Protein AF-A0A925KCT2-F1 (afdb_monomer_lite)

Structure (mmCIF, N/CA/C/O backbone):
data_AF-A0A925KCT2-F1
#
_entry.id   AF-A0A925KCT2-F1
#
loop_
_atom_site.group_PDB
_atom_site.id
_atom_site.type_symbol
_atom_site.label_atom_id
_atom_site.label_alt_id
_atom_site.label_comp_id
_atom_site.label_asym_id
_atom_site.label_entity_id
_atom_site.label_seq_id
_atom_site.pdbx_PDB_ins_code
_atom_site.Cartn_x
_atom_site.Cartn_y
_atom_site.Cartn_z
_atom_site.occupancy
_atom_site.B_iso_or_equiv
_atom_site.auth_seq_id
_atom_site.auth_comp_id
_atom_site.auth_asym_id
_atom_site.auth_atom_id
_atom_site.pdbx_PDB_model_num
ATOM 1 N N . GLY A 1 1 ? 27.579 6.244 -16.128 1.00 91.00 1 GLY A N 1
ATOM 2 C CA . GLY A 1 1 ? 28.822 6.213 -15.344 1.00 91.00 1 GLY A CA 1
ATOM 3 C C . GLY A 1 1 ? 29.725 5.040 -15.689 1.00 91.00 1 GLY A C 1
ATOM 4 O O . GLY A 1 1 ? 30.918 5.261 -15.829 1.00 91.00 1 GLY A O 1
ATOM 5 N N . TYR A 1 2 ? 29.208 3.806 -15.794 1.00 97.62 2 TYR A N 1
ATOM 6 C CA . TYR A 1 2 ? 30.030 2.589 -15.949 1.00 97.62 2 TYR A CA 1
ATOM 7 C C . TYR A 1 2 ? 29.796 1.827 -17.268 1.00 97.62 2 TYR A C 1
ATOM 9 O O . TYR A 1 2 ? 29.884 0.602 -17.335 1.00 97.62 2 TYR A O 1
ATOM 17 N N . GLY A 1 3 ? 29.480 2.561 -18.331 1.00 97.88 3 GLY A N 1
ATOM 18 C CA . GLY A 1 3 ? 29.274 2.060 -19.687 1.00 97.88 3 GLY A CA 1
ATOM 19 C C . GLY A 1 3 ? 27.820 1.808 -20.069 1.00 97.88 3 GLY A C 1
ATOM 20 O O . GLY A 1 3 ? 27.569 1.203 -21.110 1.00 97.88 3 GLY A O 1
ATOM 21 N N . GLY A 1 4 ? 26.862 2.252 -19.252 1.00 98.25 4 GLY A N 1
ATOM 22 C CA . GLY A 1 4 ? 25.431 2.086 -19.518 1.00 98.25 4 GLY A CA 1
ATOM 23 C C . GLY A 1 4 ? 24.970 2.838 -20.769 1.00 98.25 4 GLY A C 1
ATOM 24 O O . GLY A 1 4 ? 24.240 2.268 -21.573 1.00 98.25 4 GLY A O 1
ATOM 25 N N . THR A 1 5 ? 25.482 4.056 -21.000 1.00 98.62 5 THR A N 1
ATOM 26 C CA . THR A 1 5 ? 25.128 4.873 -22.181 1.00 98.62 5 THR A CA 1
ATOM 27 C C . THR A 1 5 ? 25.629 4.262 -23.489 1.00 98.62 5 THR A C 1
ATOM 29 O O . THR A 1 5 ? 25.203 4.641 -24.572 1.00 98.62 5 THR A O 1
ATOM 32 N N . GLN A 1 6 ? 26.524 3.283 -23.385 1.00 98.56 6 GLN A N 1
ATOM 33 C CA . GLN A 1 6 ? 27.167 2.645 -24.519 1.00 98.56 6 GLN A CA 1
ATOM 34 C C . GLN A 1 6 ? 26.632 1.232 -24.732 1.00 98.56 6 GLN A C 1
ATOM 36 O O . GLN A 1 6 ? 26.099 0.897 -25.788 1.00 98.56 6 GLN A O 1
ATOM 41 N N . ARG A 1 7 ? 26.743 0.389 -23.703 1.00 98.38 7 ARG A N 1
ATOM 42 C CA . ARG A 1 7 ? 26.458 -1.044 -23.795 1.00 98.38 7 ARG A CA 1
ATOM 43 C C . ARG A 1 7 ? 24.968 -1.323 -23.946 1.00 98.38 7 ARG A C 1
ATOM 45 O O . ARG A 1 7 ? 24.632 -2.222 -24.705 1.00 98.38 7 ARG A O 1
ATOM 52 N N . LEU A 1 8 ? 24.093 -0.582 -23.261 1.00 98.50 8 LEU A N 1
ATOM 53 C CA . LEU A 1 8 ? 22.651 -0.841 -23.301 1.00 98.50 8 LEU A CA 1
ATOM 54 C C . LEU A 1 8 ? 22.031 -0.468 -24.663 1.00 98.50 8 LEU A C 1
ATOM 56 O O . LEU A 1 8 ? 21.447 -1.363 -25.277 1.00 98.50 8 LEU A O 1
ATOM 60 N N . PRO A 1 9 ? 22.225 0.752 -25.218 1.00 98.44 9 PRO A N 1
ATOM 61 C CA . PRO A 1 9 ? 21.700 1.087 -26.544 1.00 98.44 9 PRO A CA 1
ATOM 62 C C . PRO A 1 9 ? 22.236 0.171 -27.636 1.00 98.44 9 PRO A C 1
ATOM 64 O O . PRO A 1 9 ? 21.478 -0.295 -28.480 1.00 98.44 9 PRO A O 1
ATOM 67 N N . ARG A 1 10 ? 23.534 -0.153 -27.600 1.00 98.31 10 ARG A N 1
ATOM 68 C CA . ARG A 1 10 ? 24.146 -1.061 -28.577 1.00 98.31 10 ARG A CA 1
ATOM 69 C C . ARG A 1 10 ? 23.596 -2.482 -28.463 1.00 98.31 10 ARG A C 1
ATOM 71 O O . ARG A 1 10 ? 23.327 -3.098 -29.492 1.00 98.31 10 ARG A O 1
ATOM 78 N N . LEU A 1 11 ? 23.409 -2.994 -27.244 1.00 98.12 11 LEU A N 1
ATOM 79 C CA . LEU A 1 11 ? 22.852 -4.326 -27.007 1.00 98.12 11 LEU A CA 1
ATOM 80 C C . LEU A 1 11 ? 21.442 -4.446 -27.577 1.00 98.12 11 LEU A C 1
ATOM 82 O O . LEU A 1 11 ? 21.196 -5.325 -28.403 1.00 98.12 11 LEU A O 1
ATOM 86 N N . LEU A 1 12 ? 20.543 -3.554 -27.166 1.00 98.19 12 LEU A N 1
ATOM 87 C CA . LEU A 1 12 ? 19.142 -3.635 -27.562 1.00 98.19 12 LEU A CA 1
ATOM 88 C C . LEU A 1 12 ? 18.969 -3.324 -29.049 1.00 98.19 12 LEU A C 1
ATOM 90 O O . LEU A 1 12 ? 18.261 -4.050 -29.741 1.00 98.19 12 LEU A O 1
ATOM 94 N N . ALA A 1 13 ? 19.698 -2.344 -29.588 1.00 97.62 13 ALA A N 1
ATOM 95 C CA . ALA A 1 13 ? 19.666 -2.052 -31.019 1.00 97.62 13 ALA A CA 1
ATOM 96 C C . ALA A 1 13 ? 20.201 -3.201 -31.886 1.00 97.62 13 ALA A C 1
ATOM 98 O O . ALA A 1 13 ? 19.679 -3.448 -32.969 1.00 97.62 13 ALA A O 1
ATOM 99 N N . THR A 1 14 ? 21.208 -3.946 -31.412 1.00 95.62 14 THR A N 1
ATOM 100 C CA . THR A 1 14 ? 21.699 -5.140 -32.128 1.00 95.62 14 THR A CA 1
ATOM 101 C C . THR A 1 14 ? 20.615 -6.219 -32.216 1.00 95.62 14 THR A C 1
ATOM 103 O O . THR A 1 14 ? 20.557 -6.946 -33.204 1.00 95.62 14 THR A O 1
ATOM 106 N N . ARG A 1 15 ? 19.750 -6.327 -31.200 1.00 95.12 15 ARG A N 1
ATOM 107 C CA . ARG A 1 15 ? 18.695 -7.349 -31.131 1.00 95.12 15 ARG A CA 1
ATOM 108 C C . ARG A 1 15 ? 17.399 -6.929 -31.822 1.00 95.12 15 ARG A C 1
ATOM 110 O O . ARG A 1 15 ? 16.741 -7.768 -32.426 1.00 95.12 15 ARG A O 1
ATOM 117 N N . ARG A 1 16 ? 17.021 -5.655 -31.704 1.00 96.88 16 ARG A N 1
ATOM 118 C CA . ARG A 1 16 ? 15.684 -5.147 -32.057 1.00 96.88 16 ARG A CA 1
ATOM 119 C C . ARG A 1 16 ? 15.701 -3.906 -32.956 1.00 96.88 16 ARG A C 1
ATOM 121 O O . ARG A 1 16 ? 14.663 -3.288 -33.161 1.00 96.88 16 ARG A O 1
ATOM 128 N N . GLY A 1 17 ? 16.858 -3.518 -33.492 1.00 96.88 17 GLY A N 1
ATOM 129 C CA . GLY A 1 17 ? 16.970 -2.371 -34.393 1.00 96.88 17 GLY A CA 1
ATOM 130 C C . GLY A 1 17 ? 16.566 -1.052 -33.727 1.00 96.88 17 GLY A C 1
ATOM 131 O O . GLY A 1 17 ? 16.988 -0.752 -32.611 1.00 96.88 17 GLY A O 1
ATOM 132 N N . GLU A 1 18 ? 15.757 -0.253 -34.422 1.00 97.00 18 GLU A N 1
ATOM 133 C CA . GLU A 1 18 ? 15.302 1.060 -33.941 1.00 97.00 18 GLU A CA 1
ATOM 134 C C . GLU A 1 18 ? 14.441 0.966 -32.675 1.00 97.00 18 GLU A C 1
ATOM 136 O O . GLU A 1 18 ? 14.579 1.805 -31.787 1.00 97.00 18 GLU A O 1
ATOM 141 N N . ASP A 1 19 ? 13.619 -0.079 -32.543 1.00 96.62 19 ASP A N 1
ATOM 142 C CA . ASP A 1 19 ? 12.818 -0.314 -31.335 1.00 96.62 19 ASP A CA 1
ATOM 143 C C . ASP A 1 19 ? 13.717 -0.541 -30.123 1.00 96.62 19 ASP A C 1
ATOM 145 O O . ASP A 1 19 ? 13.544 0.105 -29.098 1.00 96.62 19 ASP A O 1
ATOM 149 N N . GLY A 1 20 ? 14.755 -1.368 -30.272 1.00 97.75 20 GLY A N 1
ATOM 150 C CA . GLY A 1 20 ? 15.715 -1.606 -29.196 1.00 97.75 20 GLY A CA 1
ATOM 151 C C . GLY A 1 20 ? 16.498 -0.355 -28.798 1.00 97.75 20 GLY A C 1
ATOM 152 O O . GLY A 1 20 ? 16.802 -0.162 -27.622 1.00 97.75 20 GLY A O 1
ATOM 153 N N . LEU A 1 21 ? 16.810 0.524 -29.757 1.00 98.31 21 LEU A N 1
ATOM 154 C CA . LEU A 1 21 ? 17.398 1.825 -29.440 1.00 98.31 21 LEU A CA 1
ATOM 155 C C . LEU A 1 21 ? 16.427 2.687 -28.622 1.00 98.31 21 LEU A C 1
ATOM 157 O O . LEU A 1 21 ? 16.850 3.280 -27.630 1.00 98.31 21 LEU A O 1
ATOM 161 N N . ARG A 1 22 ? 15.144 2.738 -29.001 1.00 97.88 22 ARG A N 1
ATOM 162 C CA . ARG A 1 22 ? 14.116 3.469 -28.245 1.00 97.88 22 ARG A CA 1
ATOM 163 C C . ARG A 1 22 ? 13.938 2.901 -26.840 1.00 97.88 22 ARG A C 1
ATOM 165 O O . ARG A 1 22 ? 14.011 3.670 -25.891 1.00 97.88 22 ARG A O 1
ATOM 172 N N . ASP A 1 23 ? 13.846 1.582 -26.691 1.00 97.62 23 ASP A N 1
ATOM 173 C CA . ASP A 1 23 ? 13.745 0.923 -25.382 1.00 97.62 23 ASP A CA 1
ATOM 174 C C . ASP A 1 23 ? 14.941 1.268 -24.478 1.00 97.62 23 ASP A C 1
ATOM 176 O O . ASP A 1 23 ? 14.793 1.549 -23.290 1.00 97.62 23 ASP A O 1
ATOM 180 N N . ALA A 1 24 ? 16.157 1.290 -25.035 1.00 98.38 24 ALA A N 1
ATOM 181 C CA . ALA A 1 24 ? 17.344 1.668 -24.274 1.00 98.38 24 ALA A CA 1
ATOM 182 C C . ALA A 1 24 ? 17.306 3.134 -23.818 1.00 98.38 24 ALA A C 1
ATOM 184 O O . ALA A 1 24 ? 17.764 3.443 -22.716 1.00 98.38 24 ALA A O 1
ATOM 185 N N . LEU A 1 25 ? 16.779 4.034 -24.652 1.00 98.50 25 LEU A N 1
ATOM 186 C CA . LEU A 1 25 ? 16.598 5.442 -24.301 1.00 98.50 25 LEU A CA 1
ATOM 187 C C . LEU A 1 25 ? 15.499 5.608 -23.246 1.00 98.50 25 LEU A C 1
ATOM 189 O O . LEU A 1 25 ? 15.719 6.349 -22.291 1.00 98.50 25 LEU A O 1
ATOM 193 N N . ASP A 1 26 ? 14.390 4.871 -23.351 1.00 97.62 26 ASP A N 1
ATOM 194 C CA . ASP A 1 26 ? 13.331 4.829 -22.337 1.00 97.62 26 ASP A CA 1
ATOM 195 C C . ASP A 1 26 ? 13.913 4.422 -20.967 1.00 97.62 26 ASP A C 1
ATOM 197 O O . ASP A 1 26 ? 13.650 5.084 -19.964 1.00 97.62 26 ASP A O 1
ATOM 201 N N . LEU A 1 27 ? 14.777 3.398 -20.918 1.00 97.88 27 LEU A N 1
ATOM 202 C CA . LEU A 1 27 ? 15.429 2.945 -19.680 1.00 97.88 27 LEU A CA 1
ATOM 203 C C . LEU A 1 27 ? 16.426 3.969 -19.112 1.00 97.88 27 LEU A C 1
ATOM 205 O O . LEU A 1 27 ? 16.427 4.230 -17.909 1.00 97.88 27 LEU A O 1
ATOM 209 N N . ILE A 1 28 ? 17.284 4.552 -19.956 1.00 98.31 28 ILE A N 1
ATOM 210 C CA . ILE A 1 28 ? 18.327 5.493 -19.507 1.00 98.31 28 ILE A CA 1
ATOM 211 C C . ILE A 1 28 ? 17.718 6.822 -19.059 1.00 98.31 28 ILE A C 1
ATOM 213 O O . ILE A 1 28 ? 18.128 7.368 -18.036 1.00 98.31 28 ILE A O 1
ATOM 217 N N . LEU A 1 29 ? 16.779 7.360 -19.839 1.00 98.06 29 LEU A N 1
ATOM 218 C CA . LEU A 1 29 ? 16.177 8.667 -19.586 1.00 98.06 29 LEU A CA 1
ATOM 219 C C . LEU A 1 29 ? 15.030 8.572 -18.581 1.00 98.06 29 LEU A C 1
ATOM 221 O O . LEU A 1 29 ? 14.877 9.466 -17.754 1.00 98.06 29 LEU A O 1
ATOM 225 N N . GLY A 1 30 ? 14.245 7.495 -18.625 1.00 96.56 30 GLY A N 1
ATOM 226 C CA . GLY A 1 30 ? 13.146 7.277 -17.692 1.00 96.56 30 GLY A CA 1
ATOM 227 C C . GLY A 1 30 ? 13.613 6.842 -16.305 1.00 96.56 30 GLY A C 1
ATOM 228 O O . GLY A 1 30 ? 12.972 7.174 -15.312 1.00 96.56 30 GLY A O 1
ATOM 229 N N . GLY A 1 31 ? 14.735 6.117 -16.216 1.00 95.88 31 GLY A N 1
ATOM 230 C CA . GLY A 1 31 ? 15.320 5.690 -14.942 1.00 95.88 31 GLY A CA 1
ATOM 231 C C . GLY A 1 31 ? 14.446 4.718 -14.140 1.00 95.88 31 GLY A C 1
ATOM 232 O O . GLY A 1 31 ? 14.659 4.564 -12.939 1.00 95.88 31 GLY A O 1
ATOM 233 N N . ARG A 1 32 ? 13.455 4.083 -14.779 1.00 94.62 32 ARG A N 1
ATOM 234 C CA . ARG A 1 32 ? 12.539 3.113 -14.162 1.00 94.62 32 ARG A CA 1
ATOM 235 C C . ARG A 1 32 ? 13.069 1.689 -14.308 1.00 94.62 32 ARG A C 1
ATOM 237 O O . ARG A 1 32 ? 13.743 1.353 -15.280 1.00 94.62 32 ARG A O 1
ATOM 244 N N . THR A 1 33 ? 12.745 0.848 -13.334 1.00 93.56 33 THR A N 1
ATOM 245 C CA . THR A 1 33 ? 13.082 -0.580 -13.338 1.00 93.56 33 THR A CA 1
ATOM 246 C C . THR A 1 33 ? 12.131 -1.375 -14.235 1.00 93.56 33 THR A C 1
ATOM 248 O O . THR A 1 33 ? 10.998 -0.950 -14.483 1.00 93.56 33 THR A O 1
ATOM 251 N N . VAL A 1 34 ? 12.599 -2.539 -14.691 1.00 93.38 34 VAL A N 1
ATOM 252 C CA . VAL A 1 34 ? 11.834 -3.525 -15.472 1.00 93.38 34 VAL A CA 1
ATOM 253 C C . VAL A 1 34 ? 11.926 -4.900 -14.816 1.00 93.38 34 VAL A C 1
ATOM 255 O O . VAL A 1 34 ? 12.926 -5.211 -14.160 1.00 93.38 34 VAL A O 1
ATOM 258 N N . GLY A 1 35 ? 10.883 -5.715 -14.978 1.00 92.31 35 GLY A N 1
ATOM 259 C CA . GLY A 1 35 ? 10.833 -7.081 -14.446 1.00 92.31 35 GLY A CA 1
ATOM 260 C C . GLY A 1 35 ? 11.719 -8.066 -15.220 1.00 92.31 35 GLY A C 1
ATOM 261 O O . GLY A 1 35 ? 12.236 -7.747 -16.287 1.00 92.31 35 GLY A O 1
ATOM 262 N N . GLY A 1 36 ? 11.878 -9.291 -14.706 1.00 93.94 36 GLY A N 1
ATOM 263 C CA . GLY A 1 36 ? 12.687 -10.332 -15.360 1.00 93.94 36 GLY A CA 1
ATOM 264 C C . GLY A 1 36 ? 12.167 -10.728 -16.747 1.00 93.94 36 GLY A C 1
ATOM 265 O O . GLY A 1 36 ? 12.943 -10.763 -17.702 1.00 93.94 36 GLY A O 1
ATOM 266 N N . ASP A 1 37 ? 10.858 -10.960 -16.874 1.00 93.19 37 ASP A N 1
ATOM 267 C CA . ASP A 1 37 ? 10.220 -11.301 -18.154 1.00 93.19 37 ASP A CA 1
ATOM 268 C C . ASP A 1 37 ? 10.328 -10.160 -19.171 1.00 93.19 37 ASP A C 1
ATOM 270 O O . ASP A 1 37 ? 10.643 -10.385 -20.339 1.00 93.19 37 ASP A O 1
ATOM 274 N N . GLU A 1 38 ? 10.142 -8.919 -18.718 1.00 94.00 38 GLU A N 1
ATOM 275 C CA . GLU A 1 38 ? 10.316 -7.727 -19.548 1.00 94.00 38 GLU A CA 1
ATOM 276 C C . GLU A 1 38 ? 11.778 -7.572 -19.989 1.00 94.00 38 GLU A C 1
ATOM 278 O O . GLU A 1 38 ? 12.053 -7.394 -21.172 1.00 94.00 38 GLU A O 1
ATOM 283 N N . ALA A 1 39 ? 12.739 -7.734 -19.076 1.00 96.69 39 ALA A N 1
ATOM 284 C CA . ALA A 1 39 ? 14.164 -7.702 -19.394 1.00 96.69 39 ALA A CA 1
ATOM 285 C C . ALA A 1 39 ? 14.556 -8.781 -20.420 1.00 96.69 39 ALA A C 1
ATOM 287 O O . ALA A 1 39 ? 15.394 -8.521 -21.289 1.00 96.69 39 ALA A O 1
ATOM 288 N N . LEU A 1 40 ? 13.956 -9.974 -20.348 1.00 96.50 40 LEU A N 1
ATOM 289 C CA . LEU A 1 40 ? 14.151 -11.032 -21.340 1.00 96.50 40 LEU A CA 1
ATOM 290 C C . LEU A 1 40 ? 13.546 -10.638 -22.694 1.00 96.50 40 LEU A C 1
ATOM 292 O O . LEU A 1 40 ? 14.228 -10.739 -23.713 1.00 96.50 40 LEU A O 1
ATOM 296 N N . ALA A 1 41 ? 12.306 -10.140 -22.708 1.00 95.62 41 ALA A N 1
ATOM 297 C CA . ALA A 1 41 ? 11.608 -9.722 -23.925 1.00 95.62 41 ALA A CA 1
ATOM 298 C C . ALA A 1 41 ? 12.315 -8.560 -24.646 1.00 95.62 41 ALA A C 1
ATOM 300 O O . ALA A 1 41 ? 12.416 -8.558 -25.874 1.00 95.62 41 ALA A O 1
ATOM 301 N N . LEU A 1 42 ? 12.856 -7.601 -23.890 1.00 95.69 42 LEU A N 1
ATOM 302 C CA . LEU A 1 42 ? 13.676 -6.508 -24.417 1.00 95.69 42 LEU A CA 1
ATOM 303 C C . LEU A 1 42 ? 15.021 -7.015 -24.964 1.00 95.69 42 LEU A C 1
ATOM 305 O O . LEU A 1 42 ? 15.577 -6.428 -25.892 1.00 95.69 42 LEU A O 1
ATOM 309 N N . GLY A 1 43 ? 15.552 -8.106 -24.406 1.00 96.06 43 GLY A N 1
ATOM 310 C CA . GLY A 1 43 ? 16.885 -8.625 -24.709 1.00 96.06 43 GLY A CA 1
ATOM 311 C C . GLY A 1 43 ? 17.997 -8.017 -23.846 1.00 96.06 43 GLY A C 1
ATOM 312 O O . GLY A 1 43 ? 19.157 -7.966 -24.261 1.00 96.06 43 GLY A O 1
ATOM 313 N N . VAL A 1 44 ? 17.660 -7.547 -22.644 1.00 97.12 44 VAL A N 1
ATOM 314 C CA . VAL A 1 44 ? 18.634 -7.153 -21.614 1.00 97.12 44 VAL A CA 1
ATOM 315 C C . VAL A 1 44 ? 19.323 -8.394 -21.038 1.00 97.12 44 VAL A C 1
ATOM 317 O O . VAL A 1 44 ? 20.538 -8.384 -20.833 1.00 97.12 44 VAL A O 1
ATOM 320 N N . VAL A 1 45 ? 18.559 -9.470 -20.831 1.00 96.88 45 VAL A N 1
ATOM 321 C CA . VAL A 1 45 ? 19.045 -10.793 -20.407 1.00 96.88 45 VAL A CA 1
ATOM 322 C C . VAL A 1 45 ? 18.750 -11.848 -21.476 1.00 96.88 45 VAL A C 1
ATOM 324 O O . VAL A 1 45 ? 17.974 -11.607 -22.398 1.00 96.88 45 VAL A O 1
ATOM 327 N N . ASP A 1 46 ? 19.405 -13.005 -21.376 1.00 94.88 46 ASP A N 1
ATOM 328 C CA . ASP A 1 46 ? 19.312 -14.085 -22.373 1.00 94.88 46 ASP A CA 1
ATOM 329 C C . ASP A 1 46 ? 18.471 -15.279 -21.906 1.00 94.88 46 ASP A C 1
ATOM 331 O O . ASP A 1 46 ? 17.935 -16.022 -22.724 1.00 94.88 46 ASP A O 1
ATOM 335 N N . GLU A 1 47 ? 18.371 -15.482 -20.593 1.00 93.75 47 GLU A N 1
ATOM 336 C CA . GLU A 1 47 ? 17.721 -16.640 -19.985 1.00 93.75 47 GLU A CA 1
ATOM 337 C C . GLU A 1 47 ? 17.227 -16.269 -18.580 1.00 93.75 47 GLU A C 1
ATOM 339 O O . GLU A 1 47 ? 17.890 -15.518 -17.859 1.00 93.75 47 GLU A O 1
ATOM 344 N N . LEU A 1 48 ? 16.077 -16.820 -18.185 1.00 94.69 48 LEU A N 1
ATOM 345 C CA . LEU A 1 48 ? 15.568 -16.775 -16.815 1.00 94.69 48 LEU A CA 1
ATOM 346 C C . LEU A 1 48 ? 15.684 -18.169 -16.195 1.00 94.69 48 LEU A C 1
ATOM 348 O O . LEU A 1 48 ? 15.413 -19.174 -16.853 1.00 94.69 48 LEU A O 1
ATOM 352 N N . ALA A 1 49 ? 16.073 -18.240 -14.922 1.00 92.88 49 ALA A N 1
ATOM 353 C CA . ALA A 1 49 ? 16.061 -19.505 -14.197 1.00 92.88 49 ALA A CA 1
ATOM 354 C C . ALA A 1 49 ? 14.606 -19.944 -13.958 1.00 92.88 49 ALA A C 1
ATOM 356 O O . ALA A 1 49 ? 13.794 -19.172 -13.453 1.00 92.88 49 ALA A O 1
ATOM 357 N N . GLY A 1 50 ? 14.275 -21.180 -14.341 1.00 84.25 50 GLY A N 1
ATOM 358 C CA . GLY A 1 50 ? 12.939 -21.739 -14.125 1.00 84.25 50 GLY A CA 1
ATOM 359 C C . GLY A 1 50 ? 12.633 -22.000 -12.645 1.00 84.25 50 GLY A C 1
ATOM 360 O O . GLY A 1 50 ? 13.533 -22.030 -11.812 1.00 84.25 50 GLY A O 1
ATOM 361 N N . ALA A 1 51 ? 11.365 -22.282 -12.331 1.00 79.69 51 ALA A N 1
ATOM 362 C CA . ALA A 1 51 ? 10.848 -22.385 -10.958 1.00 79.69 51 ALA A CA 1
ATOM 363 C C . ALA A 1 51 ? 11.579 -23.378 -10.025 1.00 79.69 51 ALA A C 1
ATOM 365 O O . ALA A 1 51 ? 11.488 -23.255 -8.807 1.00 79.69 51 ALA A O 1
ATOM 366 N N . SER A 1 52 ? 12.289 -24.369 -10.572 1.00 84.62 52 SER A N 1
ATOM 367 C CA . SER A 1 52 ? 13.024 -25.391 -9.811 1.00 84.62 52 SER A CA 1
ATOM 368 C C . SER A 1 52 ? 14.549 -25.263 -9.910 1.00 84.62 52 SER A C 1
ATOM 370 O O . SER A 1 52 ? 15.258 -26.219 -9.600 1.00 84.62 52 SER A O 1
ATOM 372 N N . SER A 1 53 ? 15.065 -24.139 -10.409 1.00 90.19 53 SER A N 1
ATOM 373 C CA . SER A 1 53 ? 16.500 -23.888 -10.569 1.00 90.19 53 SER A CA 1
ATOM 374 C C . SER A 1 53 ? 16.850 -22.487 -10.089 1.00 90.19 53 SER A C 1
ATOM 376 O O . SER A 1 53 ? 16.018 -21.588 -10.080 1.00 90.19 53 SER A O 1
ATOM 378 N N . ASP A 1 54 ? 18.115 -22.280 -9.747 1.00 93.81 54 ASP A N 1
ATOM 379 C CA . ASP A 1 54 ? 18.676 -20.957 -9.502 1.00 93.81 54 ASP A CA 1
ATOM 380 C C . ASP A 1 54 ? 19.624 -20.535 -10.638 1.00 93.81 54 ASP A C 1
ATOM 382 O O . ASP A 1 54 ? 20.053 -21.350 -11.467 1.00 93.81 54 ASP A O 1
ATOM 386 N N . VAL A 1 55 ? 19.949 -19.242 -10.669 1.00 95.56 55 VAL A N 1
ATOM 387 C CA . VAL A 1 55 ? 20.798 -18.631 -11.702 1.00 95.56 55 VAL A CA 1
ATOM 388 C C . VAL A 1 55 ? 22.237 -19.158 -11.687 1.00 95.56 55 VAL A C 1
ATOM 390 O O . VAL A 1 55 ? 22.850 -19.276 -12.747 1.00 95.56 55 VAL A O 1
ATOM 393 N N . VAL A 1 56 ? 22.779 -19.526 -10.520 1.00 95.81 56 VAL A N 1
ATOM 394 C CA . VAL A 1 56 ? 24.148 -20.051 -10.394 1.00 95.81 56 VAL A CA 1
ATOM 395 C C . VAL A 1 56 ? 24.202 -21.478 -10.926 1.00 95.81 56 VAL A C 1
ATOM 397 O O . VAL A 1 56 ? 25.088 -21.808 -11.716 1.00 95.81 56 VAL A O 1
ATOM 400 N N . SER A 1 57 ? 23.225 -22.310 -10.568 1.00 94.94 57 SER A N 1
ATOM 401 C CA . SER A 1 57 ? 23.097 -23.672 -11.087 1.00 94.94 57 SER A CA 1
ATOM 402 C C . SER A 1 57 ? 22.903 -23.693 -12.602 1.00 94.94 57 SER A C 1
ATOM 404 O O . SER A 1 57 ? 23.568 -24.482 -13.282 1.00 94.94 57 SER A O 1
ATOM 406 N N . ALA A 1 58 ? 22.058 -22.805 -13.140 1.00 93.62 58 ALA A N 1
ATOM 407 C CA . ALA A 1 58 ? 21.861 -22.654 -14.580 1.00 93.62 58 ALA A CA 1
ATOM 408 C C . ALA A 1 58 ? 23.166 -22.233 -15.280 1.00 93.62 58 ALA A C 1
ATOM 410 O O . ALA A 1 58 ? 23.602 -22.892 -16.227 1.00 93.62 58 ALA A O 1
ATOM 411 N N . ALA A 1 59 ? 23.866 -21.219 -14.760 1.00 94.88 59 ALA A N 1
ATOM 412 C CA . ALA A 1 59 ? 25.156 -20.786 -15.297 1.00 94.88 59 ALA A CA 1
ATOM 413 C C . ALA A 1 59 ? 26.213 -21.906 -15.257 1.00 94.88 59 ALA A C 1
ATOM 415 O O . ALA A 1 59 ? 26.900 -22.165 -16.247 1.00 94.88 59 ALA A O 1
ATOM 416 N N . HIS A 1 60 ? 26.313 -22.638 -14.144 1.00 95.12 60 HIS A N 1
ATOM 417 C CA . HIS A 1 60 ? 27.229 -23.772 -14.014 1.00 95.12 60 HIS A CA 1
ATOM 418 C C . HIS A 1 60 ? 26.874 -24.920 -14.967 1.00 95.12 60 HIS A C 1
ATOM 420 O O . HIS A 1 60 ? 27.773 -25.612 -15.445 1.00 95.12 60 HIS A O 1
ATOM 426 N N . ALA A 1 61 ? 25.592 -25.130 -15.279 1.00 92.81 61 ALA A N 1
ATOM 427 C CA . ALA A 1 61 ? 25.186 -26.099 -16.291 1.00 92.81 61 ALA A CA 1
ATOM 428 C C . ALA A 1 61 ? 25.708 -25.710 -17.684 1.00 92.81 61 ALA A C 1
ATOM 430 O O . ALA A 1 61 ? 26.281 -26.563 -18.363 1.00 92.81 61 ALA A O 1
ATOM 431 N N . ARG A 1 62 ? 25.620 -24.426 -18.061 1.00 93.00 62 ARG A N 1
ATOM 432 C CA . ARG A 1 62 ? 26.184 -23.904 -19.322 1.00 93.00 62 ARG A CA 1
ATOM 433 C C . ARG A 1 62 ? 27.706 -24.047 -19.386 1.00 93.00 62 ARG A C 1
ATOM 435 O O . ARG A 1 62 ? 28.243 -24.418 -20.426 1.00 93.00 62 ARG A O 1
ATOM 442 N N . ILE A 1 63 ? 28.408 -23.824 -18.272 1.00 93.81 63 ILE A N 1
ATOM 443 C CA . ILE A 1 63 ? 29.864 -24.034 -18.188 1.00 93.81 63 ILE A CA 1
ATOM 444 C C . ILE A 1 63 ? 30.213 -25.519 -18.346 1.00 93.81 63 ILE A C 1
ATOM 446 O O . ILE A 1 63 ? 31.129 -25.856 -19.091 1.00 93.81 63 ILE A O 1
ATOM 450 N N . ARG A 1 64 ? 29.484 -26.426 -17.681 1.00 93.31 64 ARG A N 1
ATOM 451 C CA . ARG A 1 64 ? 29.701 -27.875 -17.839 1.00 93.31 64 ARG A CA 1
ATOM 452 C C . ARG A 1 64 ? 29.470 -28.332 -19.280 1.00 93.31 64 ARG A C 1
ATOM 454 O O . ARG A 1 64 ? 30.258 -29.125 -19.782 1.00 93.31 64 ARG A O 1
ATOM 461 N N . GLU A 1 65 ? 28.436 -27.817 -19.944 1.00 92.56 65 GLU A N 1
ATOM 462 C CA . GLU A 1 65 ? 28.161 -28.073 -21.367 1.00 92.56 65 GLU A CA 1
ATOM 463 C C . GLU A 1 65 ? 29.323 -27.598 -22.258 1.00 92.56 65 GLU A C 1
ATOM 465 O O . GLU A 1 65 ? 29.807 -28.341 -23.117 1.00 92.56 65 GLU A O 1
ATOM 470 N N . PHE A 1 66 ? 29.817 -26.383 -22.006 1.00 91.75 66 PHE A N 1
ATOM 471 C CA . PHE A 1 66 ? 30.955 -25.800 -22.715 1.00 91.75 66 PHE A CA 1
ATOM 472 C C . PHE A 1 66 ? 32.244 -26.614 -22.536 1.00 91.75 66 PHE A C 1
ATOM 474 O O . PHE A 1 66 ? 32.947 -26.872 -23.507 1.00 91.75 66 PHE A O 1
ATOM 481 N N . LEU A 1 67 ? 32.547 -27.066 -21.316 1.00 90.19 67 LEU A N 1
ATOM 482 C CA . LEU A 1 67 ? 33.756 -27.849 -21.034 1.00 90.19 67 LEU A CA 1
ATOM 483 C C . LEU A 1 67 ? 33.649 -29.315 -21.489 1.00 90.19 67 LEU A C 1
ATOM 485 O O . LEU A 1 67 ? 34.663 -29.938 -21.793 1.00 90.19 67 LEU A O 1
ATOM 489 N N . GLY A 1 68 ? 32.438 -29.881 -21.511 1.00 84.75 68 GLY A N 1
ATOM 490 C CA . GLY A 1 68 ? 32.196 -31.294 -21.821 1.00 84.75 68 GLY A CA 1
ATOM 491 C C . GLY A 1 68 ? 32.127 -31.632 -23.314 1.00 84.75 68 GLY A C 1
ATOM 492 O O . GLY A 1 68 ? 32.178 -32.807 -23.675 1.00 84.75 68 GLY A O 1
ATOM 493 N N . THR A 1 69 ? 32.017 -30.637 -24.196 1.00 73.75 69 THR A N 1
ATOM 494 C CA . THR A 1 69 ? 31.933 -30.834 -25.653 1.00 73.75 69 THR A CA 1
ATOM 495 C C . THR A 1 69 ? 33.335 -31.006 -26.254 1.00 73.75 69 THR A C 1
ATOM 497 O O . THR A 1 69 ? 34.033 -30.057 -26.612 1.00 73.75 69 THR A O 1
ATOM 500 N N . SER A 1 70 ? 33.761 -32.269 -26.341 1.00 59.38 70 SER A N 1
ATOM 501 C CA . SER A 1 70 ? 35.136 -32.705 -26.625 1.00 59.38 70 SER A CA 1
ATOM 502 C C . SER A 1 70 ? 35.611 -32.557 -28.077 1.00 59.38 70 SER A C 1
ATOM 504 O O . SER A 1 70 ? 36.804 -32.714 -28.329 1.00 59.38 70 SER A O 1
ATOM 506 N N . SER A 1 71 ? 34.740 -32.235 -29.037 1.00 59.19 71 SER A N 1
ATOM 507 C CA . SER A 1 71 ? 35.104 -32.217 -30.462 1.00 59.19 71 SER A CA 1
ATOM 508 C C . SER A 1 71 ? 35.620 -30.872 -30.998 1.00 59.19 71 SER A C 1
ATOM 510 O O . SER A 1 71 ? 36.361 -30.897 -31.972 1.00 59.19 71 SER A O 1
ATOM 512 N N . HIS A 1 72 ? 35.319 -29.723 -30.371 1.00 61.25 72 HIS A N 1
ATOM 513 C CA . HIS A 1 72 ? 35.775 -28.394 -30.844 1.00 61.25 72 HIS A CA 1
ATOM 514 C C . HIS A 1 72 ? 35.970 -27.356 -29.717 1.00 61.25 72 HIS A C 1
ATOM 516 O O . HIS A 1 72 ? 35.755 -26.164 -29.920 1.00 61.25 72 HIS A O 1
ATOM 522 N N . GLY A 1 73 ? 36.345 -27.783 -28.504 1.00 65.38 73 GLY A N 1
ATOM 523 C CA . GLY A 1 73 ? 36.647 -26.860 -27.398 1.00 65.38 73 GLY A CA 1
ATOM 524 C C . GLY A 1 73 ? 35.457 -26.008 -26.940 1.00 65.38 73 GLY A C 1
ATOM 525 O O . GLY A 1 73 ? 35.632 -24.836 -26.618 1.00 65.38 73 GLY A O 1
ATOM 526 N N . GLY A 1 74 ? 34.243 -26.564 -26.958 1.00 72.38 74 GLY A N 1
ATOM 527 C CA . GLY A 1 74 ? 33.059 -25.861 -26.460 1.00 72.38 74 GLY A CA 1
ATOM 528 C C . GLY A 1 74 ? 32.381 -24.889 -27.416 1.00 72.38 74 GLY A C 1
ATOM 529 O O . GLY A 1 74 ? 31.300 -24.404 -27.083 1.00 72.38 74 GLY A O 1
ATOM 530 N N . VAL A 1 75 ? 32.956 -24.606 -28.591 1.00 79.94 75 VAL A N 1
ATOM 531 C CA . VAL A 1 75 ? 32.468 -23.561 -29.516 1.00 79.94 75 VAL A CA 1
ATOM 532 C C . VAL A 1 75 ? 31.008 -23.781 -29.943 1.00 79.94 75 VAL A C 1
ATOM 534 O O . VAL A 1 75 ? 30.250 -22.819 -30.037 1.00 79.94 75 VAL A O 1
ATOM 537 N N . ASP A 1 76 ? 30.589 -25.040 -30.098 1.00 85.50 76 ASP A N 1
ATOM 538 C CA . ASP A 1 76 ? 29.223 -25.422 -30.485 1.00 85.50 76 ASP A CA 1
ATOM 539 C C . ASP A 1 76 ? 28.245 -25.556 -29.299 1.00 85.50 76 ASP A C 1
ATOM 541 O O . ASP A 1 76 ? 27.076 -25.895 -29.493 1.00 85.50 76 ASP A O 1
ATOM 545 N N . SER A 1 77 ? 28.678 -25.316 -28.060 1.00 91.62 77 SER A N 1
ATOM 546 C CA . SER A 1 77 ? 27.753 -25.219 -26.921 1.00 91.62 77 SER A CA 1
ATOM 547 C C . SER A 1 77 ? 26.956 -23.911 -26.972 1.00 91.62 77 SER A C 1
ATOM 549 O O . SER A 1 77 ? 27.324 -22.962 -27.675 1.00 91.62 77 SER A O 1
ATOM 551 N N . VAL A 1 78 ? 25.871 -23.823 -26.197 1.00 92.56 78 VAL A N 1
ATOM 552 C CA . VAL A 1 78 ? 25.117 -22.564 -26.046 1.00 92.56 78 VAL A CA 1
ATOM 553 C C . VAL A 1 78 ? 26.032 -21.420 -25.590 1.00 92.56 78 VAL A C 1
ATOM 555 O O . VAL A 1 78 ? 26.035 -20.353 -26.205 1.00 92.56 78 VAL A O 1
ATOM 558 N N . LEU A 1 79 ? 26.862 -21.658 -24.568 1.00 94.19 79 LEU A N 1
ATOM 559 C CA . LEU A 1 79 ? 27.794 -20.657 -24.043 1.00 94.19 79 LEU A CA 1
ATOM 560 C C . LEU A 1 79 ? 28.908 -20.311 -25.042 1.00 94.19 79 LEU A C 1
ATOM 562 O O . LEU A 1 79 ? 29.281 -19.146 -25.154 1.00 94.19 79 LEU A O 1
ATOM 566 N N . GLY A 1 80 ? 29.422 -21.296 -25.785 1.00 94.06 80 GLY A N 1
ATOM 567 C CA . GLY A 1 80 ? 30.464 -21.088 -26.793 1.00 94.06 80 GLY A CA 1
ATOM 568 C C . GLY A 1 80 ? 30.011 -20.167 -27.924 1.00 94.06 80 GLY A C 1
ATOM 569 O O . GLY A 1 80 ? 30.695 -19.186 -28.229 1.00 94.06 80 GLY A O 1
ATOM 570 N N . ARG A 1 81 ? 28.817 -20.418 -28.480 1.00 93.12 81 ARG A N 1
ATOM 571 C CA . ARG A 1 81 ? 28.199 -19.536 -29.484 1.00 93.12 81 ARG A CA 1
ATOM 572 C C . ARG A 1 81 ? 27.941 -18.141 -28.925 1.00 93.12 81 ARG A C 1
ATOM 574 O O . ARG A 1 81 ? 28.340 -17.161 -29.548 1.00 93.12 81 ARG A O 1
ATOM 581 N N . ALA A 1 82 ? 27.355 -18.051 -27.729 1.00 94.56 82 ALA A N 1
ATOM 582 C CA . ALA A 1 82 ? 27.077 -16.771 -27.081 1.00 94.56 82 ALA A CA 1
ATOM 583 C C . ALA A 1 82 ? 28.357 -15.948 -26.843 1.00 94.56 82 ALA A C 1
ATOM 585 O O . ALA A 1 82 ? 28.373 -14.744 -27.096 1.00 94.56 82 ALA A O 1
ATOM 586 N N . LEU A 1 83 ? 29.455 -16.588 -26.421 1.00 94.38 83 LEU A N 1
ATOM 587 C CA . LEU A 1 83 ? 30.755 -15.938 -26.240 1.00 94.38 83 LEU A CA 1
ATOM 588 C C . LEU A 1 83 ? 31.312 -15.412 -27.570 1.00 94.38 83 LEU A C 1
ATOM 590 O O . LEU A 1 83 ? 31.765 -14.268 -27.640 1.00 94.38 83 LEU A O 1
ATOM 594 N N . HIS A 1 84 ? 31.257 -16.225 -28.628 1.00 93.81 84 HIS A N 1
ATOM 595 C CA . HIS A 1 84 ? 31.698 -15.820 -29.961 1.00 93.81 84 HIS A CA 1
ATOM 596 C C . HIS A 1 84 ? 30.889 -14.624 -30.489 1.00 93.81 84 HIS A C 1
ATOM 598 O O . HIS A 1 84 ? 31.465 -13.612 -30.899 1.00 93.81 84 HIS A O 1
ATOM 604 N N . ASP A 1 85 ? 29.560 -14.706 -30.423 1.00 93.50 85 ASP A N 1
ATOM 605 C CA . ASP A 1 85 ? 28.662 -13.639 -30.863 1.00 93.50 85 ASP A CA 1
ATOM 606 C C . ASP A 1 85 ? 28.852 -12.362 -30.035 1.00 93.50 85 ASP A C 1
ATOM 608 O O . ASP A 1 85 ? 28.837 -11.252 -30.583 1.00 93.50 85 ASP A O 1
ATOM 612 N N . ARG A 1 86 ? 29.117 -12.493 -28.728 1.00 95.12 86 ARG A N 1
ATOM 613 C CA . ARG A 1 86 ? 29.411 -11.353 -27.857 1.00 95.12 86 ARG A CA 1
ATOM 614 C C . ARG A 1 86 ? 30.726 -10.673 -28.220 1.00 95.12 86 ARG A C 1
ATOM 616 O O . ARG A 1 86 ? 30.752 -9.446 -28.291 1.00 95.12 86 ARG A O 1
ATOM 623 N N . HIS A 1 87 ? 31.796 -11.425 -28.481 1.00 95.31 87 HIS A N 1
ATOM 624 C CA . HIS A 1 87 ? 33.067 -10.849 -28.934 1.00 95.31 87 HIS A CA 1
ATOM 625 C C . HIS A 1 87 ? 32.914 -10.125 -30.275 1.00 95.31 87 HIS A C 1
ATOM 627 O O . HIS A 1 87 ? 33.358 -8.984 -30.401 1.00 95.31 87 HIS A O 1
ATOM 633 N N . ARG A 1 88 ? 32.208 -10.732 -31.240 1.00 95.25 88 ARG A N 1
ATOM 634 C CA . ARG A 1 88 ? 31.907 -10.091 -32.530 1.00 95.25 88 ARG A CA 1
ATOM 635 C C . ARG A 1 88 ? 31.116 -8.793 -32.346 1.00 95.25 88 ARG A C 1
ATOM 637 O O . ARG A 1 88 ? 31.435 -7.790 -32.980 1.00 95.25 88 ARG A O 1
ATOM 644 N N . SER A 1 89 ? 30.128 -8.798 -31.450 1.00 94.75 89 SER A N 1
ATOM 645 C CA . SER A 1 89 ? 29.330 -7.610 -31.126 1.00 94.75 89 SER A CA 1
ATOM 646 C C . SER A 1 89 ? 30.189 -6.494 -30.530 1.00 94.75 89 SER A C 1
ATOM 648 O O . SER A 1 89 ? 30.098 -5.361 -30.984 1.00 94.75 89 SER A O 1
ATOM 650 N N . LEU A 1 90 ? 31.077 -6.802 -29.576 1.00 93.62 90 LEU A N 1
ATOM 651 C CA . LEU A 1 90 ? 31.980 -5.808 -28.980 1.00 93.62 90 LEU A CA 1
ATOM 652 C C . LEU A 1 90 ? 32.897 -5.160 -30.024 1.00 93.62 90 LEU A C 1
ATOM 654 O O . LEU A 1 90 ? 33.065 -3.943 -30.010 1.00 93.62 90 LEU A O 1
ATOM 658 N N . THR A 1 91 ? 33.439 -5.945 -30.960 1.00 94.69 91 THR A N 1
ATOM 659 C CA . THR A 1 91 ? 34.219 -5.399 -32.079 1.00 94.69 91 THR A CA 1
ATOM 660 C C . THR A 1 91 ? 33.363 -4.492 -32.965 1.00 94.69 91 THR A C 1
ATOM 662 O O . THR A 1 91 ? 33.790 -3.391 -33.305 1.00 94.69 91 THR A O 1
ATOM 665 N N . ALA A 1 92 ? 32.140 -4.911 -33.304 1.00 95.06 92 ALA A N 1
ATOM 666 C CA . ALA A 1 92 ? 31.227 -4.123 -34.132 1.00 95.06 92 ALA A CA 1
ATOM 667 C C . ALA A 1 92 ? 30.768 -2.820 -33.452 1.00 95.06 92 ALA A C 1
ATOM 669 O O . ALA A 1 92 ? 30.572 -1.810 -34.123 1.00 95.06 92 ALA A O 1
ATOM 670 N N . TRP A 1 93 ? 30.625 -2.806 -32.125 1.00 96.62 93 TRP A N 1
ATOM 671 C CA . TRP A 1 93 ? 30.188 -1.621 -31.377 1.00 96.62 93 TRP A CA 1
ATOM 672 C C . TRP A 1 93 ? 31.218 -0.484 -31.380 1.00 96.62 93 TRP A C 1
ATOM 674 O O . TRP A 1 93 ? 30.853 0.660 -31.108 1.00 96.62 93 TRP A O 1
ATOM 684 N N . ASN A 1 94 ? 32.475 -0.762 -31.736 1.00 95.94 94 ASN A N 1
ATOM 685 C CA . ASN A 1 94 ? 33.497 0.264 -31.952 1.00 95.94 94 ASN A CA 1
ATOM 686 C C . ASN A 1 94 ? 33.379 0.975 -33.311 1.00 95.94 94 ASN A C 1
ATOM 688 O O . ASN A 1 94 ? 34.061 1.972 -33.532 1.00 95.94 94 ASN A O 1
ATOM 692 N N . ALA A 1 95 ? 32.494 0.522 -34.202 1.00 95.62 95 ALA A N 1
ATOM 693 C CA . ALA A 1 95 ? 32.137 1.258 -35.409 1.00 95.62 95 ALA A CA 1
ATOM 694 C C . ALA A 1 95 ? 30.946 2.216 -35.163 1.00 95.62 95 ALA A C 1
ATOM 696 O O . ALA A 1 95 ? 30.097 1.956 -34.294 1.00 95.62 95 ALA A O 1
ATOM 697 N N . PRO A 1 96 ? 30.828 3.308 -35.943 1.00 96.12 96 PRO A N 1
ATOM 698 C CA . PRO A 1 96 ? 29.626 4.139 -35.962 1.00 96.12 96 PRO A CA 1
ATOM 699 C C . PRO A 1 96 ? 28.374 3.294 -36.235 1.00 96.12 96 PRO A C 1
ATOM 701 O O . PRO A 1 96 ? 28.395 2.386 -37.068 1.00 96.12 96 PRO A O 1
ATOM 704 N N . SER A 1 97 ? 27.290 3.557 -35.510 1.00 95.56 97 SER A N 1
ATOM 705 C CA . SER A 1 97 ? 26.023 2.851 -35.708 1.00 95.56 97 SER A CA 1
ATOM 706 C C . SER A 1 97 ? 25.330 3.321 -36.994 1.00 95.56 97 SER A C 1
ATOM 708 O O . SER A 1 97 ? 25.320 4.523 -37.261 1.00 95.56 97 SER A O 1
ATOM 710 N N . PRO A 1 98 ? 24.709 2.418 -37.777 1.00 94.56 98 PRO A N 1
ATOM 711 C CA . PRO A 1 98 ? 23.950 2.799 -38.968 1.00 94.56 98 PRO A CA 1
ATOM 712 C C . PRO A 1 98 ? 22.544 3.337 -38.652 1.00 94.56 98 PRO A C 1
ATOM 714 O O . PRO A 1 98 ? 21.900 3.896 -39.535 1.00 94.56 98 PRO A O 1
ATOM 717 N N . LEU A 1 99 ? 22.044 3.150 -37.425 1.00 97.06 99 LEU A N 1
ATOM 718 C CA . LEU A 1 99 ? 20.706 3.599 -37.030 1.00 97.06 99 LEU A CA 1
ATOM 719 C C . LEU A 1 99 ? 20.714 5.081 -36.649 1.00 97.06 99 LEU A C 1
ATOM 721 O O . LEU A 1 99 ? 21.646 5.560 -35.997 1.00 97.06 99 LEU A O 1
ATOM 725 N N . SER A 1 100 ? 19.642 5.794 -36.986 1.00 97.38 100 SER A N 1
ATOM 726 C CA . SER A 1 100 ? 19.522 7.219 -36.680 1.00 97.38 100 SER A CA 1
ATOM 727 C C . SER A 1 100 ? 19.104 7.451 -35.226 1.00 97.38 100 SER A C 1
ATOM 729 O O . SER A 1 100 ? 17.956 7.220 -34.848 1.00 97.38 100 SER A O 1
ATOM 731 N N . LEU A 1 101 ? 20.032 7.966 -34.411 1.00 97.94 101 LEU A N 1
ATOM 732 C CA . LEU A 1 101 ? 19.726 8.407 -33.046 1.00 97.94 101 LEU A CA 1
ATOM 733 C C . LEU A 1 101 ? 18.726 9.571 -33.040 1.00 97.94 101 LEU A C 1
ATOM 735 O O . LEU A 1 101 ? 17.859 9.621 -32.176 1.00 97.94 101 LEU A O 1
ATOM 739 N N . ASP A 1 102 ? 18.813 10.481 -34.011 1.00 97.62 102 ASP A N 1
ATOM 740 C CA . ASP A 1 102 ? 17.909 11.632 -34.098 1.00 97.62 102 ASP A CA 1
ATOM 741 C C . ASP A 1 102 ? 16.480 11.214 -34.456 1.00 97.62 102 ASP A C 1
ATOM 743 O O . ASP A 1 102 ? 15.530 11.773 -33.915 1.00 97.62 102 ASP A O 1
ATOM 747 N N . ALA A 1 103 ? 16.321 10.192 -35.307 1.00 97.19 103 ALA A N 1
ATOM 748 C CA . ALA A 1 103 ? 15.006 9.626 -35.600 1.00 97.19 103 ALA A CA 1
ATOM 749 C C . ALA A 1 103 ? 14.404 8.946 -34.363 1.00 97.19 103 ALA A C 1
ATOM 751 O O . ALA A 1 103 ? 13.231 9.155 -34.072 1.00 97.19 103 ALA A O 1
ATOM 752 N N . ALA A 1 104 ? 15.210 8.196 -33.600 1.00 97.00 104 ALA A N 1
ATOM 753 C CA . ALA A 1 104 ? 14.754 7.606 -32.345 1.00 97.00 104 ALA A CA 1
ATOM 754 C C . ALA A 1 104 ? 14.338 8.690 -31.341 1.00 97.00 104 ALA A C 1
ATOM 756 O O . ALA A 1 104 ? 13.244 8.620 -30.799 1.00 97.00 104 ALA A O 1
ATOM 757 N N . LEU A 1 105 ? 15.157 9.729 -31.148 1.00 97.56 105 LEU A N 1
ATOM 758 C CA . LEU A 1 105 ? 14.851 10.835 -30.236 1.00 97.56 105 LEU A CA 1
ATOM 759 C C . LEU A 1 105 ? 13.617 11.646 -30.652 1.00 97.56 105 LEU A C 1
ATOM 761 O O . LEU A 1 105 ? 13.039 12.306 -29.797 1.00 97.56 105 LEU A O 1
ATOM 765 N N . ALA A 1 106 ? 13.197 11.609 -31.919 1.00 97.50 106 ALA A N 1
ATOM 766 C CA . ALA A 1 106 ? 11.968 12.256 -32.383 1.00 97.50 106 ALA A CA 1
ATOM 767 C C . ALA A 1 106 ? 10.679 11.522 -31.951 1.00 97.50 106 ALA A C 1
ATOM 769 O O . ALA A 1 106 ? 9.588 12.037 -32.190 1.00 97.50 106 ALA A O 1
ATOM 770 N N . ASP A 1 107 ? 10.791 10.347 -31.320 1.00 97.50 107 ASP A N 1
ATOM 771 C CA . ASP A 1 107 ? 9.665 9.615 -30.739 1.00 97.50 107 ASP A CA 1
ATOM 772 C C . ASP A 1 107 ? 8.898 10.473 -29.719 1.00 97.50 107 ASP A C 1
ATOM 774 O O . ASP A 1 107 ? 9.486 11.122 -28.851 1.00 97.50 107 ASP A O 1
ATOM 778 N N . GLU A 1 108 ? 7.568 10.464 -29.818 1.00 95.69 108 GLU A N 1
ATOM 779 C CA . GLU A 1 108 ? 6.692 11.335 -29.028 1.00 95.69 108 GLU A CA 1
ATOM 780 C C . GLU A 1 108 ? 6.885 11.147 -27.518 1.00 95.69 108 GLU A C 1
ATOM 782 O O . GLU A 1 108 ? 6.970 12.122 -26.770 1.00 95.69 108 GLU A O 1
ATOM 787 N N . TYR A 1 109 ? 7.024 9.903 -27.062 1.00 96.44 109 TYR A N 1
ATOM 788 C CA . TYR A 1 109 ? 7.220 9.618 -25.646 1.00 96.44 109 TYR A CA 1
ATOM 789 C C . TYR A 1 109 ? 8.619 10.030 -25.173 1.00 96.44 109 TYR A C 1
ATOM 791 O O . TYR A 1 109 ? 8.753 10.585 -24.085 1.00 96.44 109 TYR A O 1
ATOM 799 N N . LEU A 1 110 ? 9.666 9.872 -25.991 1.00 97.38 110 LEU A N 1
ATOM 800 C CA . LEU A 1 110 ? 10.997 10.390 -25.641 1.00 97.38 110 LEU A CA 1
ATOM 801 C C . LEU A 1 110 ? 11.011 11.925 -25.540 1.00 97.38 110 LEU A C 1
ATOM 803 O O . LEU A 1 110 ? 11.677 12.479 -24.662 1.00 97.38 110 LEU A O 1
ATOM 807 N N . GLN A 1 111 ? 10.222 12.625 -26.360 1.00 97.31 111 GLN A N 1
ATOM 808 C CA . GLN A 1 111 ? 10.013 14.070 -26.209 1.00 97.31 111 GLN A CA 1
ATOM 809 C C . GLN A 1 111 ? 9.263 14.415 -24.911 1.00 97.31 111 GLN A C 1
ATOM 811 O O . GLN A 1 111 ? 9.614 15.389 -24.240 1.00 97.31 111 GLN A O 1
ATOM 816 N N . GLN A 1 112 ? 8.290 13.597 -24.498 1.00 96.25 112 GLN A N 1
ATOM 817 C CA . GLN A 1 112 ? 7.642 13.740 -23.188 1.00 96.25 112 GLN A CA 1
ATOM 818 C C . GLN A 1 112 ? 8.638 13.525 -22.039 1.00 96.25 112 GLN A C 1
ATOM 820 O O . GLN A 1 112 ? 8.687 14.349 -21.125 1.00 96.25 112 GLN A O 1
ATO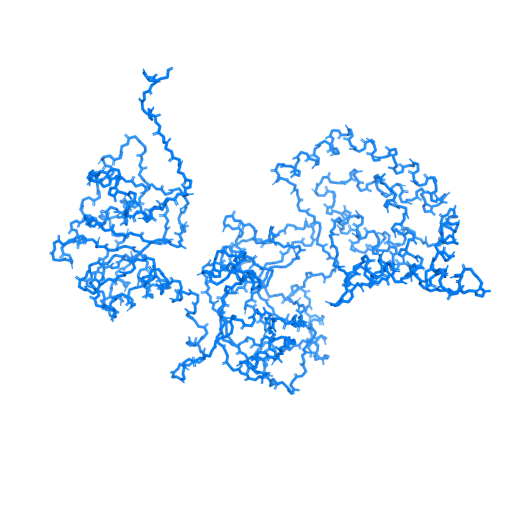M 825 N N . LEU A 1 113 ? 9.503 12.503 -22.111 1.00 97.19 113 LEU A N 1
ATOM 826 C CA . LEU A 1 113 ? 10.581 12.298 -21.135 1.00 97.19 113 LEU A CA 1
ATOM 827 C C . LEU A 1 113 ? 11.511 13.510 -21.069 1.00 97.19 113 LEU A C 1
ATOM 829 O O . LEU A 1 113 ? 11.892 13.946 -19.985 1.00 97.19 113 LEU A O 1
ATOM 833 N N . HIS A 1 114 ? 11.862 14.099 -22.213 1.00 97.12 114 HIS A N 1
ATOM 834 C CA . HIS A 1 114 ? 12.688 15.302 -22.241 1.00 97.12 114 HIS A CA 1
ATOM 835 C C . HIS A 1 114 ? 12.046 16.461 -21.478 1.00 97.12 114 HIS A C 1
ATOM 837 O O . HIS A 1 114 ? 12.757 17.143 -20.736 1.00 97.12 114 HIS A O 1
ATOM 843 N N . ALA A 1 115 ? 10.742 16.681 -21.656 1.00 97.75 115 ALA A N 1
ATOM 844 C CA . ALA A 1 115 ? 9.999 17.710 -20.938 1.00 97.75 115 ALA A CA 1
ATOM 845 C C . ALA A 1 115 ? 9.898 17.396 -19.436 1.00 97.75 115 ALA A C 1
ATOM 847 O O . ALA A 1 115 ? 10.144 18.279 -18.613 1.00 97.75 115 ALA A O 1
ATOM 848 N N . GLN A 1 116 ? 9.628 16.139 -19.074 1.00 98.31 116 GLN A N 1
ATOM 849 C CA . GLN A 1 116 ? 9.539 15.705 -17.678 1.00 98.31 116 GLN A CA 1
ATOM 850 C C . GLN A 1 116 ? 10.873 15.878 -16.945 1.00 98.31 116 GLN A C 1
ATOM 852 O O . GLN A 1 116 ? 10.909 16.422 -15.844 1.00 98.31 116 GLN A O 1
ATOM 857 N N . LEU A 1 117 ? 11.988 15.492 -17.570 1.00 98.31 117 LEU A N 1
ATOM 858 C CA . LEU A 1 117 ? 13.317 15.637 -16.978 1.00 98.31 117 LEU A CA 1
ATOM 859 C C . LEU A 1 117 ? 13.693 17.107 -16.785 1.00 98.31 117 LEU A C 1
ATOM 861 O O . LEU A 1 117 ? 14.378 17.434 -15.821 1.00 98.31 117 LEU A O 1
ATOM 865 N N . GLN A 1 118 ? 13.240 18.004 -17.664 1.00 97.56 118 GLN A N 1
ATOM 866 C CA . GLN A 1 118 ? 13.404 19.446 -17.462 1.00 97.56 118 GLN A CA 1
ATOM 867 C C . GLN A 1 118 ? 12.573 19.939 -16.277 1.00 97.56 118 GLN A C 1
ATOM 869 O O . GLN A 1 118 ? 13.109 20.617 -15.404 1.00 97.56 118 GLN A O 1
ATOM 874 N N . TRP A 1 119 ? 11.302 19.538 -16.201 1.00 98.06 119 TRP A N 1
ATOM 875 C CA . TRP A 1 119 ? 10.426 19.851 -15.070 1.00 98.06 119 TRP A CA 1
ATOM 876 C C . TRP A 1 119 ? 11.009 19.371 -13.730 1.00 98.06 119 TRP A C 1
ATOM 878 O O . TRP A 1 119 ? 11.007 20.118 -12.755 1.00 98.06 119 TRP A O 1
ATOM 888 N N . ALA A 1 120 ? 11.580 18.166 -13.698 1.00 97.75 120 ALA A N 1
ATOM 889 C CA . ALA A 1 120 ? 12.164 17.559 -12.504 1.00 97.75 120 ALA A CA 1
ATOM 890 C C . ALA A 1 120 ? 13.565 18.097 -12.141 1.00 97.75 120 ALA A C 1
ATOM 892 O O . ALA A 1 120 ? 14.200 17.562 -11.233 1.00 97.75 120 ALA A O 1
ATOM 893 N N . GLY A 1 121 ? 14.101 19.084 -12.872 1.00 97.50 121 GLY A N 1
ATOM 894 C CA . GLY A 1 121 ? 15.458 19.604 -12.648 1.00 97.50 121 GLY A CA 1
ATOM 895 C C . GLY A 1 121 ? 16.585 18.647 -13.065 1.00 97.50 121 GLY A C 1
ATOM 896 O O . GLY A 1 121 ? 17.740 18.843 -12.707 1.00 97.50 121 GLY A O 1
ATOM 897 N N . ARG A 1 122 ? 16.282 17.609 -13.853 1.00 98.31 122 ARG A N 1
ATOM 898 C CA . ARG A 1 122 ? 17.233 16.596 -14.355 1.00 98.31 122 ARG A CA 1
ATOM 899 C C . ARG A 1 122 ? 17.722 16.873 -15.781 1.00 98.31 122 ARG A C 1
ATOM 901 O O . ARG A 1 122 ? 18.395 16.035 -16.382 1.00 98.31 122 ARG A O 1
ATOM 908 N N . GLY A 1 123 ? 17.417 18.052 -16.324 1.00 97.69 123 GLY A N 1
ATOM 909 C CA . GLY A 1 123 ? 17.793 18.468 -17.675 1.00 97.69 123 GLY A CA 1
ATOM 910 C C . GLY A 1 123 ? 19.292 18.358 -17.967 1.00 97.69 123 GLY A C 1
ATOM 911 O O . GLY A 1 123 ? 19.684 17.768 -18.970 1.00 97.69 123 GLY A O 1
ATOM 912 N N . GLY A 1 124 ? 20.140 18.830 -17.048 1.00 97.69 124 GLY A N 1
ATOM 913 C CA . GLY A 1 124 ? 21.595 18.735 -17.207 1.00 97.69 124 GLY A CA 1
ATOM 914 C C . GLY A 1 124 ? 22.117 17.292 -17.201 1.00 97.69 124 GLY A C 1
ATOM 915 O O . GLY A 1 124 ? 23.052 16.966 -17.929 1.00 97.69 124 GLY A O 1
ATOM 916 N N . ALA A 1 125 ? 21.505 16.396 -16.419 1.00 98.06 125 ALA A N 1
ATOM 917 C CA . ALA A 1 125 ? 21.863 14.976 -16.415 1.00 98.06 125 ALA A CA 1
ATOM 918 C C . ALA A 1 125 ? 21.463 14.288 -17.732 1.00 98.06 125 ALA A C 1
ATOM 920 O O . ALA A 1 125 ? 22.263 13.541 -18.300 1.00 98.06 125 ALA A O 1
ATOM 921 N N . ARG A 1 126 ? 20.264 14.595 -18.248 1.00 98.00 126 ARG A N 1
ATOM 922 C CA . ARG A 1 126 ? 19.790 14.147 -19.566 1.00 98.00 126 ARG A CA 1
ATOM 923 C C . ARG A 1 126 ? 20.766 14.543 -20.669 1.00 98.00 126 ARG A C 1
ATOM 925 O O . ARG A 1 126 ? 21.169 13.692 -21.456 1.00 98.00 126 ARG A O 1
ATOM 932 N N . ASP A 1 127 ? 21.161 15.813 -20.718 1.00 98.44 127 ASP A N 1
ATOM 933 C CA . ASP A 1 127 ? 22.011 16.335 -21.793 1.00 98.44 127 ASP A CA 1
ATOM 934 C C . ASP A 1 127 ? 23.393 15.675 -21.788 1.00 98.44 127 ASP A C 1
ATOM 936 O O . ASP A 1 127 ? 23.883 15.252 -22.836 1.00 98.44 127 ASP A O 1
ATOM 940 N N . ARG A 1 128 ? 23.973 15.468 -20.599 1.00 98.62 128 ARG A N 1
ATOM 941 C CA . ARG A 1 128 ? 25.221 14.709 -20.427 1.00 98.62 128 ARG A CA 1
ATOM 942 C C . ARG A 1 128 ? 25.080 13.252 -20.875 1.00 98.62 128 ARG A C 1
ATOM 944 O O . ARG A 1 128 ? 25.959 12.734 -21.563 1.00 98.62 128 ARG A O 1
ATOM 951 N N . ALA A 1 129 ? 23.979 12.585 -20.523 1.00 98.62 129 ALA A N 1
ATOM 952 C CA . ALA A 1 129 ? 23.722 11.215 -20.961 1.00 98.62 129 ALA A CA 1
ATOM 953 C C . ALA A 1 129 ? 23.603 11.130 -22.492 1.00 98.62 129 ALA A C 1
ATOM 955 O O . ALA A 1 129 ? 24.289 10.319 -23.111 1.00 98.62 129 ALA A O 1
ATOM 956 N N . LEU A 1 130 ? 22.803 12.002 -23.114 1.00 98.56 130 LEU A N 1
ATOM 957 C CA . LEU A 1 130 ? 22.627 12.045 -24.568 1.00 98.56 130 LEU A CA 1
ATOM 958 C C . LEU A 1 130 ? 23.915 12.408 -25.308 1.00 98.56 130 LEU A C 1
ATOM 960 O O . LEU A 1 130 ? 24.163 11.859 -26.380 1.00 98.56 130 LEU A O 1
ATOM 964 N N . GLN A 1 131 ? 24.750 13.283 -24.744 1.00 98.62 131 GLN A N 1
ATOM 965 C CA . GLN A 1 131 ? 26.070 13.585 -25.292 1.00 98.62 131 GLN A CA 1
ATOM 966 C C . GLN A 1 131 ? 26.953 12.333 -25.312 1.00 98.62 131 GLN A C 1
ATOM 968 O O . GLN A 1 131 ? 27.497 12.000 -26.363 1.00 98.62 131 GLN A O 1
ATOM 973 N N . ALA A 1 132 ? 27.046 11.598 -24.198 1.00 98.75 132 ALA A N 1
ATOM 974 C CA . ALA A 1 132 ? 27.812 10.353 -24.146 1.00 98.75 132 ALA A CA 1
ATOM 975 C C . ALA A 1 132 ? 27.283 9.312 -25.148 1.00 98.75 132 ALA A C 1
ATOM 977 O O . ALA A 1 132 ? 28.071 8.736 -25.907 1.00 98.75 132 ALA A O 1
ATOM 978 N N . ILE A 1 133 ? 25.957 9.106 -25.199 1.00 98.69 133 ILE A N 1
ATOM 979 C CA . ILE A 1 133 ? 25.313 8.207 -26.171 1.00 98.69 133 ILE A CA 1
ATOM 980 C C . ILE A 1 133 ? 25.703 8.626 -27.586 1.00 98.69 133 ILE A C 1
ATOM 982 O O . ILE A 1 133 ? 26.221 7.803 -28.331 1.00 98.69 133 ILE A O 1
ATOM 986 N N . ARG A 1 134 ? 25.508 9.900 -27.950 1.00 98.69 134 ARG A N 1
ATOM 987 C CA . ARG A 1 134 ? 25.769 10.410 -29.301 1.00 98.69 134 ARG A CA 1
ATOM 988 C C . ARG A 1 134 ? 27.223 10.218 -29.711 1.00 98.69 134 ARG A C 1
ATOM 990 O O . ARG A 1 134 ? 27.443 9.643 -30.772 1.00 98.69 134 ARG A O 1
ATOM 997 N N . THR A 1 135 ? 28.186 10.607 -28.871 1.00 98.62 135 THR A N 1
ATOM 998 C CA . THR A 1 135 ? 29.619 10.409 -29.150 1.00 98.62 135 THR A CA 1
ATOM 999 C C . THR A 1 135 ? 29.911 8.945 -29.453 1.00 98.62 135 THR A C 1
ATOM 1001 O O . THR A 1 135 ? 30.515 8.621 -30.474 1.00 98.62 135 THR A O 1
ATOM 1004 N N . GLY A 1 136 ? 29.454 8.031 -28.598 1.00 98.38 136 GLY A N 1
ATOM 1005 C CA . GLY A 1 136 ? 29.694 6.611 -28.815 1.00 98.38 136 GLY A CA 1
ATOM 1006 C C . GLY A 1 136 ? 28.927 6.021 -29.993 1.00 98.38 136 GLY A C 1
ATOM 1007 O O . GLY A 1 136 ? 29.405 5.091 -30.644 1.00 98.38 136 GLY A O 1
ATOM 1008 N N . TRP A 1 137 ? 27.756 6.573 -30.310 1.00 98.31 137 TRP A N 1
ATOM 1009 C CA . TRP A 1 137 ? 26.942 6.181 -31.457 1.00 98.31 137 TRP A CA 1
ATOM 1010 C C . TRP A 1 137 ? 27.615 6.546 -32.781 1.00 98.31 137 TRP A C 1
ATOM 1012 O O . TRP A 1 137 ? 27.589 5.744 -33.713 1.00 98.31 137 TRP A O 1
ATOM 1022 N N . THR A 1 138 ? 28.257 7.716 -32.854 1.00 97.94 138 THR A N 1
ATOM 1023 C CA . THR A 1 138 ? 28.878 8.241 -34.081 1.00 97.94 138 THR A CA 1
ATOM 1024 C C . THR A 1 138 ? 30.363 7.938 -34.210 1.00 97.94 138 THR A C 1
ATOM 1026 O O . THR A 1 138 ? 30.867 7.893 -35.325 1.00 97.94 138 THR A O 1
ATOM 1029 N N . GLU A 1 139 ? 31.078 7.742 -33.103 1.00 98.00 139 GLU A N 1
ATOM 1030 C CA . GLU A 1 139 ? 32.538 7.594 -33.111 1.00 98.00 139 GLU A CA 1
ATOM 1031 C C . GLU A 1 139 ? 33.043 6.264 -32.534 1.00 98.00 139 GLU A C 1
ATOM 1033 O O . GLU A 1 139 ? 34.245 6.005 -32.587 1.00 98.00 139 GLU A O 1
ATOM 1038 N N . GLY A 1 140 ? 32.148 5.415 -32.020 1.00 97.38 140 GLY A N 1
ATOM 1039 C CA . GLY A 1 140 ? 32.470 4.088 -31.492 1.00 97.38 140 GLY A CA 1
ATOM 1040 C C . GLY A 1 140 ? 32.456 3.995 -29.963 1.00 97.38 140 GLY A C 1
ATOM 1041 O O . GLY A 1 140 ? 32.653 4.983 -29.250 1.00 97.38 140 GLY A O 1
ATOM 1042 N N . LEU A 1 141 ? 32.222 2.773 -29.470 1.00 97.12 141 LEU A N 1
ATOM 1043 C CA . LEU A 1 141 ? 32.091 2.418 -28.053 1.00 97.12 141 LEU A CA 1
ATOM 1044 C C . LEU A 1 141 ? 33.185 3.034 -27.165 1.00 97.12 141 LEU A C 1
ATOM 1046 O O . LEU A 1 141 ? 32.853 3.678 -26.174 1.00 97.12 141 LEU A O 1
ATOM 1050 N N . ASP A 1 142 ? 34.464 2.871 -27.508 1.00 97.69 142 ASP A N 1
ATOM 1051 C CA . ASP A 1 142 ? 35.576 3.286 -26.640 1.00 97.69 142 ASP A CA 1
ATOM 1052 C C . ASP A 1 142 ? 35.618 4.805 -26.416 1.00 97.69 142 ASP A C 1
ATOM 1054 O O . ASP A 1 142 ? 35.817 5.272 -25.291 1.00 97.69 142 ASP A O 1
ATOM 1058 N N . LYS A 1 143 ? 35.350 5.593 -27.464 1.00 98.12 143 LYS A N 1
ATOM 1059 C CA . LYS A 1 143 ? 35.237 7.055 -27.351 1.00 98.12 143 LYS A CA 1
ATOM 1060 C C . LYS A 1 143 ? 34.022 7.464 -26.525 1.00 98.12 143 LYS A C 1
ATOM 1062 O O . LYS A 1 143 ? 34.131 8.344 -25.673 1.00 98.12 143 LYS A O 1
ATOM 1067 N N . GLY A 1 144 ? 32.884 6.804 -26.738 1.00 98.50 144 GLY A N 1
ATOM 1068 C CA . GLY A 1 144 ? 31.684 7.019 -25.932 1.00 98.50 144 GLY A CA 1
ATOM 1069 C C . GLY A 1 144 ? 31.907 6.713 -24.450 1.00 98.50 144 GLY A C 1
ATOM 1070 O O . GLY A 1 144 ? 31.470 7.480 -23.600 1.00 98.50 144 GLY A O 1
ATOM 1071 N N . LEU A 1 145 ? 32.638 5.639 -24.125 1.00 98.62 145 LEU A N 1
ATOM 1072 C CA . LEU A 1 145 ? 32.988 5.274 -22.747 1.00 98.62 145 LEU A CA 1
ATOM 1073 C C . LEU A 1 145 ? 33.884 6.322 -22.077 1.00 98.62 145 LEU A C 1
ATOM 1075 O O . LEU A 1 145 ? 33.657 6.649 -20.912 1.00 98.62 145 LEU A O 1
ATOM 1079 N N . ALA A 1 146 ? 34.870 6.862 -22.799 1.00 98.50 146 ALA A N 1
ATOM 1080 C CA . ALA A 1 146 ? 35.734 7.922 -22.283 1.00 98.50 146 ALA A CA 1
ATOM 1081 C C . ALA A 1 146 ? 34.930 9.189 -21.943 1.00 98.50 146 ALA A C 1
ATOM 1083 O O . ALA A 1 146 ? 35.043 9.711 -20.833 1.00 98.50 146 ALA A O 1
ATOM 1084 N N . VAL A 1 147 ? 34.054 9.625 -22.858 1.00 98.69 147 VAL A N 1
ATOM 1085 C CA . VAL A 1 147 ? 33.166 10.778 -22.635 1.00 98.69 147 VAL A CA 1
ATOM 1086 C C . VAL A 1 147 ? 32.152 10.501 -21.521 1.00 98.69 147 VAL A C 1
ATOM 1088 O O . VAL A 1 147 ? 31.912 11.369 -20.687 1.00 98.69 147 VAL A O 1
ATOM 1091 N N . GLU A 1 148 ? 31.585 9.292 -21.445 1.00 98.69 148 GLU A N 1
ATOM 1092 C CA . GLU A 1 148 ? 30.663 8.912 -20.367 1.00 98.69 148 GLU A CA 1
ATOM 1093 C C . GLU A 1 148 ? 31.320 9.054 -18.988 1.00 98.69 148 GLU A C 1
ATOM 1095 O O . GLU A 1 148 ? 30.698 9.584 -18.065 1.00 98.69 148 GLU A O 1
ATOM 1100 N N . ALA A 1 149 ? 32.560 8.581 -18.838 1.00 98.69 149 ALA A N 1
ATOM 1101 C CA . ALA A 1 149 ? 33.285 8.643 -17.573 1.00 98.69 149 ALA A CA 1
ATOM 1102 C C . ALA A 1 149 ? 33.557 10.093 -17.145 1.00 98.69 149 ALA A C 1
ATOM 1104 O O . ALA A 1 149 ? 33.323 10.446 -15.987 1.00 98.69 149 ALA A O 1
ATOM 1105 N N . GLU A 1 150 ? 33.994 10.939 -18.080 1.00 98.56 150 GLU A N 1
ATOM 1106 C CA . GLU A 1 150 ? 34.240 12.359 -17.826 1.00 98.56 150 GLU A CA 1
ATOM 1107 C C . GLU A 1 150 ? 32.952 13.095 -17.434 1.00 98.56 150 GLU A C 1
ATOM 1109 O O . GLU A 1 150 ? 32.896 13.725 -16.375 1.00 98.56 150 GLU A O 1
ATOM 1114 N N . LEU A 1 151 ? 31.890 12.967 -18.235 1.00 98.62 151 LEU A N 1
ATOM 1115 C CA . LEU A 1 151 ? 30.611 13.631 -17.973 1.00 98.62 151 LEU A CA 1
ATOM 1116 C C . LEU A 1 151 ? 29.964 13.147 -16.672 1.00 98.62 151 LEU A C 1
ATOM 1118 O O . LEU A 1 151 ? 29.330 13.934 -15.972 1.00 98.62 151 LEU A O 1
ATOM 1122 N N . PHE A 1 152 ? 30.132 11.870 -16.319 1.00 98.56 152 PHE A N 1
ATOM 1123 C CA . PHE A 1 152 ? 29.653 11.343 -15.045 1.00 98.56 152 PHE A CA 1
ATOM 1124 C C . PHE A 1 152 ? 30.428 11.927 -13.860 1.00 98.56 152 PHE A C 1
ATOM 1126 O O . PHE A 1 152 ? 29.808 12.362 -12.893 1.00 98.56 152 PHE A O 1
ATOM 1133 N N . ALA A 1 153 ? 31.761 11.998 -13.937 1.00 98.31 153 ALA A N 1
ATOM 1134 C CA . ALA A 1 153 ? 32.572 12.621 -12.891 1.00 98.31 153 ALA A CA 1
ATOM 1135 C C . ALA A 1 153 ? 32.209 14.103 -12.701 1.00 98.31 153 ALA A C 1
ATOM 1137 O O . ALA A 1 153 ? 32.040 14.551 -11.567 1.00 98.31 153 ALA A O 1
ATOM 1138 N N . GLN A 1 154 ? 32.011 14.835 -13.804 1.00 98.31 154 GLN A N 1
ATOM 1139 C CA . GLN A 1 154 ? 31.525 16.215 -13.782 1.00 98.31 154 GLN A CA 1
ATOM 1140 C C . GLN A 1 154 ? 30.141 16.314 -13.133 1.00 98.31 154 GLN A C 1
ATOM 1142 O O . GLN A 1 154 ? 29.946 17.140 -12.249 1.00 98.31 154 GLN A O 1
ATOM 1147 N N . ALA A 1 155 ? 29.198 15.445 -13.512 1.00 97.94 155 ALA A N 1
ATOM 1148 C CA . ALA A 1 155 ? 27.858 15.434 -12.932 1.00 97.94 155 ALA A CA 1
ATOM 1149 C C . ALA A 1 155 ? 27.879 15.180 -11.418 1.00 97.94 155 ALA A C 1
ATOM 1151 O O . ALA A 1 155 ? 27.093 15.785 -10.703 1.00 97.94 155 ALA A O 1
ATOM 1152 N N . VAL A 1 156 ? 28.772 14.326 -10.908 1.00 97.62 156 VAL A N 1
ATOM 1153 C CA . VAL A 1 156 ? 28.866 14.016 -9.468 1.00 97.62 156 VAL A CA 1
ATOM 1154 C C . VAL A 1 156 ? 29.316 15.222 -8.634 1.00 97.62 156 VAL A C 1
ATOM 1156 O O . VAL A 1 156 ? 28.848 15.397 -7.507 1.00 97.62 156 VAL A O 1
ATOM 1159 N N . ILE A 1 157 ? 30.234 16.039 -9.156 1.00 97.88 157 ILE A N 1
ATOM 1160 C CA . ILE A 1 157 ? 30.749 17.223 -8.447 1.00 97.88 157 ILE A CA 1
ATOM 1161 C C . ILE A 1 157 ? 29.938 18.494 -8.719 1.00 97.88 157 ILE A C 1
ATOM 1163 O O . ILE A 1 157 ? 30.094 19.461 -7.978 1.00 97.88 157 ILE A O 1
ATOM 1167 N N . ASP A 1 158 ? 29.093 18.487 -9.751 1.00 98.00 158 ASP A N 1
ATOM 1168 C CA . ASP A 1 158 ? 28.196 19.584 -10.108 1.00 98.00 158 ASP A CA 1
ATOM 1169 C C . ASP A 1 158 ? 27.237 19.900 -8.940 1.00 98.00 158 ASP A C 1
ATOM 1171 O O . ASP A 1 158 ? 26.459 19.018 -8.544 1.00 98.00 158 ASP A O 1
ATOM 1175 N N . PRO A 1 159 ? 27.277 21.128 -8.380 1.00 97.19 159 PRO A N 1
ATOM 1176 C CA . PRO A 1 159 ? 26.345 21.562 -7.343 1.00 97.19 159 PRO A CA 1
ATOM 1177 C C . PRO A 1 159 ? 24.881 21.393 -7.763 1.00 97.19 159 PRO A C 1
ATOM 1179 O O . PRO A 1 159 ? 24.083 20.867 -6.988 1.00 97.19 159 PRO A O 1
ATOM 1182 N N . ASP A 1 160 ? 24.561 21.733 -9.013 1.00 95.19 160 ASP A N 1
ATOM 1183 C CA . ASP A 1 160 ? 23.205 21.669 -9.574 1.00 95.19 160 ASP A CA 1
ATOM 1184 C C . ASP A 1 160 ? 22.881 20.285 -10.170 1.00 95.19 160 ASP A C 1
ATOM 1186 O O . ASP A 1 160 ? 21.782 20.046 -10.670 1.00 95.19 160 ASP A O 1
ATOM 1190 N N . GLY A 1 161 ? 23.840 19.356 -10.128 1.00 96.00 161 GLY A N 1
ATOM 1191 C CA . GLY A 1 161 ? 23.703 17.990 -10.617 1.00 96.00 161 GLY A CA 1
ATOM 1192 C C . GLY A 1 161 ? 23.672 16.978 -9.477 1.00 96.00 161 GLY A C 1
ATOM 1193 O O . GLY A 1 161 ? 22.700 16.860 -8.732 1.00 96.00 161 GLY A O 1
ATOM 1194 N N . GLY A 1 162 ? 24.743 16.196 -9.362 1.00 95.94 162 GLY A N 1
ATOM 1195 C CA . GLY A 1 162 ? 24.840 15.061 -8.453 1.00 95.94 162 GLY A CA 1
ATOM 1196 C C . GLY A 1 162 ? 24.782 15.447 -6.981 1.00 95.94 162 GLY A C 1
ATOM 1197 O O . GLY A 1 162 ? 24.217 14.687 -6.201 1.00 95.94 162 GLY A O 1
ATOM 1198 N N . LYS A 1 163 ? 25.299 16.618 -6.584 1.00 97.81 163 LYS A N 1
ATOM 1199 C CA . LYS A 1 163 ? 25.214 17.067 -5.184 1.00 97.81 163 LYS A CA 1
ATOM 1200 C C . LYS A 1 163 ? 23.767 17.271 -4.751 1.00 97.81 163 LYS A C 1
ATOM 1202 O O . LYS A 1 163 ? 23.333 16.609 -3.812 1.00 97.81 163 LYS A O 1
ATOM 1207 N N . THR A 1 164 ? 23.020 18.081 -5.497 1.00 97.75 164 THR A N 1
ATOM 1208 C CA . THR A 1 164 ? 21.593 18.311 -5.246 1.00 97.75 164 THR A CA 1
ATOM 1209 C C . THR A 1 164 ? 20.774 17.026 -5.395 1.00 97.75 164 THR A C 1
ATOM 1211 O O . THR A 1 164 ? 19.977 16.696 -4.521 1.00 97.75 164 THR A O 1
ATOM 1214 N N . GLY A 1 165 ? 20.979 16.256 -6.470 1.00 97.38 165 GLY A N 1
ATOM 1215 C CA . GLY A 1 165 ? 20.180 15.056 -6.738 1.00 97.38 165 GLY A CA 1
ATOM 1216 C C . GLY A 1 165 ? 20.357 13.943 -5.697 1.00 97.38 165 GLY A C 1
ATOM 1217 O O . GLY A 1 165 ? 19.375 13.322 -5.295 1.00 97.38 165 GLY A O 1
ATOM 1218 N N . ILE A 1 166 ? 21.592 13.700 -5.237 1.00 98.06 166 ILE A N 1
ATOM 1219 C CA . ILE A 1 166 ? 21.871 12.692 -4.201 1.00 98.06 166 ILE A CA 1
ATOM 1220 C C . ILE A 1 166 ? 21.282 13.133 -2.859 1.00 98.06 166 ILE A C 1
ATOM 1222 O O . ILE A 1 166 ? 20.645 12.321 -2.194 1.00 98.06 166 ILE A O 1
ATOM 1226 N N . GLU A 1 167 ? 21.447 14.403 -2.477 1.00 98.06 167 GLU A N 1
ATOM 1227 C CA . GLU A 1 167 ? 20.865 14.942 -1.242 1.00 98.06 167 GLU A CA 1
ATOM 1228 C C . GLU A 1 167 ? 19.337 14.819 -1.253 1.00 98.06 167 GLU A C 1
ATOM 1230 O O . GLU A 1 167 ? 18.770 14.229 -0.338 1.00 98.06 167 GLU A O 1
ATOM 1235 N N . GLN A 1 168 ? 18.671 15.252 -2.330 1.00 97.94 168 GLN A N 1
ATOM 1236 C CA . GLN A 1 168 ? 17.219 15.111 -2.484 1.00 97.94 168 GLN A CA 1
ATOM 1237 C C . GLN A 1 168 ? 16.750 13.658 -2.359 1.00 97.94 168 GLN A C 1
ATOM 1239 O O . GLN A 1 168 ? 15.703 13.405 -1.763 1.00 97.94 168 GLN A O 1
ATOM 1244 N N . PHE A 1 169 ? 17.497 12.706 -2.920 1.00 96.69 169 PHE A N 1
ATOM 1245 C CA . PHE A 1 169 ? 17.166 11.286 -2.815 1.00 96.69 169 PHE A CA 1
ATOM 1246 C C . PHE A 1 169 ? 17.305 10.772 -1.380 1.00 96.69 169 PHE A C 1
ATOM 1248 O O . PHE A 1 169 ? 16.388 10.132 -0.866 1.00 96.69 169 PHE A O 1
ATOM 1255 N N . MET A 1 170 ? 18.415 11.091 -0.709 1.00 97.25 170 MET A N 1
ATOM 1256 C CA . MET A 1 170 ? 18.656 10.680 0.679 1.00 97.25 170 MET A CA 1
ATOM 1257 C C . MET A 1 170 ? 17.640 11.293 1.653 1.00 97.25 170 MET A C 1
ATOM 1259 O O . MET A 1 170 ? 17.209 10.621 2.589 1.00 97.25 170 MET A O 1
ATOM 1263 N N . ASP A 1 171 ? 17.199 12.520 1.380 1.00 97.69 171 ASP A N 1
ATOM 1264 C CA . ASP A 1 171 ? 16.190 13.248 2.154 1.00 97.69 171 ASP A CA 1
ATOM 1265 C C . ASP A 1 171 ? 14.739 12.846 1.841 1.00 97.69 171 ASP A C 1
ATOM 1267 O O . ASP A 1 171 ? 13.817 13.389 2.453 1.00 97.69 171 ASP A O 1
ATOM 1271 N N . LYS A 1 172 ? 14.512 11.927 0.888 1.00 95.69 172 LYS A N 1
ATOM 1272 C CA . LYS A 1 172 ? 13.181 11.556 0.368 1.00 95.69 172 LYS A CA 1
ATOM 1273 C C . LYS A 1 172 ? 12.376 12.750 -0.174 1.00 95.69 172 LYS A C 1
ATOM 1275 O O . LYS A 1 172 ? 11.170 12.852 0.029 1.00 95.69 172 LYS A O 1
ATOM 1280 N N . LYS A 1 173 ? 13.056 13.657 -0.876 1.00 96.56 173 LYS A N 1
ATOM 1281 C CA . LYS A 1 173 ? 12.492 14.860 -1.520 1.00 96.56 173 LYS A CA 1
ATOM 1282 C C . LYS A 1 173 ? 12.730 14.884 -3.033 1.00 96.56 173 LYS A C 1
ATOM 1284 O O . LYS A 1 173 ? 12.642 15.939 -3.657 1.00 96.56 173 LYS A O 1
ATOM 1289 N N . SER A 1 174 ? 13.094 13.749 -3.630 1.00 97.19 174 SER A N 1
ATOM 1290 C CA . SER A 1 174 ? 13.259 13.656 -5.081 1.00 97.19 174 SER A CA 1
ATOM 1291 C C . SER A 1 174 ? 11.923 13.875 -5.798 1.00 97.19 174 SER A C 1
ATOM 1293 O O . SER A 1 174 ? 10.943 13.233 -5.424 1.00 97.19 174 SER A O 1
ATOM 1295 N N . PRO A 1 175 ? 11.883 14.693 -6.867 1.00 97.25 175 PRO A N 1
ATOM 1296 C CA . PRO A 1 175 ? 10.731 14.739 -7.766 1.00 97.25 175 PRO A CA 1
ATOM 1297 C C . PRO A 1 175 ? 10.438 13.355 -8.355 1.00 97.25 175 PRO A C 1
ATOM 1299 O O . PRO A 1 175 ? 11.366 12.553 -8.523 1.00 97.25 175 PRO A O 1
ATOM 1302 N N . ALA A 1 176 ? 9.197 13.068 -8.741 1.00 97.12 176 ALA A N 1
ATOM 1303 C CA . ALA A 1 176 ? 8.874 11.787 -9.362 1.00 97.12 176 ALA A CA 1
ATOM 1304 C C . ALA A 1 176 ? 9.710 11.505 -10.628 1.00 97.12 176 ALA A C 1
ATOM 1306 O O . ALA A 1 176 ? 10.182 12.401 -11.343 1.00 97.12 176 ALA A O 1
ATOM 1307 N N . LEU A 1 177 ? 9.927 10.220 -10.900 1.00 97.88 177 LEU A N 1
ATOM 1308 C CA . LEU A 1 177 ? 10.381 9.746 -12.206 1.00 97.88 177 LEU A CA 1
ATOM 1309 C C . LEU A 1 177 ? 9.194 9.728 -13.182 1.00 97.88 177 LEU A C 1
ATOM 1311 O O . LEU A 1 177 ? 8.052 9.599 -12.737 1.00 97.88 177 LEU A O 1
ATOM 1315 N N . PRO A 1 178 ? 9.436 9.834 -14.497 1.00 97.62 178 PRO A N 1
ATOM 1316 C CA . PRO A 1 178 ? 8.374 9.735 -15.493 1.00 97.62 178 PRO A CA 1
ATOM 1317 C C . PRO A 1 178 ? 7.672 8.365 -15.436 1.00 97.62 178 PRO A C 1
ATOM 1319 O O . PRO A 1 178 ? 8.227 7.375 -14.939 1.00 97.62 178 PRO A O 1
ATOM 1322 N N . ILE A 1 179 ? 6.437 8.315 -15.944 1.00 96.94 179 ILE A N 1
ATOM 1323 C CA . ILE A 1 179 ? 5.710 7.050 -16.142 1.00 96.94 179 ILE A CA 1
ATOM 1324 C C . ILE A 1 179 ? 6.397 6.213 -17.214 1.00 96.94 179 ILE A C 1
ATOM 1326 O O . ILE A 1 179 ? 7.099 6.781 -18.042 1.00 96.94 179 ILE A O 1
ATOM 1330 N N . ARG A 1 180 ? 6.177 4.896 -17.230 1.00 95.62 180 ARG A N 1
ATOM 1331 C CA . ARG A 1 180 ? 6.595 4.036 -18.344 1.00 95.62 180 ARG A CA 1
ATOM 1332 C C . ARG A 1 180 ? 5.688 4.236 -19.565 1.00 95.62 180 ARG A C 1
ATOM 1334 O O . ARG A 1 180 ? 4.552 4.707 -19.477 1.00 95.62 180 ARG A O 1
ATOM 1341 N N . ARG A 1 181 ? 6.189 3.841 -20.736 1.00 92.88 181 ARG A N 1
ATOM 1342 C CA . ARG A 1 181 ? 5.472 3.959 -22.008 1.00 92.88 181 ARG A CA 1
ATOM 1343 C C . ARG A 1 181 ? 4.173 3.152 -21.973 1.00 92.88 181 ARG A C 1
ATOM 1345 O O . ARG A 1 181 ? 4.190 1.935 -21.818 1.00 92.88 181 ARG A O 1
ATOM 1352 N N . GLY A 1 182 ? 3.044 3.829 -22.173 1.00 88.69 182 GLY A N 1
ATOM 1353 C CA . GLY A 1 182 ? 1.740 3.185 -22.357 1.00 88.69 182 GLY A CA 1
ATOM 1354 C C . GLY A 1 182 ? 1.208 2.415 -21.143 1.00 88.69 182 GLY A C 1
ATOM 1355 O O . GLY A 1 182 ? 0.356 1.546 -21.318 1.00 88.69 182 GLY A O 1
ATOM 1356 N N . THR A 1 183 ? 1.692 2.687 -19.929 1.00 90.31 183 THR A N 1
ATOM 1357 C CA . THR A 1 183 ? 1.212 2.026 -18.700 1.00 90.31 183 THR A CA 1
ATOM 1358 C C . THR A 1 183 ? -0.016 2.699 -18.095 1.00 90.31 183 THR A C 1
ATOM 1360 O O . THR A 1 183 ? -0.817 2.036 -17.443 1.00 90.31 183 THR A O 1
ATOM 1363 N N . VAL A 1 184 ? -0.218 3.992 -18.356 1.00 93.56 184 VAL A N 1
ATOM 1364 C CA . VAL A 1 184 ? -1.395 4.744 -17.905 1.00 93.56 184 VAL A CA 1
ATOM 1365 C C . VAL A 1 184 ? -2.408 4.851 -19.042 1.00 93.56 184 VAL A C 1
ATOM 1367 O O . VAL A 1 184 ? -2.147 5.504 -20.049 1.00 93.56 184 VAL A O 1
ATOM 1370 N N . ARG A 1 185 ? -3.586 4.243 -18.868 1.00 96.00 185 ARG A N 1
ATOM 1371 C CA . ARG A 1 185 ? -4.726 4.374 -19.788 1.00 96.00 185 ARG A CA 1
ATOM 1372 C C . ARG A 1 185 ? -5.976 4.767 -19.015 1.00 96.00 185 ARG A C 1
ATOM 1374 O O . ARG A 1 185 ? -6.629 3.915 -18.422 1.00 96.00 185 ARG A O 1
ATOM 1381 N N . VAL A 1 186 ? -6.317 6.052 -19.031 1.00 96.94 186 VAL A N 1
ATOM 1382 C CA . VAL A 1 186 ? -7.609 6.533 -18.520 1.00 96.94 186 VAL A CA 1
ATOM 1383 C C . VAL A 1 186 ? -8.669 6.273 -19.588 1.00 96.94 186 VAL A C 1
ATOM 1385 O O . VAL A 1 186 ? -8.515 6.730 -20.724 1.00 96.94 186 VAL A O 1
ATOM 1388 N N . ALA A 1 187 ? -9.734 5.546 -19.245 1.00 95.56 187 ALA A N 1
ATOM 1389 C CA . ALA A 1 187 ? -10.730 5.067 -20.207 1.00 95.56 187 ALA A CA 1
ATOM 1390 C C . ALA A 1 187 ? -11.383 6.214 -20.999 1.00 95.56 187 ALA A C 1
ATOM 1392 O O . ALA A 1 187 ? -11.517 6.134 -22.223 1.00 95.56 187 ALA A O 1
ATOM 1393 N N . ALA A 1 188 ? -11.697 7.320 -20.316 1.00 95.50 188 ALA A N 1
ATOM 1394 C CA . ALA A 1 188 ? -12.271 8.524 -20.916 1.00 95.50 188 ALA A CA 1
ATOM 1395 C C . ALA A 1 188 ? -11.325 9.239 -21.903 1.00 95.50 188 ALA A C 1
ATOM 1397 O O . ALA A 1 188 ? -11.788 9.934 -22.804 1.00 95.50 188 ALA A O 1
ATOM 1398 N N . GLU A 1 189 ? -10.011 9.057 -21.756 1.00 95.50 189 GLU A N 1
ATOM 1399 C CA . GLU A 1 189 ? -8.986 9.660 -22.619 1.00 95.50 189 GLU A CA 1
ATOM 1400 C C . GLU A 1 189 ? -8.631 8.744 -23.812 1.00 95.50 189 GLU A C 1
ATOM 1402 O O . GLU A 1 189 ? -8.087 9.210 -24.809 1.00 95.50 189 GLU A O 1
ATOM 1407 N N . HIS A 1 190 ? -8.985 7.451 -23.749 1.00 94.62 190 HIS A N 1
ATOM 1408 C CA . HIS A 1 190 ? -8.587 6.416 -24.717 1.00 94.62 190 HIS A CA 1
ATOM 1409 C C . HIS A 1 190 ? -9.775 5.760 -25.446 1.00 94.62 190 HIS A C 1
ATOM 1411 O O . HIS A 1 190 ? -9.689 4.612 -25.875 1.00 94.62 190 HIS A O 1
ATOM 1417 N N . THR A 1 191 ? -10.885 6.478 -25.628 1.00 96.19 191 THR A N 1
ATOM 1418 C CA . THR A 1 191 ? -12.176 5.926 -26.098 1.00 96.19 191 THR A CA 1
ATOM 1419 C C . THR A 1 191 ? -12.108 5.087 -27.380 1.00 96.19 191 THR A C 1
ATOM 1421 O O . THR A 1 191 ? -12.711 4.017 -27.431 1.00 96.19 191 THR A O 1
ATOM 1424 N N . ALA A 1 192 ? -11.367 5.525 -28.404 1.00 96.50 192 ALA A N 1
ATOM 1425 C CA . ALA A 1 192 ? -11.229 4.781 -29.659 1.00 96.50 192 ALA A CA 1
ATOM 1426 C C . ALA A 1 192 ? -10.489 3.447 -29.466 1.00 96.50 192 ALA A C 1
ATOM 1428 O O . ALA A 1 192 ? -10.911 2.420 -29.996 1.00 96.50 192 ALA A O 1
ATOM 1429 N N . TRP A 1 193 ? -9.419 3.453 -28.667 1.00 95.69 193 TRP A N 1
ATOM 1430 C CA . TRP A 1 193 ? -8.681 2.241 -28.321 1.00 95.69 193 TRP A CA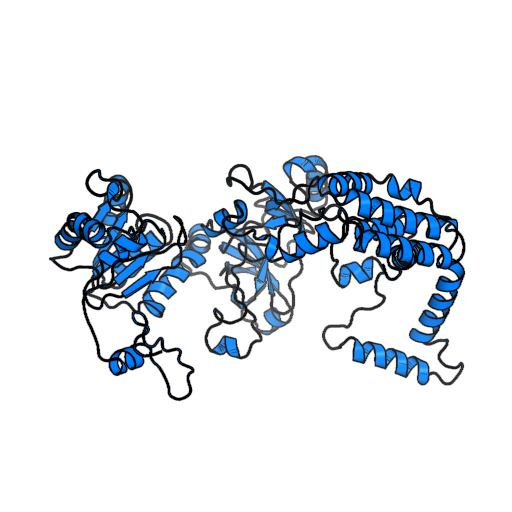 1
ATOM 1431 C C . TRP A 1 193 ? -9.544 1.308 -27.464 1.00 95.69 193 TRP A C 1
ATOM 1433 O O . TRP A 1 193 ? -9.655 0.126 -27.769 1.00 95.69 193 TRP A O 1
ATOM 1443 N N . THR A 1 194 ? -10.248 1.846 -26.463 1.00 96.75 194 THR A N 1
ATOM 1444 C CA . THR A 1 194 ? -11.194 1.090 -25.628 1.00 96.75 194 THR A CA 1
ATOM 1445 C C . THR A 1 194 ? -12.264 0.399 -26.474 1.00 96.75 194 THR A C 1
ATOM 1447 O O . THR A 1 194 ? -12.518 -0.790 -26.294 1.00 96.75 194 THR A O 1
ATO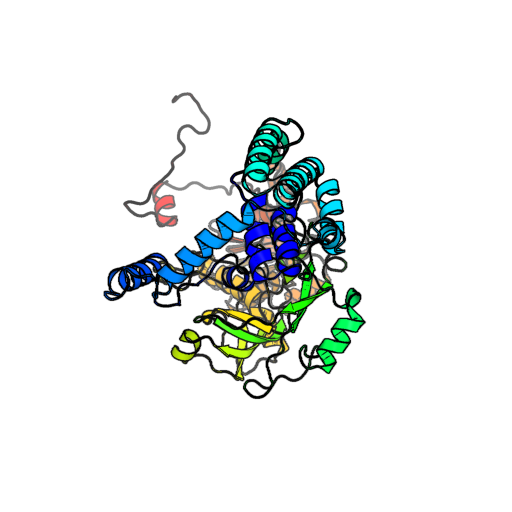M 1450 N N . ALA A 1 195 ? -12.867 1.116 -27.429 1.00 97.19 195 ALA A N 1
ATOM 1451 C CA . ALA A 1 195 ? -13.873 0.561 -28.332 1.00 97.19 195 ALA A CA 1
ATOM 1452 C C . ALA A 1 195 ? -13.314 -0.584 -29.190 1.00 97.19 195 ALA A C 1
ATOM 1454 O O . ALA A 1 195 ? -13.993 -1.595 -29.371 1.00 97.19 195 ALA A O 1
ATOM 1455 N N . GLN A 1 196 ? -12.071 -0.455 -29.663 1.00 97.62 196 GLN A N 1
ATOM 1456 C CA . GLN A 1 196 ? -11.388 -1.512 -30.406 1.00 97.62 196 GLN A CA 1
ATOM 1457 C C . GLN A 1 196 ? -11.142 -2.750 -29.529 1.00 97.62 196 GLN A C 1
ATOM 1459 O O . GLN A 1 196 ? -11.513 -3.853 -29.921 1.00 97.62 196 GLN A O 1
ATOM 1464 N N . GLN A 1 197 ? -10.616 -2.585 -28.308 1.00 97.88 197 GLN A N 1
ATOM 1465 C CA . GLN A 1 197 ? -10.371 -3.720 -27.408 1.00 97.88 197 GLN A CA 1
ATOM 1466 C C . GLN A 1 197 ? -11.657 -4.457 -27.011 1.00 97.88 197 GLN A C 1
ATOM 1468 O O . GLN A 1 197 ? -11.639 -5.681 -26.870 1.00 97.88 197 GLN A O 1
ATOM 1473 N N . LEU A 1 198 ? -12.769 -3.730 -26.847 1.00 97.75 198 LEU A N 1
ATOM 1474 C CA . LEU A 1 198 ? -14.093 -4.317 -26.621 1.00 97.75 198 LEU A CA 1
ATOM 1475 C C . LEU A 1 198 ? -14.566 -5.123 -27.840 1.00 97.75 198 LEU A C 1
ATOM 1477 O O . LEU A 1 198 ? -15.065 -6.235 -27.681 1.00 97.75 198 LEU A O 1
ATOM 1481 N N . ALA A 1 199 ? -14.395 -4.584 -29.052 1.00 97.50 199 ALA A N 1
ATOM 1482 C CA . ALA A 1 199 ? -14.771 -5.265 -30.292 1.00 97.50 199 ALA A CA 1
ATOM 1483 C C . ALA A 1 199 ? -13.949 -6.545 -30.531 1.00 97.50 199 ALA A C 1
ATOM 1485 O O . ALA A 1 199 ? -14.497 -7.552 -30.977 1.00 97.50 199 ALA A O 1
ATOM 1486 N N . ASP A 1 200 ? -12.666 -6.526 -30.166 1.00 97.38 200 ASP A N 1
ATOM 1487 C CA . ASP A 1 200 ? -11.742 -7.656 -30.319 1.00 97.38 200 ASP A CA 1
ATOM 1488 C C . ASP A 1 200 ? -11.867 -8.710 -29.200 1.00 97.38 200 ASP A C 1
ATOM 1490 O O . ASP A 1 200 ? -11.121 -9.694 -29.178 1.00 97.38 200 ASP A O 1
ATOM 1494 N N . GLY A 1 201 ? -12.769 -8.501 -28.232 1.00 96.44 201 GLY A N 1
ATOM 1495 C CA . GLY A 1 201 ? -12.935 -9.375 -27.065 1.00 96.44 201 GLY A CA 1
ATOM 1496 C C . GLY A 1 201 ? -11.728 -9.385 -26.120 1.00 96.44 201 GLY A C 1
ATOM 1497 O O . GLY A 1 201 ? -11.612 -10.270 -25.275 1.00 96.44 201 GLY A O 1
ATOM 1498 N N . GLN A 1 202 ? -10.822 -8.412 -26.257 1.00 97.69 202 GLN A N 1
ATOM 1499 C CA . GLN A 1 202 ? -9.640 -8.247 -25.406 1.00 97.69 202 GLN A CA 1
ATOM 1500 C C . GLN A 1 202 ? -9.942 -7.466 -24.123 1.00 97.69 202 GLN A C 1
ATOM 1502 O O . GLN A 1 202 ? -9.087 -7.393 -23.247 1.00 97.69 202 GLN A O 1
ATOM 1507 N N . LEU A 1 203 ? -11.134 -6.882 -24.024 1.00 98.31 203 LEU A N 1
ATOM 1508 C CA . LEU A 1 203 ? -11.692 -6.198 -22.864 1.00 98.31 203 LEU A CA 1
ATOM 1509 C C . LEU A 1 203 ? -13.170 -6.588 -22.771 1.00 98.31 203 LEU A C 1
ATOM 1511 O O . LEU A 1 203 ? -13.860 -6.631 -23.790 1.00 98.31 203 LEU A O 1
ATOM 1515 N N . LEU A 1 204 ? -13.668 -6.880 -21.571 1.00 98.44 204 LEU A N 1
ATOM 1516 C CA . LEU A 1 204 ? -15.091 -7.162 -21.362 1.00 98.44 204 LEU A CA 1
ATOM 1517 C C . LEU A 1 204 ? -15.824 -5.885 -20.930 1.00 98.44 204 LEU A C 1
ATOM 1519 O O . LEU A 1 204 ? -15.295 -5.153 -20.091 1.00 98.44 204 LEU A O 1
ATOM 1523 N N . PRO A 1 205 ? -17.054 -5.626 -21.416 1.00 97.81 205 PRO A N 1
ATOM 1524 C CA . PRO A 1 205 ? -17.883 -4.553 -20.874 1.00 97.81 205 PRO A CA 1
ATOM 1525 C C . PRO A 1 205 ? -18.063 -4.691 -19.356 1.00 97.81 205 PRO A C 1
ATOM 1527 O O . PRO A 1 205 ? -18.168 -5.804 -18.830 1.00 97.81 205 PRO A O 1
ATOM 1530 N N . LEU A 1 206 ? -18.136 -3.567 -18.640 1.00 96.12 206 LEU A N 1
ATOM 1531 C CA . LEU A 1 206 ? -18.447 -3.585 -17.212 1.00 96.12 206 LEU A CA 1
ATOM 1532 C C . LEU A 1 206 ? -19.830 -4.226 -16.987 1.00 96.12 206 LEU A C 1
ATOM 1534 O O . LEU A 1 206 ? -20.796 -3.893 -17.674 1.00 96.12 206 LEU A O 1
ATOM 1538 N N . GLY A 1 207 ? -19.912 -5.178 -16.055 1.00 96.31 207 GLY A N 1
ATOM 1539 C CA . GLY A 1 207 ? -21.129 -5.957 -15.797 1.00 96.31 207 GLY A CA 1
ATOM 1540 C C . GLY A 1 207 ? -21.421 -7.082 -16.802 1.00 96.31 207 GLY A C 1
ATOM 1541 O O . GLY A 1 207 ? -22.492 -7.684 -16.732 1.00 96.31 207 GLY A O 1
ATOM 1542 N N . ALA A 1 208 ? -20.510 -7.385 -17.735 1.00 97.94 208 ALA A N 1
ATOM 1543 C CA . ALA A 1 208 ? -20.671 -8.527 -18.633 1.00 97.94 208 ALA A CA 1
ATOM 1544 C C . ALA A 1 208 ? -20.755 -9.855 -17.850 1.00 97.94 208 ALA A C 1
ATOM 1546 O O . ALA A 1 208 ? -19.964 -10.074 -16.936 1.00 97.94 208 ALA A O 1
ATOM 1547 N N . PRO A 1 209 ? -21.654 -10.787 -18.215 1.00 98.19 209 PRO A N 1
ATOM 1548 C CA . PRO A 1 209 ? -21.640 -12.123 -17.634 1.00 98.19 209 PRO A CA 1
ATOM 1549 C C . PRO A 1 209 ? -20.292 -12.810 -17.873 1.00 98.19 209 PRO A C 1
ATOM 1551 O O . PRO A 1 209 ? -19.811 -12.870 -19.004 1.00 98.19 209 PRO A O 1
ATOM 1554 N N . PHE A 1 210 ? -19.714 -13.374 -16.816 1.00 98.50 210 PHE A N 1
ATOM 1555 C CA . PHE A 1 210 ? -18.512 -14.195 -16.892 1.00 98.50 210 PHE A CA 1
ATOM 1556 C C . PHE A 1 210 ? -18.841 -15.599 -16.388 1.00 98.50 210 PHE A C 1
ATOM 1558 O O . PHE A 1 210 ? -19.269 -15.773 -15.249 1.00 98.50 210 PHE A O 1
ATOM 1565 N N . TYR A 1 211 ? -18.652 -16.602 -17.242 1.00 98.50 211 TYR A N 1
ATOM 1566 C CA . TYR A 1 211 ? -18.865 -18.014 -16.923 1.00 98.50 211 TYR A CA 1
ATOM 1567 C C . TYR A 1 211 ? -17.499 -18.694 -16.744 1.00 98.50 211 TYR A C 1
ATOM 1569 O O . TYR A 1 211 ? -16.855 -19.006 -17.756 1.00 98.50 211 TYR A O 1
ATOM 1577 N N . PRO A 1 212 ? -17.023 -18.914 -15.501 1.00 98.44 212 PRO A N 1
ATOM 1578 C CA . PRO A 1 212 ? -15.703 -19.487 -15.255 1.00 98.44 212 PRO A CA 1
ATOM 1579 C C . PRO A 1 212 ? -15.515 -20.842 -15.946 1.00 98.44 212 PRO A C 1
ATOM 1581 O O . PRO A 1 212 ? -16.396 -21.699 -15.916 1.00 98.44 212 PRO A O 1
ATOM 1584 N N . GLY A 1 213 ? -14.366 -21.024 -16.599 1.00 96.88 213 GLY A N 1
ATOM 1585 C CA . GLY A 1 213 ? -14.059 -22.221 -17.392 1.00 96.88 213 GLY A CA 1
ATOM 1586 C C . GLY A 1 213 ? -14.662 -22.249 -18.804 1.00 96.88 213 GLY A C 1
ATOM 1587 O O . GLY A 1 213 ? -14.331 -23.149 -19.571 1.00 96.88 213 GLY A O 1
ATOM 1588 N N . VAL A 1 214 ? -15.504 -21.274 -19.167 1.00 98.06 214 VAL A N 1
ATOM 1589 C CA . VAL A 1 214 ? -16.105 -21.153 -20.509 1.00 98.06 214 VAL A CA 1
ATOM 1590 C C . VAL A 1 214 ? -15.729 -19.832 -21.173 1.00 98.06 214 VAL A C 1
ATOM 1592 O O . VAL A 1 214 ? -15.320 -19.818 -22.330 1.00 98.06 214 VAL A O 1
ATOM 1595 N N . THR A 1 215 ? -15.874 -18.716 -20.454 1.00 98.25 215 THR A N 1
ATOM 1596 C CA . THR A 1 215 ? -15.585 -17.380 -20.994 1.00 98.25 215 THR A CA 1
ATOM 1597 C C . THR A 1 215 ? -14.069 -17.187 -21.099 1.00 98.25 215 THR A C 1
ATOM 1599 O O . THR A 1 215 ? -13.381 -17.396 -20.096 1.00 98.25 215 THR A O 1
ATOM 1602 N N . PRO A 1 216 ? -13.525 -16.806 -22.271 1.00 97.31 216 PRO A N 1
ATOM 1603 C CA . PRO A 1 216 ? -12.107 -16.490 -22.402 1.00 97.31 216 PRO A CA 1
ATOM 1604 C C . PRO A 1 216 ? -11.701 -15.353 -21.459 1.00 97.31 216 PRO A C 1
ATOM 1606 O O . PRO A 1 216 ? -12.447 -14.387 -21.294 1.00 97.31 216 PRO A O 1
ATOM 1609 N N . LEU A 1 217 ? -10.519 -15.460 -20.848 1.00 97.94 217 LEU A N 1
ATOM 1610 C CA . LEU A 1 217 ? -9.955 -14.358 -20.069 1.00 97.94 217 LEU A CA 1
ATOM 1611 C C . LEU A 1 217 ? -9.551 -13.224 -21.026 1.00 97.94 217 LEU A C 1
ATOM 1613 O O . LEU A 1 217 ? -8.809 -13.497 -21.975 1.00 97.94 217 LEU A O 1
ATOM 1617 N N . PRO A 1 218 ? -10.022 -11.983 -20.808 1.00 98.12 218 PRO A N 1
ATOM 1618 C CA . PRO A 1 218 ? -9.591 -10.848 -21.611 1.00 98.12 218 PRO A CA 1
ATOM 1619 C C . PRO A 1 218 ? -8.144 -10.474 -21.265 1.00 98.12 218 PRO A C 1
ATOM 1621 O O . PRO A 1 218 ? -7.655 -10.783 -20.181 1.00 98.12 218 PRO A O 1
ATOM 1624 N N . GLN A 1 219 ? -7.460 -9.784 -22.177 1.00 97.94 219 GLN A N 1
ATOM 1625 C CA . GLN A 1 219 ? -6.123 -9.243 -21.914 1.00 97.94 219 GLN A CA 1
ATOM 1626 C C . GLN A 1 219 ? -6.174 -8.020 -20.984 1.00 97.94 219 GLN A C 1
ATOM 1628 O O . GLN A 1 219 ? -5.243 -7.780 -20.215 1.00 97.94 219 GLN A O 1
ATOM 1633 N N . TRP A 1 220 ? -7.255 -7.245 -21.061 1.00 98.44 220 TRP A N 1
ATOM 1634 C CA . TRP A 1 220 ? -7.441 -5.978 -20.367 1.00 98.44 220 TRP A CA 1
ATOM 1635 C C . TRP A 1 220 ? -8.717 -5.986 -19.533 1.00 98.44 220 TRP A C 1
ATOM 1637 O O . TRP A 1 220 ? -9.667 -6.721 -19.810 1.00 98.44 220 TRP A O 1
ATOM 1647 N N . GLN A 1 221 ? -8.747 -5.112 -18.537 1.00 98.62 221 GLN A N 1
ATOM 1648 C CA . GLN A 1 221 ? -9.888 -4.900 -17.662 1.00 98.62 221 GLN A CA 1
ATOM 1649 C C . GLN A 1 221 ? -10.027 -3.433 -17.267 1.00 98.62 221 GLN A C 1
ATOM 1651 O O . GLN A 1 221 ? -9.044 -2.691 -17.235 1.00 98.62 221 GLN A O 1
ATOM 1656 N N . PHE A 1 222 ? -11.247 -3.045 -16.916 1.00 98.69 222 PHE A N 1
ATOM 1657 C CA . PHE A 1 222 ? -11.528 -1.806 -16.207 1.00 98.69 222 PHE A CA 1
ATOM 1658 C C . PHE A 1 222 ? -11.221 -1.947 -14.711 1.00 98.69 222 PHE A C 1
ATOM 1660 O O . PHE A 1 222 ? -11.495 -2.987 -14.104 1.00 98.69 222 PHE A O 1
ATOM 1667 N N . GLY A 1 223 ? -10.714 -0.870 -14.117 1.00 98.25 223 GLY A N 1
ATOM 1668 C CA . GLY A 1 223 ? -10.615 -0.686 -12.672 1.00 98.25 223 GLY A CA 1
ATOM 1669 C C . GLY A 1 223 ? -10.642 0.788 -12.283 1.00 98.25 223 GLY A C 1
ATOM 1670 O O . GLY A 1 223 ? -10.506 1.655 -13.140 1.00 98.25 223 GLY A O 1
ATOM 1671 N N . PHE A 1 224 ? -10.826 1.079 -11.001 1.00 98.56 224 PHE A N 1
ATOM 1672 C CA . PHE A 1 224 ? -10.871 2.433 -10.457 1.00 98.56 224 PHE A CA 1
ATOM 1673 C C . PHE A 1 224 ? -9.685 2.697 -9.540 1.00 98.56 224 PHE A C 1
ATOM 1675 O O . PHE A 1 224 ? -9.282 1.852 -8.739 1.00 98.56 224 PHE A O 1
ATOM 1682 N N . GLY A 1 225 ? -9.119 3.892 -9.671 1.00 98.25 225 GLY A N 1
ATOM 1683 C CA . GLY A 1 225 ? -8.056 4.340 -8.790 1.00 98.25 225 GLY A CA 1
ATOM 1684 C C . GLY A 1 225 ? -7.346 5.582 -9.306 1.00 98.25 225 GLY A C 1
ATOM 1685 O O . GLY A 1 225 ? -7.944 6.402 -10.003 1.00 98.25 225 GLY A O 1
ATOM 1686 N N . VAL A 1 226 ? -6.069 5.726 -8.953 1.00 98.25 226 VAL A N 1
ATOM 1687 C CA . VAL A 1 226 ? -5.267 6.921 -9.253 1.00 98.25 226 VAL A CA 1
ATOM 1688 C C . VAL A 1 226 ? -4.135 6.563 -10.213 1.00 98.25 226 VAL A C 1
ATOM 1690 O O . VAL A 1 226 ? -3.373 5.640 -9.932 1.00 98.25 226 VAL A O 1
ATOM 1693 N N . PRO A 1 227 ? -3.964 7.293 -11.327 1.00 97.94 227 PRO A N 1
ATOM 1694 C CA . PRO A 1 227 ? -2.782 7.187 -12.168 1.00 97.94 227 PRO A CA 1
ATOM 1695 C C . PRO A 1 227 ? -1.708 8.212 -11.783 1.00 97.94 227 PRO A C 1
ATOM 1697 O O . PRO A 1 227 ? -1.994 9.290 -11.251 1.00 97.94 227 PRO A O 1
ATOM 1700 N N . ARG A 1 228 ? -0.458 7.932 -12.150 1.00 98.25 228 ARG A N 1
ATOM 1701 C CA . ARG A 1 228 ? 0.577 8.965 -12.268 1.00 98.25 228 ARG A CA 1
ATOM 1702 C C . ARG A 1 228 ? 0.276 9.897 -13.444 1.00 98.25 228 ARG A C 1
ATOM 1704 O O . ARG A 1 228 ? -0.288 9.496 -14.460 1.00 98.25 228 ARG A O 1
ATOM 1711 N N . ASN A 1 229 ? 0.650 11.162 -13.309 1.00 96.50 229 ASN A N 1
ATOM 1712 C CA . ASN A 1 229 ? 0.516 12.168 -14.352 1.00 96.50 229 ASN A CA 1
ATOM 1713 C C . ASN A 1 229 ? 1.529 11.888 -15.481 1.00 96.50 229 ASN A C 1
ATOM 1715 O O . ASN A 1 229 ? 2.726 11.864 -15.199 1.00 96.50 229 ASN A O 1
ATOM 1719 N N . PRO A 1 230 ? 1.108 11.740 -16.749 1.00 93.56 230 PRO A N 1
ATOM 1720 C CA . PRO A 1 230 ? 2.037 11.465 -17.849 1.00 93.56 230 PRO A CA 1
ATOM 1721 C C . PRO A 1 230 ? 3.126 12.524 -18.069 1.00 93.56 230 PRO A C 1
ATOM 1723 O O . PRO A 1 230 ? 4.221 12.192 -18.510 1.00 93.56 230 PRO A O 1
ATOM 1726 N N . ALA A 1 231 ? 2.856 13.793 -17.749 1.00 95.31 231 ALA A N 1
ATOM 1727 C CA . ALA A 1 231 ? 3.797 14.890 -17.964 1.00 95.31 231 ALA A CA 1
ATOM 1728 C C . ALA A 1 231 ? 4.837 15.033 -16.841 1.00 95.31 231 ALA A C 1
ATOM 1730 O O . ALA A 1 231 ? 5.955 15.470 -17.103 1.00 95.31 231 ALA A O 1
ATOM 1731 N N . THR A 1 232 ? 4.479 14.702 -15.595 1.00 97.50 232 THR A N 1
ATOM 1732 C CA . THR A 1 232 ? 5.351 14.922 -14.422 1.00 97.50 232 THR A CA 1
ATOM 1733 C C . THR A 1 232 ? 5.783 13.637 -13.720 1.00 97.50 232 THR A C 1
ATOM 1735 O O . THR A 1 232 ? 6.805 13.639 -13.042 1.00 97.50 232 THR A O 1
ATOM 1738 N N . GLY A 1 233 ? 5.042 12.539 -13.872 1.00 97.44 233 GLY A N 1
ATOM 1739 C CA . GLY A 1 233 ? 5.221 11.295 -13.116 1.00 97.44 233 GLY A CA 1
ATOM 1740 C C . GLY A 1 233 ? 4.618 11.313 -11.705 1.00 97.44 233 GLY A C 1
ATOM 1741 O O . GLY A 1 233 ? 4.554 10.273 -11.044 1.00 97.44 233 GLY A O 1
ATOM 1742 N N . GLU A 1 234 ? 4.145 12.470 -11.240 1.00 97.88 234 GLU A N 1
ATOM 1743 C CA . GLU A 1 234 ? 3.539 12.615 -9.914 1.00 97.88 234 GLU A CA 1
ATOM 1744 C C . GLU A 1 234 ? 2.170 11.921 -9.854 1.00 97.88 234 GLU A C 1
ATOM 1746 O O . GLU A 1 234 ? 1.386 12.053 -10.801 1.00 97.88 234 GLU A O 1
ATOM 1751 N N . PRO A 1 235 ? 1.833 11.204 -8.770 1.00 97.75 235 PRO A N 1
ATOM 1752 C CA . PRO A 1 235 ? 0.492 10.657 -8.578 1.00 97.75 235 PRO A CA 1
ATOM 1753 C C . PRO A 1 235 ? -0.592 11.744 -8.629 1.00 97.75 235 PRO A C 1
ATOM 1755 O O . PRO A 1 235 ? -0.460 12.805 -8.017 1.00 97.75 235 PRO A O 1
ATOM 1758 N N . ARG A 1 236 ? -1.706 11.483 -9.324 1.00 97.12 236 ARG A N 1
ATOM 1759 C CA . ARG A 1 236 ? -2.854 12.408 -9.410 1.00 97.12 236 ARG A CA 1
ATOM 1760 C C . ARG A 1 236 ? -3.776 12.300 -8.188 1.00 97.12 236 ARG A C 1
ATOM 1762 O O . ARG A 1 236 ? -4.983 12.118 -8.333 1.00 97.12 236 ARG A O 1
ATOM 1769 N N . PHE A 1 237 ? -3.207 12.407 -6.989 1.00 98.12 237 PHE A N 1
ATOM 1770 C CA . PHE A 1 237 ? -3.968 12.380 -5.740 1.00 98.12 237 PHE A CA 1
ATOM 1771 C C . PHE A 1 237 ? -4.953 13.548 -5.624 1.00 98.12 237 PHE A C 1
ATOM 1773 O O . PHE A 1 237 ? -4.783 14.609 -6.230 1.00 98.12 237 PHE A O 1
ATOM 1780 N N . GLY A 1 238 ? -5.981 13.366 -4.797 1.00 96.31 238 GLY A N 1
ATOM 1781 C CA . GLY A 1 238 ? -6.957 14.409 -4.501 1.00 96.31 238 GLY A CA 1
ATOM 1782 C C . GLY A 1 238 ? -8.232 13.868 -3.869 1.00 96.31 238 GLY A C 1
ATOM 1783 O O . GLY A 1 238 ? -8.295 12.713 -3.456 1.00 96.31 238 GLY A O 1
ATOM 1784 N N . GLU A 1 239 ? -9.260 14.715 -3.802 1.00 95.94 239 GLU A N 1
ATOM 1785 C CA . GLU A 1 239 ? -10.608 14.297 -3.401 1.00 95.94 239 GLU A CA 1
ATOM 1786 C C . GLU A 1 239 ? -11.106 13.170 -4.324 1.00 95.94 239 GLU A C 1
ATOM 1788 O O . GLU A 1 239 ? -11.024 13.351 -5.543 1.00 95.94 239 GLU A O 1
ATOM 1793 N N . PRO A 1 240 ? -11.687 12.072 -3.794 1.00 96.69 240 PRO A N 1
ATOM 1794 C CA . PRO A 1 240 ? -12.083 10.911 -4.598 1.00 96.69 240 PRO A CA 1
ATOM 1795 C C . PRO A 1 240 ? -12.899 11.251 -5.852 1.00 96.69 240 PRO A C 1
ATOM 1797 O O . PRO A 1 240 ? -12.589 10.765 -6.928 1.00 96.69 240 PRO A O 1
ATOM 1800 N N . LEU A 1 241 ? -13.847 12.196 -5.763 1.00 95.56 241 LEU A N 1
ATOM 1801 C CA . LEU A 1 241 ? -14.659 12.657 -6.907 1.00 95.56 241 LEU A CA 1
ATOM 1802 C C . LEU A 1 241 ? -13.852 13.215 -8.097 1.00 95.56 241 LEU A C 1
ATOM 1804 O O . LEU A 1 241 ? -14.419 13.421 -9.168 1.00 95.56 241 LEU A O 1
ATOM 1808 N N . LYS A 1 242 ? -12.573 13.543 -7.898 1.00 92.62 242 LYS A N 1
ATOM 1809 C CA . LYS A 1 242 ? -11.674 14.104 -8.915 1.00 92.62 242 LYS A CA 1
ATOM 1810 C C . LYS A 1 242 ? -10.484 13.194 -9.215 1.00 92.62 242 LYS A C 1
ATOM 1812 O O . LYS A 1 242 ? -10.021 13.194 -10.353 1.00 92.62 242 LYS A O 1
ATOM 1817 N N . SER A 1 243 ? -9.938 12.521 -8.202 1.00 94.62 243 SER A N 1
ATOM 1818 C CA . SER A 1 243 ? -8.722 11.709 -8.328 1.00 94.62 243 SER A CA 1
ATOM 1819 C C . SER A 1 243 ? -9.002 10.275 -8.761 1.00 94.62 243 SER A C 1
ATOM 1821 O O . SER A 1 243 ? -8.188 9.702 -9.481 1.00 94.62 243 SER A O 1
ATOM 1823 N N . GLU A 1 244 ? -10.144 9.714 -8.360 1.00 98.31 244 GLU A N 1
ATOM 1824 C CA . GLU A 1 244 ? -10.551 8.372 -8.754 1.00 98.31 244 GLU A CA 1
ATOM 1825 C C . GLU A 1 244 ? -11.091 8.395 -10.182 1.00 98.31 244 GLU A C 1
ATOM 1827 O O . GLU A 1 244 ? -12.084 9.057 -10.493 1.00 98.31 244 GLU A O 1
ATOM 1832 N N . VAL A 1 245 ? -10.409 7.679 -11.071 1.00 98.12 245 VAL A N 1
ATOM 1833 C CA . VAL A 1 245 ? -10.769 7.591 -12.485 1.00 98.12 245 VAL A CA 1
ATOM 1834 C C . VAL A 1 245 ? -10.858 6.137 -12.922 1.00 98.12 245 VAL A C 1
ATOM 1836 O O . VAL A 1 245 ? -10.208 5.260 -12.355 1.00 98.12 245 VAL A O 1
ATOM 1839 N N . GLU A 1 246 ? -11.654 5.891 -13.961 1.00 98.31 246 GLU A N 1
ATOM 1840 C CA . GLU A 1 246 ? -11.707 4.589 -14.619 1.00 98.31 246 GLU A CA 1
ATOM 1841 C C . GLU A 1 246 ? -10.446 4.392 -15.477 1.00 98.31 246 GLU A C 1
ATOM 1843 O O . GLU A 1 246 ? -10.156 5.155 -16.408 1.00 98.31 246 GLU A O 1
ATOM 1848 N N . LEU A 1 247 ? -9.685 3.362 -15.136 1.00 98.38 247 LEU A N 1
ATOM 1849 C CA . LEU A 1 247 ? -8.426 2.962 -15.741 1.00 98.38 247 LEU A CA 1
ATOM 1850 C C . LEU A 1 247 ? -8.604 1.650 -16.502 1.00 98.38 247 LEU A C 1
ATOM 1852 O O . LEU A 1 247 ? -9.431 0.815 -16.138 1.00 98.38 247 LEU A O 1
ATOM 1856 N N . ILE A 1 248 ? -7.786 1.451 -17.535 1.00 98.31 248 ILE A N 1
ATOM 1857 C CA . ILE A 1 248 ? -7.680 0.174 -18.242 1.00 98.31 248 ILE A CA 1
ATOM 1858 C C . ILE A 1 248 ? -6.311 -0.439 -17.965 1.00 98.31 248 ILE A C 1
ATOM 1860 O O . ILE A 1 248 ? -5.279 0.094 -18.381 1.00 98.31 248 ILE A O 1
ATOM 1864 N N . VAL A 1 249 ? -6.315 -1.572 -17.269 1.00 97.69 249 VAL A N 1
ATOM 1865 C CA . VAL A 1 249 ? -5.122 -2.273 -16.770 1.00 97.69 249 VAL A CA 1
ATOM 1866 C C . VAL A 1 249 ? -5.113 -3.724 -17.266 1.00 97.69 249 VAL A C 1
ATOM 1868 O O . VAL A 1 249 ? -6.165 -4.234 -17.662 1.00 97.69 249 VAL A O 1
ATOM 1871 N N . PRO A 1 250 ? -3.954 -4.402 -17.329 1.00 97.12 250 PRO A N 1
ATOM 1872 C CA . PRO A 1 250 ? -3.912 -5.790 -17.778 1.00 97.12 250 PRO A CA 1
ATOM 1873 C C . PRO A 1 250 ? -4.618 -6.738 -16.794 1.00 97.12 250 PRO A C 1
ATOM 1875 O O . PRO A 1 250 ? -4.680 -6.491 -15.586 1.00 97.12 250 PRO A O 1
ATOM 1878 N N . VAL A 1 251 ? -5.139 -7.849 -17.316 1.00 98.25 251 VAL A N 1
ATOM 1879 C CA . VAL A 1 251 ? -5.519 -9.014 -16.505 1.00 98.25 251 VAL A CA 1
ATOM 1880 C C . VAL A 1 251 ? -4.309 -9.925 -16.401 1.00 98.25 251 VAL A C 1
ATOM 1882 O O . VAL A 1 251 ? -3.815 -10.449 -17.400 1.00 98.25 251 VAL A O 1
ATOM 1885 N N . GLU A 1 252 ? -3.825 -10.118 -15.183 1.00 95.25 252 GLU A N 1
ATOM 1886 C CA . GLU A 1 252 ? -2.648 -10.939 -14.935 1.00 95.25 252 GLU A CA 1
ATOM 1887 C C . GLU A 1 252 ? -3.015 -12.395 -14.624 1.00 95.25 252 GLU A C 1
ATOM 1889 O O . GLU A 1 252 ? -4.064 -12.662 -14.031 1.00 95.25 252 GLU A O 1
ATOM 1894 N N . PRO A 1 253 ? -2.168 -13.362 -15.010 1.00 95.75 253 PRO A N 1
ATOM 1895 C CA . PRO A 1 253 ? -2.340 -14.751 -14.613 1.00 95.75 253 PRO A CA 1
ATOM 1896 C C . PRO A 1 253 ? -1.908 -14.967 -13.148 1.00 95.75 253 PRO A C 1
ATOM 1898 O O . PRO A 1 253 ? -0.922 -14.372 -12.710 1.00 95.75 253 PRO A O 1
ATOM 1901 N N . PRO A 1 254 ? -2.581 -15.856 -12.391 1.00 97.88 254 PRO A N 1
ATOM 1902 C CA . PRO A 1 254 ? -2.215 -16.126 -11.003 1.00 97.88 254 PRO A CA 1
ATOM 1903 C C . PRO A 1 254 ? -0.919 -16.934 -10.887 1.00 97.88 254 PRO A C 1
ATOM 1905 O O . PRO A 1 254 ? -0.719 -17.918 -11.608 1.00 97.88 254 PRO A O 1
ATOM 1908 N N . GLN A 1 255 ? -0.079 -16.564 -9.920 1.00 96.56 255 GLN A N 1
ATOM 1909 C CA . GLN A 1 255 ? 1.093 -17.331 -9.491 1.00 96.56 255 GLN A CA 1
ATOM 1910 C C . GLN A 1 255 ? 0.684 -18.604 -8.721 1.00 96.56 255 GLN A C 1
ATOM 1912 O O . GLN A 1 255 ? -0.494 -18.788 -8.404 1.00 96.56 255 GLN A O 1
ATOM 1917 N N . PRO A 1 256 ? 1.617 -19.527 -8.393 1.00 97.56 256 PRO A N 1
ATOM 1918 C CA . PRO A 1 256 ? 1.275 -20.848 -7.855 1.00 97.56 256 PRO A CA 1
ATOM 1919 C C . PRO A 1 256 ? 0.319 -20.867 -6.650 1.00 97.56 256 PRO A C 1
ATOM 1921 O O . PRO A 1 256 ? -0.576 -21.712 -6.613 1.00 97.56 256 PRO A O 1
ATOM 1924 N N . ASN A 1 257 ? 0.472 -19.936 -5.702 1.00 98.25 257 ASN A N 1
ATOM 1925 C CA . ASN A 1 257 ? -0.345 -19.836 -4.482 1.00 98.25 257 ASN A CA 1
ATOM 1926 C C . ASN A 1 257 ? -1.515 -18.841 -4.600 1.00 98.25 257 ASN A C 1
ATOM 1928 O O . ASN A 1 257 ? -2.136 -18.490 -3.595 1.00 98.25 257 ASN A O 1
ATOM 1932 N N . GLU A 1 258 ? -1.804 -18.366 -5.808 1.00 98.69 258 GLU A N 1
ATOM 1933 C CA . GLU A 1 258 ? -2.795 -17.327 -6.065 1.00 98.69 258 GLU A CA 1
ATOM 1934 C C . GLU A 1 258 ? -4.010 -17.863 -6.831 1.00 98.69 258 GLU A C 1
ATOM 1936 O O . GLU A 1 258 ? -4.015 -18.955 -7.407 1.00 98.69 258 GLU A O 1
ATOM 1941 N N . ALA A 1 259 ? -5.053 -17.048 -6.849 1.00 98.81 259 ALA A N 1
ATOM 1942 C CA . ALA A 1 259 ? -6.252 -17.202 -7.644 1.00 98.81 259 ALA A CA 1
ATOM 1943 C C . ALA A 1 259 ? -6.512 -15.900 -8.405 1.00 98.81 259 ALA A C 1
ATOM 1945 O O . ALA A 1 259 ? -6.290 -14.817 -7.872 1.00 98.81 259 ALA A O 1
ATOM 1946 N N . LEU A 1 260 ? -7.011 -16.013 -9.632 1.00 98.88 260 LEU A N 1
ATOM 1947 C CA . LEU A 1 260 ? -7.626 -14.902 -10.349 1.00 98.88 260 LEU A CA 1
ATOM 1948 C C . LEU A 1 260 ? -9.129 -15.000 -10.126 1.00 98.88 260 LEU A C 1
ATOM 1950 O O . LEU A 1 260 ? -9.719 -16.049 -10.404 1.00 98.88 260 LEU A O 1
ATOM 1954 N N . VAL A 1 261 ? -9.748 -13.927 -9.655 1.00 98.88 261 VAL A N 1
ATOM 1955 C CA . VAL A 1 261 ? -11.192 -13.867 -9.419 1.00 98.88 261 VAL A CA 1
ATOM 1956 C C . VAL A 1 261 ? -11.840 -12.799 -10.291 1.00 98.88 261 VAL A C 1
ATOM 1958 O O . VAL A 1 261 ? -11.228 -11.769 -10.547 1.00 98.88 261 VAL A O 1
ATOM 1961 N N . TYR A 1 262 ? -13.065 -13.048 -10.750 1.00 98.81 262 TYR A N 1
ATOM 1962 C CA . TYR A 1 262 ? -13.925 -12.071 -11.416 1.00 98.81 262 TYR A CA 1
ATOM 1963 C C . TYR A 1 262 ? -14.828 -11.412 -10.372 1.00 98.81 262 TYR A C 1
ATOM 1965 O O . TYR A 1 262 ? -15.674 -12.084 -9.773 1.00 98.81 262 TYR A O 1
ATOM 1973 N N . VAL A 1 263 ? -14.613 -10.126 -10.108 1.00 98.44 263 VAL A N 1
ATOM 1974 C CA . VAL A 1 263 ? -15.270 -9.393 -9.021 1.00 98.44 263 VAL A CA 1
ATOM 1975 C C . VAL A 1 263 ? -16.701 -9.044 -9.422 1.00 98.44 263 VAL A C 1
ATOM 1977 O O . VAL A 1 263 ? -16.938 -8.421 -10.453 1.00 98.44 263 VAL A O 1
ATOM 1980 N N . LEU A 1 264 ? -17.664 -9.439 -8.588 1.00 97.56 264 LEU A N 1
ATOM 1981 C CA . LEU A 1 264 ? -19.082 -9.125 -8.780 1.00 97.56 264 LEU A CA 1
ATOM 1982 C C . LEU A 1 264 ? -19.473 -7.842 -8.039 1.00 97.56 264 LEU A C 1
ATOM 1984 O O . LEU A 1 264 ? -20.253 -7.043 -8.550 1.00 97.56 264 LEU A O 1
ATOM 1988 N N . ALA A 1 265 ? -18.927 -7.655 -6.837 1.00 95.69 265 ALA A N 1
ATOM 1989 C CA . ALA A 1 265 ? -19.022 -6.422 -6.069 1.00 95.69 265 ALA A CA 1
ATOM 1990 C C . ALA A 1 265 ? -17.799 -6.283 -5.157 1.00 95.69 265 ALA A C 1
ATOM 1992 O O . ALA A 1 265 ? -17.276 -7.280 -4.661 1.00 95.69 265 ALA A O 1
ATOM 1993 N N . SER A 1 266 ? -17.368 -5.049 -4.921 1.00 97.38 266 SER A N 1
ATOM 1994 C CA . SER A 1 266 ? -16.227 -4.708 -4.068 1.00 97.38 266 SER A CA 1
ATOM 1995 C C . SER A 1 266 ? -16.662 -3.858 -2.880 1.00 97.38 266 SER A C 1
ATOM 1997 O O . SER A 1 266 ? -17.520 -2.986 -3.029 1.00 97.38 266 SER A O 1
ATOM 1999 N N . GLU A 1 267 ? -16.038 -4.070 -1.725 1.00 98.19 267 GLU A N 1
ATOM 2000 C CA . GLU A 1 267 ? -16.285 -3.256 -0.533 1.00 98.19 267 GLU A CA 1
ATOM 2001 C C . GLU A 1 267 ? -15.784 -1.822 -0.722 1.00 98.19 267 GLU A C 1
ATOM 2003 O O . GLU A 1 267 ? -14.693 -1.628 -1.245 1.00 98.19 267 GLU A O 1
ATOM 2008 N N . VAL A 1 268 ? -16.550 -0.837 -0.242 1.00 97.88 268 VAL A N 1
ATOM 2009 C CA . VAL A 1 268 ? -16.144 0.578 -0.204 1.00 97.88 268 VAL A CA 1
ATOM 2010 C C . VAL A 1 268 ? -15.706 0.921 1.216 1.00 97.88 268 VAL A C 1
ATOM 2012 O O . VAL A 1 268 ? -16.538 1.070 2.119 1.00 97.88 268 VAL A O 1
ATOM 2015 N N . ASN A 1 269 ? -14.397 1.028 1.422 1.00 98.06 269 ASN A N 1
ATOM 2016 C CA . ASN A 1 269 ? -13.769 1.176 2.725 1.00 98.06 269 ASN A CA 1
ATOM 2017 C C . ASN A 1 269 ? -13.007 2.506 2.851 1.00 98.06 269 ASN A C 1
ATOM 2019 O O . ASN A 1 269 ? -12.667 3.184 1.887 1.00 98.06 269 ASN A O 1
ATOM 2023 N N . PHE A 1 270 ? -12.749 2.930 4.092 1.00 96.44 270 PHE A N 1
ATOM 2024 C CA . PHE A 1 270 ? -12.090 4.221 4.345 1.00 96.44 270 PHE A CA 1
ATOM 2025 C C . PHE A 1 270 ? -10.618 4.238 3.911 1.00 96.44 270 PHE A C 1
ATOM 2027 O O . PHE A 1 270 ? -10.078 5.300 3.614 1.00 96.44 270 PHE A O 1
ATOM 2034 N N . ASN A 1 271 ? -9.966 3.075 3.884 1.00 97.31 271 ASN A N 1
ATOM 2035 C CA . ASN A 1 271 ? -8.593 2.942 3.406 1.00 97.31 271 ASN A CA 1
ATOM 2036 C C . ASN A 1 271 ? -8.468 3.238 1.904 1.00 97.31 271 ASN A C 1
ATOM 2038 O O . ASN A 1 271 ? -7.454 3.800 1.499 1.00 97.31 271 ASN A O 1
ATOM 2042 N N . ASP A 1 272 ? -9.515 2.992 1.112 1.00 98.31 272 ASP A N 1
ATOM 2043 C CA . ASP A 1 272 ? -9.560 3.396 -0.294 1.00 98.31 272 ASP A CA 1
ATOM 2044 C C . ASP A 1 272 ? -9.378 4.919 -0.408 1.00 98.31 272 ASP A C 1
ATOM 2046 O O . ASP A 1 272 ? -8.534 5.396 -1.160 1.00 98.31 272 ASP A O 1
ATOM 2050 N N . ILE A 1 273 ? -10.069 5.699 0.433 1.00 97.50 273 ILE A N 1
ATOM 2051 C CA . ILE A 1 273 ? -9.959 7.169 0.458 1.00 97.50 273 ILE A CA 1
ATOM 2052 C C . ILE A 1 273 ? -8.536 7.618 0.821 1.00 97.50 273 ILE A C 1
ATOM 2054 O O . ILE A 1 273 ? -8.016 8.553 0.210 1.00 97.50 273 ILE A O 1
ATOM 2058 N N . TRP A 1 274 ? -7.886 6.967 1.789 1.00 97.38 274 TRP A N 1
ATOM 2059 C CA . TRP A 1 274 ? -6.503 7.290 2.159 1.00 97.38 274 TRP A CA 1
ATOM 2060 C C . TRP A 1 274 ? -5.531 7.047 0.998 1.00 97.38 274 TRP A C 1
ATOM 2062 O O . TRP A 1 274 ? -4.717 7.919 0.701 1.00 97.38 274 TRP A O 1
ATOM 2072 N N . ALA A 1 275 ? -5.684 5.939 0.264 1.00 97.88 275 ALA A N 1
ATOM 2073 C CA . ALA A 1 275 ? -4.894 5.677 -0.941 1.00 97.88 275 ALA A CA 1
ATOM 2074 C C . ALA A 1 275 ? -5.188 6.678 -2.074 1.00 97.88 275 ALA A C 1
ATOM 2076 O O . ALA A 1 275 ? -4.256 7.210 -2.676 1.00 97.88 275 ALA A O 1
ATOM 2077 N N . LEU A 1 276 ? -6.463 6.988 -2.343 1.00 98.38 276 LEU A N 1
ATOM 2078 C CA . LEU A 1 276 ? -6.871 7.939 -3.392 1.00 98.38 276 LEU A CA 1
ATOM 2079 C C . LEU A 1 276 ? -6.394 9.378 -3.112 1.00 98.38 276 LEU A C 1
ATOM 2081 O O . LEU A 1 276 ? -6.123 10.151 -4.036 1.00 98.38 276 LEU A O 1
ATOM 2085 N N . THR A 1 277 ? -6.303 9.751 -1.834 1.00 97.94 277 THR A N 1
ATOM 2086 C CA . THR A 1 277 ? -5.832 11.075 -1.396 1.00 97.94 277 THR A CA 1
ATOM 2087 C C . THR A 1 277 ? -4.319 11.137 -1.194 1.00 97.94 277 THR A C 1
ATOM 2089 O O . THR A 1 277 ? -3.772 12.237 -1.161 1.00 97.94 277 THR A O 1
ATOM 2092 N N . GLY A 1 278 ? -3.643 9.991 -1.055 1.00 97.00 278 GLY A N 1
ATOM 2093 C CA . GLY A 1 278 ? -2.226 9.914 -0.693 1.00 97.00 278 GLY A CA 1
ATOM 2094 C C . GLY A 1 278 ? -1.933 10.406 0.729 1.00 97.00 278 GLY A C 1
ATOM 2095 O O . GLY A 1 278 ? -0.801 10.790 1.021 1.00 97.00 278 GLY A O 1
ATOM 2096 N N . ILE A 1 279 ? -2.946 10.458 1.605 1.00 96.06 279 ILE A N 1
ATOM 2097 C CA . ILE A 1 279 ? -2.823 10.975 2.972 1.00 96.06 279 ILE A CA 1
ATOM 2098 C C . ILE A 1 279 ? -2.907 9.818 3.972 1.00 96.06 279 ILE A C 1
ATOM 2100 O O . ILE A 1 279 ? -3.877 9.063 3.942 1.00 96.06 279 ILE A O 1
ATOM 2104 N N . PRO A 1 280 ? -1.965 9.712 4.926 1.00 95.06 280 PRO A N 1
ATOM 2105 C CA . PRO A 1 280 ? -0.741 10.513 5.068 1.00 95.06 280 PRO A CA 1
ATOM 2106 C C . PRO A 1 280 ? 0.443 9.971 4.254 1.00 95.06 280 PRO A C 1
ATOM 2108 O O . PRO A 1 280 ? 1.517 10.566 4.283 1.00 95.06 280 PRO A O 1
ATOM 2111 N N . VAL A 1 281 ? 0.271 8.827 3.589 1.00 96.06 281 VAL A N 1
ATOM 2112 C CA . VAL A 1 281 ? 1.322 8.126 2.847 1.00 96.06 281 VAL A CA 1
ATOM 2113 C C . VAL A 1 281 ? 0.830 7.842 1.433 1.00 96.06 281 VAL A C 1
ATOM 2115 O O . VAL A 1 281 ? -0.324 7.469 1.225 1.00 96.06 281 VAL A O 1
ATOM 2118 N N . SER A 1 282 ? 1.727 8.001 0.466 1.00 97.69 282 SER A N 1
ATOM 2119 C CA . SER A 1 282 ? 1.492 7.646 -0.929 1.00 97.69 282 SER A CA 1
ATOM 2120 C C . SER A 1 282 ? 1.494 6.114 -1.091 1.00 97.69 282 SER A C 1
ATOM 2122 O O . SER A 1 282 ? 2.504 5.484 -0.771 1.00 97.69 282 SER A O 1
ATOM 2124 N N . PRO A 1 283 ? 0.425 5.478 -1.619 1.00 97.62 283 PRO A N 1
ATOM 2125 C CA . PRO A 1 283 ? 0.431 4.034 -1.896 1.00 97.62 283 PRO A CA 1
ATOM 2126 C C . PRO A 1 283 ? 1.494 3.635 -2.931 1.00 97.62 283 PRO A C 1
ATOM 2128 O O . PRO A 1 283 ? 2.036 2.532 -2.876 1.00 97.62 283 PRO A O 1
ATOM 2131 N N . PHE A 1 284 ? 1.865 4.566 -3.816 1.00 97.69 284 PHE A N 1
ATOM 2132 C CA . PHE A 1 284 ? 2.914 4.372 -4.811 1.00 97.69 284 PHE A CA 1
ATOM 2133 C C . PHE A 1 284 ? 4.315 4.213 -4.210 1.00 97.69 284 PHE A C 1
ATOM 2135 O O . PHE A 1 284 ? 5.232 3.833 -4.928 1.00 97.69 284 PHE A O 1
ATOM 2142 N N . ASP A 1 285 ? 4.507 4.496 -2.922 1.00 96.00 285 ASP A N 1
ATOM 2143 C CA . ASP A 1 285 ? 5.800 4.297 -2.261 1.00 96.00 285 ASP A CA 1
ATOM 2144 C C . ASP A 1 285 ? 6.044 2.807 -1.947 1.00 96.00 285 ASP A C 1
ATOM 2146 O O . ASP A 1 285 ? 7.172 2.407 -1.662 1.00 96.00 285 ASP A O 1
ATOM 2150 N N . ASN A 1 286 ? 4.995 1.977 -2.032 1.00 94.75 286 ASN A N 1
ATOM 2151 C CA . ASN A 1 286 ? 5.049 0.538 -1.770 1.00 94.75 286 ASN A CA 1
ATOM 2152 C C . ASN A 1 286 ? 5.262 -0.306 -3.038 1.00 94.75 286 ASN A C 1
ATOM 2154 O O . ASN A 1 286 ? 5.441 -1.521 -2.938 1.00 94.75 286 ASN A O 1
ATOM 2158 N N . HIS A 1 287 ? 5.217 0.293 -4.234 1.00 95.31 287 HIS A N 1
ATOM 2159 C CA . HIS A 1 287 ? 5.348 -0.440 -5.493 1.00 95.31 287 HIS A CA 1
ATOM 2160 C C . HIS A 1 287 ? 5.825 0.433 -6.657 1.00 95.31 287 HIS A C 1
ATOM 2162 O O . HIS A 1 287 ? 5.666 1.646 -6.686 1.00 95.31 287 HIS A O 1
ATOM 2168 N N . GLU A 1 288 ? 6.314 -0.215 -7.709 1.00 93.75 288 GLU A N 1
ATOM 2169 C CA . GLU A 1 288 ? 6.896 0.460 -8.872 1.00 93.75 288 GLU A CA 1
ATOM 2170 C C . GLU A 1 288 ? 5.905 0.683 -10.028 1.00 93.75 288 GLU A C 1
ATOM 2172 O O . GLU A 1 288 ? 6.341 1.022 -11.124 1.00 93.75 288 GLU A O 1
ATOM 2177 N N . GLU A 1 289 ? 4.598 0.483 -9.846 1.00 95.94 289 GLU A N 1
ATOM 2178 C CA . GLU A 1 289 ? 3.583 0.722 -10.891 1.00 95.94 289 GLU A CA 1
ATOM 2179 C C . GLU A 1 289 ? 3.261 2.209 -11.146 1.00 95.94 289 GLU A C 1
ATOM 2181 O O . GLU A 1 289 ? 3.534 3.095 -10.331 1.00 95.94 289 GLU A O 1
ATOM 2186 N N . ASP A 1 290 ? 2.665 2.484 -12.311 1.00 97.56 290 ASP A N 1
ATOM 2187 C CA . ASP A 1 290 ? 2.214 3.829 -12.713 1.00 97.56 290 ASP A CA 1
ATOM 2188 C C . ASP A 1 290 ? 0.733 4.100 -12.436 1.00 97.56 290 ASP A C 1
ATOM 2190 O O . ASP A 1 290 ? 0.245 5.212 -12.646 1.00 97.56 290 ASP A O 1
ATOM 2194 N N . VAL A 1 291 ? 0.029 3.094 -11.927 1.00 98.12 291 VAL A N 1
ATOM 2195 C CA . VAL A 1 291 ? -1.364 3.169 -11.498 1.00 98.12 291 VAL A CA 1
ATOM 2196 C C . VAL A 1 291 ? -1.523 2.466 -10.153 1.00 98.12 291 VAL A C 1
ATOM 2198 O O . VAL A 1 291 ? -0.864 1.459 -9.903 1.00 98.12 291 VAL A O 1
ATOM 2201 N N . GLN A 1 292 ? -2.404 2.999 -9.312 1.00 98.50 292 GLN A N 1
ATOM 2202 C CA . GLN A 1 292 ? -2.899 2.363 -8.095 1.00 98.50 292 GLN A CA 1
ATOM 2203 C C . GLN A 1 292 ? -4.370 2.029 -8.314 1.00 98.50 292 GLN A C 1
ATOM 2205 O O . GLN A 1 292 ? -5.143 2.938 -8.614 1.00 98.50 292 GLN A O 1
ATOM 2210 N N . ILE A 1 293 ? -4.761 0.769 -8.122 1.00 98.69 293 ILE A N 1
ATOM 2211 C CA . ILE A 1 293 ? -6.172 0.352 -8.082 1.00 98.69 293 ILE A CA 1
ATOM 2212 C C . ILE A 1 293 ? -6.544 0.029 -6.635 1.00 98.69 293 ILE A C 1
ATOM 2214 O O . ILE A 1 293 ? -5.876 -0.787 -5.997 1.00 98.69 293 ILE A O 1
ATOM 2218 N N . THR A 1 294 ? -7.593 0.666 -6.120 1.00 98.81 294 THR A N 1
ATOM 2219 C CA . TH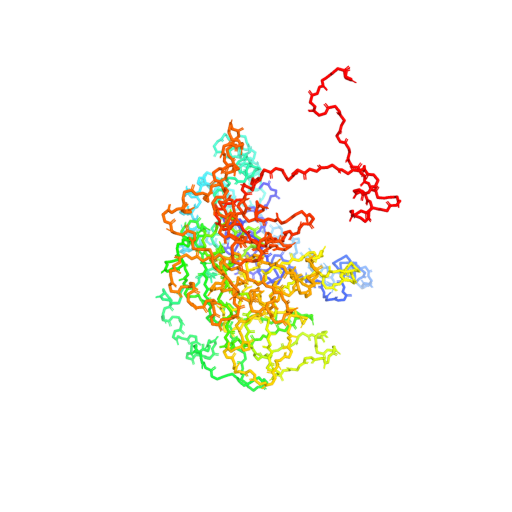R A 1 294 ? -8.060 0.503 -4.733 1.00 98.81 294 THR A CA 1
ATOM 2220 C C . THR A 1 294 ? -9.108 -0.608 -4.605 1.00 98.81 294 THR A C 1
ATOM 2222 O O . THR A 1 294 ? -9.350 -1.367 -5.546 1.00 98.81 294 THR A O 1
ATOM 2225 N N . GLY A 1 295 ? -9.693 -0.768 -3.418 1.00 98.50 295 GLY A N 1
ATOM 2226 C CA . GLY A 1 295 ? -10.703 -1.777 -3.124 1.00 98.50 295 GLY A CA 1
ATOM 2227 C C . GLY A 1 295 ? -10.145 -2.891 -2.250 1.00 98.50 295 GLY A C 1
ATOM 2228 O O . GLY A 1 295 ? -9.247 -3.640 -2.643 1.00 98.50 295 GLY A O 1
ATOM 2229 N N . SER A 1 296 ? -10.712 -3.013 -1.053 1.00 98.69 296 SER A N 1
ATOM 2230 C CA . SER A 1 296 ? -10.265 -3.957 -0.028 1.00 98.69 296 SER A CA 1
ATOM 2231 C C . SER A 1 296 ? -11.389 -4.915 0.366 1.00 98.69 296 SER A C 1
ATOM 2233 O O . SER A 1 296 ? -12.031 -4.734 1.398 1.00 98.69 296 SER A O 1
ATOM 2235 N N . GLY A 1 297 ? -11.613 -5.947 -0.446 1.00 97.81 297 GLY A N 1
ATOM 2236 C CA . GLY A 1 297 ? -12.628 -6.978 -0.203 1.00 97.81 297 GLY A CA 1
ATOM 2237 C C . GLY A 1 297 ? -13.793 -6.928 -1.187 1.00 97.81 297 GLY A C 1
ATOM 2238 O O . GLY A 1 297 ? -13.858 -6.057 -2.058 1.00 97.81 297 GLY A O 1
ATOM 2239 N N . GLY A 1 298 ? -14.696 -7.898 -1.092 1.00 97.56 298 GLY A N 1
ATOM 2240 C CA . GLY A 1 298 ? -15.807 -8.038 -2.031 1.00 97.56 298 GLY A CA 1
ATOM 2241 C C . GLY A 1 298 ? -16.311 -9.467 -2.165 1.00 97.56 298 GLY A C 1
ATOM 2242 O O . GLY A 1 298 ? -15.952 -10.348 -1.385 1.00 97.56 298 GLY A O 1
ATOM 2243 N N . VAL A 1 299 ? -17.129 -9.696 -3.186 1.00 98.19 299 VAL A N 1
ATOM 2244 C CA . VAL A 1 299 ? -17.606 -11.015 -3.608 1.00 98.19 299 VAL A CA 1
ATOM 2245 C C . VAL A 1 299 ? -17.233 -11.247 -5.066 1.00 98.19 299 VAL A C 1
ATOM 2247 O O . VAL A 1 299 ? -17.350 -10.350 -5.905 1.00 98.19 299 VAL A O 1
ATOM 2250 N N . ALA A 1 300 ? -16.758 -12.448 -5.373 1.00 98.44 300 ALA A N 1
ATOM 2251 C CA . ALA A 1 300 ? -16.191 -12.766 -6.673 1.00 98.44 300 ALA A CA 1
ATOM 2252 C C . ALA A 1 300 ? -16.432 -14.228 -7.073 1.00 98.44 300 ALA A C 1
ATOM 2254 O O . ALA A 1 300 ? -16.746 -15.078 -6.240 1.00 98.44 300 ALA A O 1
ATOM 2255 N N . LEU A 1 301 ? -16.255 -14.518 -8.360 1.00 98.75 301 LEU A N 1
ATOM 2256 C CA . LEU A 1 301 ? -16.175 -15.876 -8.897 1.00 98.75 301 LEU A CA 1
ATOM 2257 C C . LEU A 1 301 ? -14.716 -16.252 -9.139 1.00 98.75 301 LEU A C 1
ATOM 2259 O O . LEU A 1 301 ? -13.976 -15.484 -9.748 1.00 98.75 301 LEU A O 1
ATOM 2263 N N . VAL A 1 302 ? -14.295 -17.452 -8.746 1.00 98.88 302 VAL A N 1
ATOM 2264 C CA . VAL A 1 302 ? -12.947 -17.944 -9.068 1.00 98.88 302 VAL A CA 1
ATOM 2265 C C . VAL A 1 302 ? -12.832 -18.191 -10.575 1.00 98.88 302 VAL A C 1
ATOM 2267 O O . VAL A 1 302 ? -13.473 -19.096 -11.111 1.00 98.88 302 VAL A O 1
ATOM 2270 N N . ALA A 1 303 ? -11.998 -17.407 -11.260 1.00 98.81 303 ALA A N 1
ATOM 2271 C CA . ALA A 1 303 ? -11.791 -17.464 -12.707 1.00 98.81 303 ALA A CA 1
ATOM 2272 C C . ALA A 1 303 ? -10.626 -18.390 -13.094 1.00 98.81 303 ALA A C 1
ATOM 2274 O O . ALA A 1 303 ? -10.738 -19.165 -14.044 1.00 98.81 303 ALA A O 1
ATOM 2275 N N . ALA A 1 304 ? -9.524 -18.350 -12.341 1.00 98.81 304 ALA A N 1
ATOM 2276 C CA . ALA A 1 304 ? -8.384 -19.248 -12.510 1.00 98.81 304 ALA A CA 1
ATOM 2277 C C . ALA A 1 304 ? -7.660 -19.489 -11.178 1.00 98.81 304 ALA A C 1
ATOM 2279 O O . ALA A 1 304 ? -7.789 -18.718 -10.232 1.00 98.81 304 ALA A O 1
ATOM 2280 N N . LEU A 1 305 ? -6.876 -20.567 -11.115 1.00 98.81 305 LEU A N 1
ATOM 2281 C CA . LEU A 1 305 ? -6.110 -20.962 -9.931 1.00 98.81 305 LEU A CA 1
ATOM 2282 C C . LEU A 1 305 ? -4.663 -21.296 -10.315 1.00 98.81 305 LEU A C 1
ATOM 2284 O O . LEU A 1 305 ? -4.430 -21.972 -11.329 1.00 98.81 305 LEU A O 1
ATOM 2288 N N . GLY A 1 306 ? -3.717 -20.871 -9.479 1.00 98.44 306 GLY A N 1
ATOM 2289 C CA . GLY A 1 306 ? -2.321 -21.296 -9.512 1.00 98.44 306 GLY A CA 1
ATOM 2290 C C . GLY A 1 306 ? -2.151 -22.792 -9.233 1.00 98.44 306 GLY A C 1
ATOM 2291 O O . GLY A 1 306 ? -3.088 -23.475 -8.811 1.00 98.44 306 GLY A O 1
ATOM 2292 N N . SER A 1 307 ? -0.962 -23.341 -9.504 1.00 97.94 307 SER A N 1
ATOM 2293 C CA . SER A 1 307 ? -0.709 -24.785 -9.372 1.00 97.94 307 SER A CA 1
ATOM 2294 C C . SER A 1 307 ? -0.911 -25.305 -7.948 1.00 97.94 307 SER A C 1
ATOM 2296 O O . SER A 1 307 ? -1.550 -26.342 -7.770 1.00 97.94 307 SER A O 1
ATOM 2298 N N . GLU A 1 308 ? -0.431 -24.579 -6.938 1.00 98.19 308 GLU A N 1
ATOM 2299 C CA . GLU A 1 308 ? -0.541 -24.993 -5.539 1.00 98.19 308 GLU A CA 1
ATOM 2300 C C . GLU A 1 308 ? -1.946 -24.741 -4.990 1.00 98.19 308 GLU A C 1
ATOM 2302 O O . GLU A 1 308 ? -2.475 -25.598 -4.286 1.00 98.19 308 GLU A O 1
ATOM 2307 N N . ALA A 1 309 ? -2.609 -23.653 -5.397 1.00 98.12 309 ALA A N 1
ATOM 2308 C CA . ALA A 1 309 ? -4.018 -23.422 -5.067 1.00 98.12 309 ALA A CA 1
ATOM 2309 C C . ALA A 1 309 ? -4.932 -24.529 -5.639 1.00 98.12 309 ALA A C 1
ATOM 2311 O O . ALA A 1 309 ? -5.834 -25.017 -4.959 1.00 98.12 309 ALA A O 1
ATOM 2312 N N . LYS A 1 310 ? -4.663 -25.000 -6.869 1.00 98.06 310 LYS A N 1
ATOM 2313 C CA . LYS A 1 310 ? -5.336 -26.181 -7.450 1.00 98.06 310 LYS A CA 1
ATOM 2314 C C . LYS A 1 310 ? -5.031 -27.453 -6.663 1.00 98.06 310 LYS A C 1
ATOM 2316 O O . LYS A 1 310 ? -5.931 -28.258 -6.438 1.00 98.06 310 LYS A O 1
ATOM 2321 N N . ARG A 1 311 ? -3.767 -27.651 -6.276 1.00 98.06 311 ARG A N 1
ATOM 2322 C CA . ARG A 1 311 ? -3.305 -28.838 -5.544 1.00 98.06 311 ARG A CA 1
ATOM 2323 C C . ARG A 1 311 ? -3.892 -28.924 -4.135 1.00 98.06 311 ARG A C 1
ATOM 2325 O O . ARG A 1 311 ? -4.184 -30.029 -3.689 1.00 98.06 311 ARG A O 1
ATOM 2332 N N . GLU A 1 312 ? -4.076 -27.789 -3.458 1.00 98.25 312 GLU A N 1
ATOM 2333 C CA . GLU A 1 312 ? -4.753 -27.690 -2.157 1.00 98.25 312 GLU A CA 1
ATOM 2334 C C . GLU A 1 312 ? -6.171 -28.284 -2.224 1.00 98.25 312 GLU A C 1
ATOM 2336 O O . GLU A 1 312 ? -6.612 -28.959 -1.296 1.00 98.25 312 GLU A O 1
ATOM 2341 N N . GLY A 1 313 ? -6.885 -28.063 -3.334 1.00 97.62 313 GLY A N 1
ATOM 2342 C CA . GLY A 1 313 ? -8.193 -28.667 -3.612 1.00 97.62 313 GLY A CA 1
ATOM 2343 C C . GLY A 1 313 ? -9.376 -28.055 -2.850 1.00 97.62 313 GLY A C 1
ATOM 2344 O O . GLY A 1 313 ? -10.511 -28.496 -3.042 1.00 97.62 313 GLY A O 1
ATOM 2345 N N . ARG A 1 314 ? -9.132 -27.039 -2.010 1.00 98.44 314 ARG A N 1
ATOM 2346 C CA . ARG A 1 314 ? -10.167 -26.289 -1.277 1.00 98.44 314 ARG A CA 1
ATOM 2347 C C . ARG A 1 314 ? -10.999 -25.385 -2.191 1.00 98.44 314 ARG A C 1
ATOM 2349 O O . ARG A 1 314 ? -12.201 -25.276 -1.979 1.00 98.44 314 ARG A O 1
ATOM 2356 N N . LEU A 1 315 ? -10.356 -24.751 -3.173 1.00 98.56 315 LEU A N 1
ATOM 2357 C CA . LEU A 1 315 ? -10.972 -23.838 -4.139 1.00 98.56 315 LEU A CA 1
ATOM 2358 C C . LEU A 1 315 ? -11.116 -24.506 -5.508 1.00 98.56 315 LEU A C 1
ATOM 2360 O O . LEU A 1 315 ? -10.277 -25.318 -5.909 1.00 98.56 315 LEU A O 1
ATOM 2364 N N . LYS A 1 316 ? -12.143 -24.113 -6.261 1.00 98.38 316 LYS A N 1
ATOM 2365 C CA . LYS A 1 316 ? -12.390 -24.544 -7.640 1.00 98.38 316 LYS A CA 1
ATOM 2366 C C . LYS A 1 316 ? -12.756 -23.354 -8.516 1.00 98.38 316 LYS A C 1
ATOM 2368 O O . LYS A 1 316 ? -13.393 -22.405 -8.074 1.00 98.38 316 LYS A O 1
ATOM 2373 N N . VAL A 1 317 ? -12.382 -23.433 -9.792 1.00 98.75 317 VAL A N 1
ATOM 2374 C CA . VAL A 1 317 ? -12.883 -22.500 -10.811 1.00 98.75 317 VAL A CA 1
ATOM 2375 C C . VAL A 1 317 ? -14.410 -22.594 -10.844 1.00 98.75 317 VAL A C 1
ATOM 2377 O O . VAL A 1 317 ? -14.947 -23.694 -10.972 1.00 98.75 317 VAL A O 1
ATOM 2380 N N . GLY A 1 318 ? -15.089 -21.454 -10.718 1.00 98.38 318 GLY A N 1
ATOM 2381 C CA . GLY A 1 318 ? -16.547 -21.373 -10.594 1.00 98.38 318 GLY A CA 1
ATOM 2382 C C . GLY A 1 318 ? -17.070 -21.151 -9.175 1.00 98.38 318 GLY A C 1
ATOM 2383 O O . GLY A 1 318 ? -18.239 -20.795 -9.037 1.00 98.38 318 GLY A O 1
ATOM 2384 N N . ASP A 1 319 ? -16.242 -21.311 -8.139 1.00 98.50 319 ASP A N 1
ATOM 2385 C CA . ASP A 1 319 ? -16.678 -21.053 -6.765 1.00 98.50 319 ASP A CA 1
ATOM 2386 C C . ASP A 1 319 ? -17.031 -19.571 -6.573 1.00 98.50 319 ASP A C 1
ATOM 2388 O O . ASP A 1 319 ? -16.297 -18.680 -7.008 1.00 98.50 319 ASP A O 1
ATOM 2392 N N . LEU A 1 320 ? -18.150 -19.324 -5.889 1.00 98.25 320 LEU A N 1
ATOM 2393 C CA . LEU A 1 320 ? -18.566 -18.003 -5.429 1.00 98.25 320 LEU A CA 1
ATOM 2394 C C . LEU A 1 320 ? -17.981 -17.753 -4.034 1.00 98.25 320 LEU A C 1
ATOM 2396 O O . LEU A 1 320 ? -18.266 -18.499 -3.095 1.00 98.25 320 LEU A O 1
ATOM 2400 N N . VAL A 1 321 ? -17.160 -16.713 -3.909 1.00 98.44 321 VAL A N 1
ATOM 2401 C CA . VAL A 1 321 ? -16.301 -16.484 -2.741 1.00 98.44 321 VAL A CA 1
ATOM 2402 C C . VAL A 1 321 ? -16.366 -15.042 -2.249 1.00 98.44 321 VAL A C 1
ATOM 2404 O O . VAL A 1 321 ? -16.484 -14.111 -3.043 1.00 98.44 321 VAL A O 1
ATOM 2407 N N . ALA A 1 322 ? -16.244 -14.858 -0.936 1.00 97.81 322 ALA A N 1
ATOM 2408 C CA . ALA A 1 322 ? -15.899 -13.571 -0.340 1.00 97.81 322 ALA A CA 1
ATOM 2409 C C . ALA A 1 322 ? -14.379 -13.378 -0.365 1.00 97.81 322 ALA A C 1
ATOM 2411 O O . ALA A 1 322 ? -13.623 -14.341 -0.211 1.00 97.81 322 ALA A O 1
ATOM 2412 N N . VAL A 1 323 ? -13.949 -12.128 -0.514 1.00 98.50 323 VAL A N 1
ATOM 2413 C CA . VAL A 1 323 ? -12.542 -11.729 -0.560 1.00 98.50 323 VAL A CA 1
ATOM 2414 C C . VAL A 1 323 ? -12.167 -11.032 0.746 1.00 98.50 323 VAL A C 1
ATOM 2416 O O . VAL A 1 323 ? -12.660 -9.950 1.053 1.00 98.50 323 VAL A O 1
ATOM 2419 N N . TYR A 1 324 ? -11.264 -11.643 1.504 1.00 98.56 324 TYR A N 1
ATOM 2420 C CA . TYR A 1 324 ? -10.523 -11.013 2.591 1.00 98.56 324 TYR A CA 1
ATOM 2421 C C . TYR A 1 324 ? -9.328 -10.242 2.024 1.00 98.56 324 TYR A C 1
ATOM 2423 O O . TYR A 1 324 ? -8.628 -10.742 1.153 1.00 98.56 324 TYR A O 1
ATOM 2431 N N . SER A 1 325 ? -9.075 -9.024 2.500 1.00 98.56 325 SER A N 1
ATOM 2432 C CA . SER A 1 325 ? -8.049 -8.143 1.925 1.00 98.56 325 SER A CA 1
ATOM 2433 C C . SER A 1 325 ? -6.629 -8.381 2.446 1.00 98.56 325 SER A C 1
ATOM 2435 O O . SER A 1 325 ? -5.688 -7.852 1.868 1.00 98.56 325 SER A O 1
ATOM 2437 N N . GLY A 1 326 ? -6.442 -9.138 3.529 1.00 98.50 326 GLY A N 1
ATOM 2438 C CA . GLY A 1 326 ? -5.116 -9.324 4.115 1.00 98.50 326 GLY A CA 1
ATOM 2439 C C . GLY A 1 326 ? -4.241 -10.288 3.320 1.00 98.50 326 GLY A C 1
ATOM 2440 O O . GLY A 1 326 ? -4.649 -11.413 3.028 1.00 98.50 326 GLY A O 1
ATOM 2441 N N . GLN A 1 327 ? -3.018 -9.860 3.034 1.00 98.25 327 GLN A N 1
ATOM 2442 C CA . GLN A 1 327 ? -1.953 -10.658 2.437 1.00 98.25 327 GLN A CA 1
ATOM 2443 C C . GLN A 1 327 ? -0.814 -10.825 3.436 1.00 98.25 327 GLN A C 1
ATOM 2445 O O . GLN A 1 327 ? -0.612 -9.981 4.301 1.00 98.25 327 GLN A O 1
ATOM 2450 N N . THR A 1 328 ? -0.085 -11.932 3.346 1.00 97.94 328 THR A N 1
ATOM 2451 C CA . THR A 1 328 ? 1.043 -12.246 4.239 1.00 97.94 328 THR A CA 1
ATOM 2452 C C . THR A 1 328 ? 2.106 -13.046 3.487 1.00 97.94 328 THR A C 1
ATOM 2454 O O . THR A 1 328 ? 1.834 -13.608 2.421 1.00 97.94 328 THR A O 1
ATOM 2457 N N . ASP A 1 329 ? 3.306 -13.163 4.054 1.00 97.31 329 ASP A N 1
ATOM 2458 C CA . ASP A 1 329 ? 4.256 -14.198 3.644 1.00 97.31 329 ASP A CA 1
ATOM 2459 C C . ASP A 1 329 ? 3.774 -15.583 4.120 1.00 97.31 329 ASP A C 1
ATOM 2461 O O . ASP A 1 329 ? 4.091 -16.047 5.221 1.00 97.31 329 ASP A O 1
ATOM 2465 N N . LEU A 1 330 ? 2.992 -16.244 3.257 1.00 96.31 330 LEU A N 1
ATOM 2466 C CA . LEU A 1 330 ? 2.338 -17.532 3.523 1.00 96.31 330 LEU A CA 1
ATOM 2467 C C . LEU A 1 330 ? 3.315 -18.656 3.895 1.00 96.31 330 LEU A C 1
ATOM 2469 O O . LEU A 1 330 ? 2.911 -19.630 4.530 1.00 96.31 330 LEU A O 1
ATOM 2473 N N . LEU A 1 331 ? 4.571 -18.565 3.451 1.00 96.69 331 LEU A N 1
ATOM 2474 C CA . LEU A 1 331 ? 5.565 -19.629 3.613 1.00 96.69 331 LEU A CA 1
ATOM 2475 C C . LEU A 1 331 ? 6.455 -19.420 4.840 1.00 96.69 331 LEU A C 1
ATOM 2477 O O . LEU A 1 331 ? 7.254 -20.297 5.179 1.00 96.69 331 LEU A O 1
ATOM 2481 N N . SER A 1 332 ? 6.303 -18.295 5.537 1.00 97.62 332 SER A N 1
ATOM 2482 C CA . SER A 1 332 ? 7.024 -18.059 6.775 1.00 97.62 332 SER A CA 1
ATOM 2483 C C . SER A 1 332 ? 6.586 -19.037 7.870 1.00 97.62 332 SER A C 1
ATOM 2485 O O . SER A 1 332 ? 5.393 -19.145 8.170 1.00 97.62 332 SER A O 1
ATOM 2487 N N . PRO A 1 333 ? 7.529 -19.667 8.595 1.00 96.50 333 PRO A N 1
ATOM 2488 C CA . PRO A 1 333 ? 7.201 -20.472 9.771 1.00 96.50 333 PRO A CA 1
ATOM 2489 C C . PRO A 1 333 ? 6.455 -19.687 10.862 1.00 96.50 333 PRO A C 1
ATOM 2491 O O . PRO A 1 333 ? 5.767 -20.276 11.696 1.00 96.50 333 PRO A O 1
ATOM 2494 N N . LEU A 1 334 ? 6.589 -18.354 10.878 1.00 95.94 334 LEU A N 1
ATOM 2495 C CA . LEU A 1 334 ? 5.941 -17.485 11.860 1.00 95.94 334 LEU A CA 1
ATOM 2496 C C . LEU A 1 334 ? 4.439 -17.306 11.606 1.00 95.94 334 LEU A C 1
ATOM 2498 O O . LEU A 1 334 ? 3.726 -16.930 12.539 1.00 95.94 334 LEU A O 1
ATOM 2502 N N . ALA A 1 335 ? 3.941 -17.641 10.409 1.00 93.19 335 ALA A N 1
ATOM 2503 C CA . ALA A 1 335 ? 2.518 -17.564 10.080 1.00 93.19 335 ALA A CA 1
ATOM 2504 C C . ALA A 1 335 ? 1.659 -18.463 10.990 1.00 93.19 335 ALA A C 1
ATOM 2506 O O . ALA A 1 335 ? 0.505 -18.147 11.265 1.00 93.19 335 ALA A O 1
ATOM 2507 N N . GLY A 1 336 ? 2.240 -19.537 11.546 1.00 92.75 336 GLY A N 1
ATOM 2508 C CA . GLY A 1 336 ? 1.576 -20.396 12.532 1.00 92.75 336 GLY A CA 1
ATOM 2509 C C . GLY A 1 336 ? 1.276 -19.720 13.879 1.00 92.75 336 GLY A C 1
ATOM 2510 O O . GLY A 1 336 ? 0.547 -20.292 14.686 1.00 92.75 336 GLY A O 1
ATOM 2511 N N . ARG A 1 337 ? 1.833 -18.528 14.148 1.00 93.12 337 ARG A N 1
ATOM 2512 C CA . ARG A 1 337 ? 1.484 -17.712 15.324 1.00 93.12 337 ARG A CA 1
ATOM 2513 C C . ARG A 1 337 ? 0.320 -16.777 15.021 1.00 93.12 337 ARG A C 1
ATOM 2515 O O . ARG A 1 337 ? -0.719 -16.878 15.661 1.00 93.12 337 ARG A O 1
ATOM 2522 N N . ASP A 1 338 ? 0.529 -15.863 14.082 1.00 96.19 338 ASP A N 1
ATOM 2523 C CA . ASP A 1 338 ? -0.490 -14.959 13.551 1.00 96.19 338 ASP A CA 1
ATOM 2524 C C . ASP A 1 338 ? 0.015 -14.431 12.193 1.00 96.19 338 ASP A C 1
ATOM 2526 O O . ASP A 1 338 ? 1.063 -13.773 12.159 1.00 96.19 338 ASP A O 1
ATOM 2530 N N . PRO A 1 339 ? -0.693 -14.696 11.080 1.00 96.94 339 PRO A N 1
ATOM 2531 C CA . PRO A 1 339 ? -0.368 -14.150 9.761 1.00 96.94 339 PRO A CA 1
ATOM 2532 C C . PRO A 1 339 ? -0.215 -12.623 9.733 1.00 96.94 339 PRO A C 1
ATOM 2534 O O . PRO A 1 339 ? 0.576 -12.090 8.958 1.00 96.94 339 PRO A O 1
ATOM 2537 N N . MET A 1 340 ? -0.908 -11.901 10.621 1.00 97.44 340 MET A N 1
ATOM 2538 C CA . MET A 1 340 ? -0.831 -10.438 10.683 1.00 97.44 340 MET A CA 1
ATOM 2539 C C . MET A 1 340 ? 0.546 -9.907 11.114 1.00 97.44 340 MET A C 1
ATOM 2541 O O . MET A 1 340 ? 0.809 -8.717 10.970 1.00 97.44 340 MET A O 1
ATOM 2545 N N . PHE A 1 341 ? 1.432 -10.756 11.647 1.00 96.25 341 PHE A N 1
ATOM 2546 C CA . PHE A 1 341 ? 2.775 -10.359 12.093 1.00 96.25 341 PHE A CA 1
ATOM 2547 C C . PHE A 1 341 ? 3.887 -10.742 11.115 1.00 96.25 341 PHE A C 1
ATOM 2549 O O . PHE A 1 341 ? 5.066 -10.645 11.459 1.00 96.25 341 PHE A O 1
ATOM 2556 N N . VAL A 1 342 ? 3.537 -11.188 9.907 1.00 96.12 342 VAL A N 1
ATOM 2557 C CA . VAL A 1 342 ? 4.508 -11.700 8.941 1.00 96.12 342 VAL A CA 1
ATOM 2558 C C . VAL A 1 342 ? 4.297 -11.051 7.581 1.00 96.12 342 VAL A C 1
ATOM 2560 O O . VAL A 1 342 ? 3.510 -11.533 6.771 1.00 96.12 342 VAL A O 1
ATOM 2563 N N . GLY A 1 343 ? 5.009 -9.949 7.332 1.00 95.69 343 GLY A N 1
ATOM 2564 C CA . GLY A 1 343 ? 4.940 -9.242 6.047 1.00 95.69 343 GLY A CA 1
ATOM 2565 C C . GLY A 1 343 ? 3.502 -8.933 5.627 1.00 95.69 343 GLY A C 1
ATOM 2566 O O . GLY A 1 343 ? 3.150 -9.149 4.472 1.00 95.69 343 GLY A O 1
ATOM 2567 N N . PHE A 1 344 ? 2.657 -8.551 6.590 1.00 98.19 344 PHE A N 1
ATOM 2568 C CA . PHE A 1 344 ? 1.236 -8.354 6.350 1.00 98.19 344 PHE A CA 1
ATOM 2569 C C . PHE A 1 344 ? 0.984 -7.051 5.591 1.00 98.19 344 PHE A C 1
ATOM 2571 O O . PHE A 1 344 ? 1.580 -6.028 5.927 1.00 98.19 344 PHE A O 1
ATOM 2578 N N . SER A 1 345 ? 0.076 -7.086 4.622 1.00 98.19 345 SER A N 1
ATOM 2579 C CA . SER A 1 345 ? -0.401 -5.908 3.897 1.00 98.19 345 SER A CA 1
ATOM 2580 C C . SER A 1 345 ? -1.888 -6.027 3.573 1.00 98.19 345 SER A C 1
ATOM 2582 O O . SER A 1 345 ? -2.434 -7.123 3.427 1.00 98.19 345 SER A O 1
ATOM 2584 N N . ILE A 1 346 ? -2.567 -4.889 3.471 1.00 98.69 346 ILE A N 1
ATOM 2585 C CA . ILE A 1 346 ? -3.966 -4.793 3.065 1.00 98.69 346 ILE A CA 1
ATOM 2586 C C . ILE A 1 346 ? -4.023 -4.533 1.561 1.00 98.69 346 ILE A C 1
ATOM 2588 O O . ILE A 1 346 ? -3.632 -3.467 1.078 1.00 98.69 346 ILE A O 1
ATOM 2592 N N . GLN A 1 347 ? -4.553 -5.503 0.823 1.00 98.75 347 GLN A N 1
ATOM 2593 C CA . GLN A 1 347 ? -4.695 -5.423 -0.621 1.00 98.75 347 GLN A CA 1
ATOM 2594 C C . GLN A 1 347 ? -5.577 -4.239 -1.044 1.00 98.75 347 GLN A C 1
ATOM 2596 O O . GLN A 1 347 ? -6.626 -4.009 -0.449 1.00 98.75 347 GLN A O 1
ATOM 2601 N N . GLY A 1 348 ? -5.145 -3.500 -2.067 1.00 98.25 348 GLY A N 1
ATOM 2602 C CA . GLY A 1 348 ? -5.802 -2.294 -2.585 1.00 98.25 348 GLY A CA 1
ATOM 2603 C C . GLY A 1 348 ? -5.432 -1.003 -1.847 1.00 98.25 348 GLY A C 1
ATOM 2604 O O . GLY A 1 348 ? -5.604 0.080 -2.401 1.00 98.25 348 GLY A O 1
ATOM 2605 N N . TYR A 1 349 ? -4.877 -1.100 -0.634 1.00 98.56 349 TYR A N 1
ATOM 2606 C CA . TYR A 1 349 ? -4.371 0.049 0.125 1.00 98.56 349 TYR A CA 1
ATOM 2607 C C . TYR A 1 349 ? -2.836 0.083 0.160 1.00 98.56 349 TYR A C 1
ATOM 2609 O O . TYR A 1 349 ? -2.226 1.099 -0.158 1.00 98.56 349 TYR A O 1
ATOM 2617 N N . GLU A 1 350 ? -2.209 -1.044 0.500 1.00 98.50 350 GLU A N 1
ATOM 2618 C CA . GLU A 1 350 ? -0.749 -1.194 0.631 1.00 98.50 350 GLU A CA 1
ATOM 2619 C C . GLU A 1 350 ? -0.131 -1.973 -0.540 1.00 98.50 350 GLU A C 1
ATOM 2621 O O . GLU A 1 350 ? 1.070 -2.234 -0.561 1.00 98.50 350 GLU A O 1
ATOM 2626 N N . THR A 1 351 ? -0.948 -2.352 -1.524 1.00 98.25 351 THR A N 1
ATOM 2627 C CA . THR A 1 351 ? -0.542 -3.116 -2.708 1.00 98.25 351 THR A CA 1
ATOM 2628 C C . THR A 1 351 ? -0.993 -2.410 -3.982 1.00 98.25 351 THR A C 1
ATOM 2630 O O . THR A 1 351 ? -2.000 -1.706 -3.980 1.00 98.25 351 THR A O 1
ATOM 2633 N N . ARG A 1 352 ? -0.307 -2.698 -5.093 1.00 96.88 352 ARG A N 1
ATOM 2634 C CA . ARG A 1 352 ? -0.539 -2.092 -6.419 1.00 96.88 352 ARG A CA 1
ATOM 2635 C C . ARG A 1 352 ? -1.969 -2.205 -6.972 1.00 96.88 352 ARG A C 1
ATOM 2637 O O . ARG A 1 352 ? -2.404 -1.366 -7.756 1.00 96.88 352 ARG A O 1
ATOM 2644 N N . THR A 1 353 ? -2.683 -3.275 -6.626 1.00 98.12 353 THR A N 1
ATOM 2645 C CA . THR A 1 353 ? -4.024 -3.574 -7.146 1.00 98.12 353 THR A CA 1
ATOM 2646 C C . THR A 1 353 ? -4.983 -4.003 -6.042 1.00 98.12 353 THR A C 1
ATOM 2648 O O . THR A 1 353 ? -4.557 -4.564 -5.028 1.00 98.12 353 THR A O 1
ATOM 2651 N N . GLY A 1 354 ? -6.274 -3.744 -6.261 1.00 98.56 354 GLY A N 1
ATOM 2652 C CA . GLY A 1 354 ? -7.373 -3.991 -5.331 1.00 98.56 354 GLY A CA 1
ATOM 2653 C C . GLY A 1 354 ? -8.669 -4.377 -6.048 1.00 98.56 354 GLY A C 1
ATOM 2654 O O . GLY A 1 354 ? -8.708 -4.515 -7.271 1.00 98.56 354 GLY A O 1
ATOM 2655 N N . SER A 1 355 ? -9.728 -4.605 -5.273 1.00 98.56 355 SER A N 1
ATOM 2656 C CA . SER A 1 355 ? -10.995 -5.170 -5.748 1.00 98.56 355 SER A CA 1
ATOM 2657 C C . SER A 1 355 ? -11.882 -4.215 -6.542 1.00 98.56 355 SER A C 1
ATOM 2659 O O . SER A 1 355 ? -12.863 -4.682 -7.115 1.00 98.56 355 SER A O 1
ATOM 2661 N N . HIS A 1 356 ? -11.564 -2.922 -6.652 1.00 98.62 356 HIS A N 1
ATOM 2662 C CA . HIS A 1 356 ? -12.265 -2.002 -7.555 1.00 98.62 356 HIS A CA 1
ATOM 2663 C C . HIS A 1 356 ? -11.837 -2.218 -9.018 1.00 98.62 356 HIS A C 1
ATOM 2665 O O . HIS A 1 356 ? -11.465 -1.284 -9.719 1.00 98.62 356 HIS A O 1
ATOM 2671 N N . ALA A 1 357 ? -11.878 -3.462 -9.489 1.00 98.62 357 ALA A N 1
ATOM 2672 C CA . ALA A 1 357 ? -11.552 -3.883 -10.846 1.00 98.62 357 ALA A CA 1
ATOM 2673 C C . ALA A 1 357 ? -12.390 -5.101 -11.244 1.00 98.62 357 ALA A C 1
ATOM 2675 O O . ALA A 1 357 ? -12.929 -5.793 -10.384 1.00 98.62 357 ALA A O 1
ATOM 2676 N N . GLN A 1 358 ? -12.504 -5.383 -12.544 1.00 98.62 358 GLN A N 1
ATOM 2677 C CA . GLN A 1 358 ? -13.274 -6.543 -13.021 1.00 98.62 358 GLN A CA 1
ATOM 2678 C C . GLN A 1 358 ? -12.645 -7.878 -12.598 1.00 98.62 358 GLN A C 1
ATOM 2680 O O . GLN A 1 358 ? -13.357 -8.845 -12.337 1.00 98.62 358 GLN A O 1
ATOM 2685 N N . PHE A 1 359 ? -11.318 -7.938 -12.530 1.00 98.88 359 PHE A N 1
ATOM 2686 C CA . PHE A 1 359 ? -10.542 -9.100 -12.135 1.00 98.88 359 PHE A CA 1
ATOM 2687 C C . PHE A 1 359 ? -9.480 -8.734 -11.096 1.00 98.88 359 PHE A C 1
ATOM 2689 O O . PHE A 1 359 ? -8.807 -7.708 -11.192 1.00 98.88 359 PHE A O 1
ATOM 2696 N N . LEU A 1 360 ? -9.273 -9.626 -10.131 1.00 98.75 360 LEU A N 1
ATOM 2697 C CA . LEU A 1 360 ? -8.310 -9.440 -9.050 1.00 98.75 360 LEU A CA 1
ATOM 2698 C C . LEU A 1 360 ? -7.476 -10.704 -8.844 1.00 98.75 360 LEU A C 1
ATOM 2700 O O . LEU A 1 360 ? -8.014 -11.810 -8.798 1.00 98.75 360 LEU A O 1
ATOM 2704 N N . ILE A 1 361 ? -6.164 -10.535 -8.683 1.00 98.75 361 ILE A N 1
ATOM 2705 C CA . ILE A 1 361 ? -5.280 -11.583 -8.168 1.00 98.75 361 ILE A CA 1
ATOM 2706 C C . ILE A 1 361 ? -5.346 -11.587 -6.646 1.00 98.75 361 ILE A C 1
ATOM 2708 O O . ILE A 1 361 ? -5.151 -10.552 -6.022 1.00 98.75 361 ILE A O 1
ATOM 2712 N N . THR A 1 362 ? -5.588 -12.744 -6.043 1.00 98.75 362 THR A N 1
ATOM 2713 C CA . THR A 1 362 ? -5.639 -12.925 -4.586 1.00 98.75 362 THR A CA 1
ATOM 2714 C C . THR A 1 362 ? -4.775 -14.108 -4.171 1.00 98.75 362 THR A C 1
ATOM 2716 O O . THR A 1 362 ? -4.748 -15.115 -4.876 1.00 98.75 362 THR A O 1
ATOM 2719 N N . GLN A 1 363 ? -4.155 -14.070 -2.995 1.00 98.69 363 GLN A N 1
ATOM 2720 C CA . GLN A 1 363 ? -3.619 -15.276 -2.360 1.00 98.69 363 GLN A CA 1
ATOM 2721 C C . GLN A 1 363 ? -4.758 -16.274 -2.081 1.00 98.69 363 GLN A C 1
ATOM 2723 O O . GLN A 1 363 ? -5.857 -15.863 -1.712 1.00 98.69 363 GLN A O 1
ATOM 2728 N N . SER A 1 364 ? -4.511 -17.586 -2.199 1.00 98.19 364 SER A N 1
ATOM 2729 C CA . SER A 1 364 ? -5.540 -18.618 -1.943 1.00 98.19 364 SER A CA 1
ATOM 2730 C C . SER A 1 364 ? -6.297 -18.405 -0.610 1.00 98.19 364 SER A C 1
ATOM 2732 O O . SER A 1 364 ? -7.534 -18.464 -0.616 1.00 98.19 364 SER A O 1
ATOM 2734 N N . PRO A 1 365 ? -5.636 -18.087 0.528 1.00 98.12 365 PRO A N 1
ATOM 2735 C CA . PRO A 1 365 ? -6.324 -17.908 1.812 1.00 98.12 365 PRO A CA 1
ATOM 2736 C C . PRO A 1 365 ? -7.188 -16.648 1.933 1.00 98.12 365 PRO A C 1
ATOM 2738 O O . PRO A 1 365 ? -7.923 -16.539 2.907 1.00 98.12 365 PRO A O 1
ATOM 2741 N N . GLN A 1 366 ? -7.139 -15.724 0.968 1.00 98.75 366 GLN A N 1
ATOM 2742 C CA . GLN A 1 366 ? -8.046 -14.573 0.930 1.00 98.75 366 GLN A CA 1
ATOM 2743 C C . GLN A 1 366 ? -9.481 -14.973 0.559 1.00 98.75 366 GLN A C 1
ATOM 2745 O O . GLN A 1 366 ? -10.406 -14.191 0.761 1.00 98.75 366 GLN A O 1
ATOM 2750 N N . LEU A 1 367 ? -9.687 -16.162 -0.014 1.00 98.69 367 LEU A N 1
ATOM 2751 C CA . LEU A 1 367 ? -10.977 -16.567 -0.564 1.00 98.69 367 LEU A CA 1
ATOM 2752 C C . LEU A 1 367 ? -11.745 -17.467 0.403 1.00 98.69 367 LEU A C 1
ATOM 2754 O O . LEU A 1 367 ? -11.286 -18.560 0.757 1.00 98.69 367 LEU A O 1
ATOM 2758 N N . HIS A 1 368 ? -12.941 -17.022 0.786 1.00 98.06 368 HIS A N 1
ATOM 2759 C CA . HIS A 1 368 ? -13.794 -17.677 1.776 1.00 98.06 368 HIS A CA 1
ATOM 2760 C C . HIS A 1 368 ? -15.156 -18.077 1.197 1.00 98.06 368 HIS A C 1
ATOM 2762 O O . HIS A 1 368 ? -15.696 -17.361 0.352 1.00 98.06 368 HIS A O 1
ATOM 2768 N N . PRO A 1 369 ? -15.759 -19.183 1.673 1.00 96.19 369 PRO A N 1
ATOM 2769 C CA . PRO A 1 369 ? -17.136 -19.509 1.328 1.00 96.19 369 PRO A CA 1
ATOM 2770 C C . PRO A 1 369 ? -18.100 -18.458 1.889 1.00 96.19 369 PRO A C 1
ATOM 2772 O O . PRO A 1 369 ? -17.875 -17.891 2.961 1.00 96.19 369 PRO A O 1
ATOM 2775 N N . LEU A 1 370 ? -19.204 -18.243 1.178 1.00 93.75 370 LEU A N 1
ATOM 2776 C CA . LEU A 1 370 ? -20.269 -17.351 1.618 1.00 93.75 370 LEU A CA 1
ATOM 2777 C C . LEU A 1 370 ? -21.256 -18.067 2.553 1.00 93.75 370 LEU A C 1
ATOM 2779 O O . LEU A 1 370 ? -21.612 -19.220 2.294 1.00 93.75 370 LEU A O 1
ATOM 2783 N N . PRO A 1 371 ? -21.770 -17.397 3.598 1.00 91.06 371 PRO A N 1
ATOM 2784 C CA . PRO A 1 371 ? -22.977 -17.847 4.280 1.00 91.06 371 PRO A CA 1
ATOM 2785 C C . PRO A 1 371 ? -24.159 -17.907 3.297 1.00 91.06 371 PRO A C 1
ATOM 2787 O O . PRO A 1 371 ? -24.424 -16.940 2.587 1.00 91.06 371 PRO A O 1
ATOM 2790 N N . ALA A 1 372 ? -24.870 -19.038 3.266 1.00 90.00 372 ALA A N 1
ATOM 2791 C CA . ALA A 1 372 ? -25.839 -19.355 2.208 1.00 90.00 372 ALA A CA 1
ATOM 2792 C C . ALA A 1 372 ? -27.068 -18.426 2.149 1.00 90.00 372 ALA A C 1
ATOM 2794 O O . ALA A 1 372 ? -27.681 -18.303 1.093 1.00 90.00 372 ALA A O 1
ATOM 2795 N N . ASP A 1 373 ? -27.413 -17.775 3.262 1.00 95.25 373 ASP A N 1
ATOM 2796 C CA . ASP A 1 373 ? -28.623 -16.951 3.383 1.00 95.25 373 ASP A CA 1
ATOM 2797 C C . ASP A 1 373 ? -28.381 -15.458 3.083 1.00 95.25 373 ASP A C 1
ATOM 2799 O O . ASP A 1 373 ? -29.288 -14.641 3.250 1.00 95.25 373 ASP A O 1
ATOM 2803 N N . LEU A 1 374 ? -27.163 -15.074 2.673 1.00 95.06 374 LEU A N 1
ATOM 2804 C CA . LEU A 1 374 ? -26.846 -13.695 2.293 1.00 95.06 374 LEU A CA 1
ATOM 2805 C C . LEU A 1 374 ? -27.167 -13.433 0.822 1.00 95.06 374 LEU A C 1
ATOM 2807 O O . LEU A 1 374 ? -26.916 -14.268 -0.048 1.00 95.06 374 LEU A O 1
ATOM 2811 N N . THR A 1 375 ? -27.650 -12.226 0.528 1.00 93.94 375 THR A N 1
ATOM 2812 C CA . THR A 1 375 ? -27.647 -11.731 -0.854 1.00 93.94 375 THR A CA 1
ATOM 2813 C C . THR A 1 375 ? -26.209 -11.472 -1.316 1.00 93.94 375 THR A C 1
ATOM 2815 O O . THR A 1 375 ? -25.295 -11.354 -0.497 1.00 93.94 375 THR A O 1
ATOM 2818 N N . LEU A 1 376 ? -25.982 -11.356 -2.627 1.00 89.12 376 LEU A N 1
ATOM 2819 C CA . LEU A 1 376 ? -24.640 -11.082 -3.160 1.00 89.12 376 LEU A CA 1
ATOM 2820 C C . LEU A 1 376 ? -24.092 -9.739 -2.661 1.00 89.12 376 LEU A C 1
ATOM 2822 O O . LEU A 1 376 ? -22.919 -9.634 -2.314 1.00 89.12 376 LEU A O 1
ATOM 2826 N N . GLU A 1 377 ? -24.952 -8.729 -2.564 1.00 89.19 377 GLU A N 1
ATOM 2827 C CA . GLU A 1 377 ? -24.593 -7.406 -2.060 1.00 89.19 377 GLU A CA 1
ATOM 2828 C C . GLU A 1 377 ? -24.146 -7.485 -0.602 1.00 89.19 377 GLU A C 1
ATOM 2830 O O . GLU A 1 377 ? -23.136 -6.894 -0.240 1.00 89.19 377 GLU A O 1
ATOM 2835 N N . GLN A 1 378 ? -24.859 -8.257 0.224 1.00 93.50 378 GLN A N 1
ATOM 2836 C CA . GLN A 1 378 ? -24.460 -8.488 1.609 1.00 93.50 378 GLN A CA 1
ATOM 2837 C C . GLN A 1 378 ? -23.155 -9.277 1.682 1.00 93.50 378 GLN A C 1
ATOM 2839 O O . GLN A 1 378 ? -22.285 -8.929 2.467 1.00 93.50 378 GLN A O 1
ATOM 2844 N N . ALA A 1 379 ? -22.995 -10.321 0.868 1.00 92.31 379 ALA A N 1
ATOM 2845 C CA . ALA A 1 379 ? -21.802 -11.161 0.849 1.00 92.31 379 ALA A CA 1
ATOM 2846 C C . ALA A 1 379 ? -20.508 -10.378 0.563 1.00 92.31 379 ALA A C 1
ATOM 2848 O O . ALA A 1 379 ? -19.457 -10.721 1.099 1.00 92.31 379 ALA A O 1
ATOM 2849 N N . GLY A 1 380 ? -20.590 -9.327 -0.255 1.00 91.75 380 GLY A N 1
ATOM 2850 C CA . GLY A 1 380 ? -19.452 -8.498 -0.647 1.00 91.75 380 GLY A CA 1
ATOM 2851 C C . GLY A 1 380 ? -19.286 -7.190 0.125 1.00 91.75 380 GLY A C 1
ATOM 2852 O O . GLY A 1 380 ? -18.631 -6.301 -0.408 1.00 91.75 380 GLY A O 1
ATOM 2853 N N . SER A 1 381 ? -19.896 -7.017 1.309 1.00 94.81 381 SER A N 1
ATOM 2854 C CA . SER A 1 381 ? -19.946 -5.704 1.984 1.00 94.81 381 SER A CA 1
ATOM 2855 C C . SER A 1 381 ? -19.386 -5.642 3.410 1.00 94.81 381 SER A C 1
ATOM 2857 O O . SER A 1 381 ? -19.545 -4.604 4.058 1.00 94.81 381 SER A O 1
ATOM 2859 N N . TYR A 1 382 ? -18.840 -6.728 3.971 1.00 95.69 382 TYR A N 1
ATOM 2860 C CA . TYR A 1 382 ? -18.586 -6.783 5.421 1.00 95.69 382 TYR A CA 1
ATOM 2861 C C . TYR A 1 382 ? -17.217 -7.283 5.864 1.00 95.69 382 TYR A C 1
ATOM 2863 O O . TYR A 1 382 ? -16.903 -7.086 7.039 1.00 95.69 382 TYR A O 1
ATOM 2871 N N . ILE A 1 383 ? -16.425 -7.961 5.031 1.00 97.12 383 ILE A N 1
ATOM 2872 C CA . ILE A 1 383 ? -15.285 -8.746 5.523 1.00 97.12 383 ILE A CA 1
ATOM 2873 C C . ILE A 1 383 ? -14.256 -7.843 6.197 1.00 97.12 383 ILE A C 1
ATOM 2875 O O . ILE A 1 383 ? -13.819 -8.168 7.304 1.00 97.12 383 ILE A O 1
ATOM 2879 N N . LEU A 1 384 ? -13.916 -6.693 5.605 1.00 98.31 384 LEU A N 1
ATOM 2880 C CA . LEU A 1 384 ? -12.930 -5.796 6.206 1.00 98.31 384 LEU A CA 1
ATOM 2881 C C . LEU A 1 384 ? -13.454 -5.200 7.513 1.00 98.31 384 LEU A C 1
ATOM 2883 O O . LEU A 1 384 ? -12.825 -5.337 8.569 1.00 98.31 384 LEU A O 1
ATOM 2887 N N . ASN A 1 385 ? -14.623 -4.559 7.458 1.00 98.06 385 ASN A N 1
ATOM 2888 C CA . ASN A 1 385 ? -15.171 -3.839 8.604 1.00 98.06 385 ASN A CA 1
ATOM 2889 C C . ASN A 1 385 ? -15.529 -4.790 9.752 1.00 98.06 385 ASN A C 1
ATOM 2891 O O . ASN A 1 385 ? -15.057 -4.611 10.875 1.00 98.06 385 ASN A O 1
ATOM 2895 N N . LEU A 1 386 ? -16.326 -5.826 9.483 1.00 98.31 386 LEU A N 1
ATOM 2896 C CA . LEU A 1 386 ? -16.739 -6.786 10.503 1.00 98.31 386 LEU A CA 1
ATOM 2897 C C . LEU A 1 386 ? -15.564 -7.655 10.962 1.00 98.31 386 LEU A C 1
ATOM 2899 O O . LEU A 1 386 ? -15.455 -7.905 12.158 1.00 98.31 386 LEU A O 1
ATOM 2903 N N . GLY A 1 387 ? -14.659 -8.068 10.070 1.00 98.25 387 GLY A N 1
ATOM 2904 C CA . GLY A 1 387 ? -13.462 -8.830 10.443 1.00 98.25 387 GLY A CA 1
ATOM 2905 C C . GLY A 1 387 ? -12.560 -8.059 11.411 1.00 98.25 387 GLY A C 1
ATOM 2906 O O . GLY A 1 387 ? -12.149 -8.597 12.443 1.00 98.25 387 GLY A O 1
ATOM 2907 N N . THR A 1 388 ? -12.343 -6.766 11.146 1.00 98.69 388 THR A N 1
ATOM 2908 C CA . THR A 1 388 ? -11.613 -5.866 12.055 1.00 98.69 388 THR A CA 1
ATOM 2909 C C . THR A 1 388 ? -12.295 -5.782 13.419 1.00 98.69 388 THR A C 1
ATOM 2911 O O . THR A 1 388 ? -11.637 -5.906 14.454 1.00 98.69 388 THR A O 1
ATOM 2914 N N . ILE A 1 389 ? -13.623 -5.639 13.442 1.00 98.69 389 ILE A N 1
ATOM 2915 C CA . ILE A 1 389 ? -14.396 -5.589 14.686 1.00 98.69 389 ILE A CA 1
ATOM 2916 C C . ILE A 1 389 ? -14.371 -6.912 15.446 1.00 98.69 389 ILE A C 1
ATOM 2918 O O . ILE A 1 389 ? -14.239 -6.901 16.669 1.00 98.69 389 ILE A O 1
ATOM 2922 N N . VAL A 1 390 ? -14.459 -8.049 14.759 1.00 98.50 390 VAL A N 1
ATOM 2923 C CA . VAL A 1 390 ? -14.377 -9.369 15.391 1.00 98.50 390 VAL A CA 1
ATOM 2924 C C . VAL A 1 390 ? -13.030 -9.525 16.096 1.00 98.50 390 VAL A C 1
ATOM 2926 O O . VAL A 1 390 ? -13.002 -9.893 17.273 1.00 98.50 390 VAL A O 1
ATOM 2929 N N . ARG A 1 391 ? -11.919 -9.155 15.442 1.00 98.62 391 ARG A N 1
ATOM 2930 C CA . ARG A 1 391 ? -10.598 -9.146 16.089 1.00 98.62 391 ARG A CA 1
ATOM 2931 C C . ARG A 1 391 ? -10.557 -8.163 17.263 1.00 98.62 391 ARG A C 1
ATOM 2933 O O . ARG A 1 391 ? -10.135 -8.543 18.354 1.00 98.62 391 ARG A O 1
ATOM 2940 N N . ALA A 1 392 ? -11.032 -6.930 17.083 1.00 98.75 392 ALA A N 1
ATOM 2941 C CA . ALA A 1 392 ? -11.008 -5.905 18.127 1.00 98.75 392 ALA A CA 1
ATOM 2942 C C . ALA A 1 392 ? -11.793 -6.324 19.383 1.00 98.75 392 ALA A C 1
ATOM 2944 O O . ALA A 1 392 ? -11.282 -6.213 20.496 1.00 98.75 392 ALA A O 1
ATOM 2945 N N . LEU A 1 393 ? -13.010 -6.845 19.222 1.00 98.75 393 LEU A N 1
ATOM 2946 C CA . LEU A 1 393 ? -13.880 -7.209 20.339 1.00 98.75 393 LEU A CA 1
ATOM 2947 C C . LEU A 1 393 ? -13.473 -8.532 20.997 1.00 98.75 393 LEU A C 1
ATOM 2949 O O . LEU A 1 393 ? -13.395 -8.609 22.224 1.00 98.75 393 LEU A O 1
ATOM 2953 N N . PHE A 1 394 ? -13.216 -9.576 20.208 1.00 98.69 394 PHE A N 1
ATOM 2954 C CA . PHE A 1 394 ? -13.100 -10.939 20.736 1.00 98.69 394 PHE A CA 1
ATOM 2955 C C . PHE A 1 394 ? -11.655 -11.410 20.910 1.00 98.69 394 PHE A C 1
ATOM 2957 O O . PHE A 1 394 ? -11.394 -12.243 21.778 1.00 98.69 394 PHE A O 1
ATOM 2964 N N . THR A 1 395 ? -10.703 -10.860 20.153 1.00 98.19 395 THR A N 1
ATOM 2965 C CA . THR A 1 395 ? -9.276 -11.201 20.283 1.00 98.19 395 THR A CA 1
ATOM 2966 C C . THR A 1 395 ? -8.536 -10.187 21.151 1.00 98.19 395 THR A C 1
ATOM 2968 O O . THR A 1 395 ? -7.835 -10.586 22.083 1.00 98.19 395 THR A O 1
ATOM 2971 N N . THR A 1 396 ? -8.711 -8.892 20.872 1.00 98.31 396 THR A N 1
ATOM 2972 C CA . THR A 1 396 ? -7.983 -7.808 21.549 1.00 98.31 396 THR A CA 1
ATOM 2973 C C . THR A 1 396 ? -8.618 -7.451 22.890 1.00 98.31 396 THR A C 1
ATOM 2975 O O . THR A 1 396 ? -7.971 -7.585 23.925 1.00 98.31 396 THR A O 1
ATOM 2978 N N . LEU A 1 397 ? -9.887 -7.029 22.894 1.00 98.62 397 LEU A N 1
ATOM 2979 C CA . LEU A 1 397 ? -10.588 -6.614 24.116 1.00 98.62 397 LEU A CA 1
ATOM 2980 C C . LEU A 1 397 ? -11.064 -7.791 24.970 1.00 98.62 397 LEU A C 1
ATOM 2982 O O . LEU A 1 397 ? -11.197 -7.642 26.183 1.00 98.62 397 LEU A O 1
ATOM 2986 N N . LYS A 1 398 ? -11.331 -8.944 24.340 1.00 98.31 398 LYS A N 1
ATOM 2987 C CA . LYS A 1 398 ? -11.893 -10.144 24.982 1.00 98.31 398 LYS A CA 1
ATOM 2988 C C . LYS A 1 398 ? -13.127 -9.794 25.821 1.00 98.31 398 LYS A C 1
ATOM 2990 O O . LYS A 1 398 ? -13.180 -10.053 27.024 1.00 98.31 398 LYS A O 1
ATOM 2995 N N . ILE A 1 399 ? -14.091 -9.139 25.171 1.00 98.50 399 ILE A N 1
ATOM 2996 C CA . ILE A 1 399 ? -15.291 -8.611 25.825 1.00 98.50 399 ILE A CA 1
ATOM 2997 C C . ILE A 1 399 ? -16.081 -9.691 26.575 1.00 98.50 399 ILE A C 1
ATOM 2999 O O . ILE A 1 399 ? -16.170 -10.838 26.136 1.00 98.50 399 ILE A O 1
ATOM 3003 N N . ALA A 1 400 ? -16.700 -9.299 27.689 1.00 98.06 400 ALA A N 1
ATOM 3004 C CA . ALA A 1 400 ? -17.555 -10.163 28.498 1.00 98.06 400 ALA A CA 1
ATOM 3005 C C . ALA A 1 400 ? -19.000 -9.622 28.575 1.00 98.06 400 ALA A C 1
ATOM 3007 O O . ALA A 1 400 ? -19.181 -8.404 28.672 1.00 98.06 400 ALA A O 1
ATOM 3008 N N . PRO A 1 401 ? -20.031 -10.493 28.584 1.00 98.19 401 PRO A N 1
ATOM 3009 C CA . PRO A 1 401 ? -21.425 -10.078 28.765 1.00 98.19 401 PRO A CA 1
ATOM 3010 C C . PRO A 1 401 ? -21.664 -9.304 30.075 1.00 98.19 401 PRO A C 1
ATOM 3012 O O . PRO A 1 401 ? -20.973 -9.510 31.073 1.00 98.19 401 PRO A O 1
ATOM 3015 N N . GLY A 1 402 ? -22.670 -8.422 30.096 1.00 96.62 402 GLY A N 1
ATOM 3016 C CA . GLY A 1 402 ? -23.062 -7.624 31.274 1.00 96.62 402 GLY A CA 1
ATOM 3017 C C . GLY A 1 402 ? -22.202 -6.377 31.543 1.00 96.62 402 GLY A C 1
ATOM 3018 O O . GLY A 1 402 ? -22.490 -5.592 32.459 1.00 96.62 402 GLY A O 1
ATOM 3019 N N . LYS A 1 403 ? -21.161 -6.174 30.734 1.00 98.19 403 LYS A N 1
ATOM 3020 C CA . LYS A 1 403 ? -20.243 -5.032 30.778 1.00 98.19 403 LYS A CA 1
ATOM 3021 C C . LYS A 1 403 ? -20.737 -3.860 29.925 1.00 98.19 403 LYS A C 1
ATOM 3023 O O . LYS A 1 403 ? -21.541 -4.051 29.011 1.00 98.19 403 LYS A O 1
ATOM 3028 N N . ALA A 1 404 ? -20.285 -2.648 30.243 1.00 98.44 404 ALA A N 1
ATOM 3029 C CA . ALA A 1 404 ? -20.594 -1.439 29.480 1.00 98.44 404 ALA A CA 1
ATOM 3030 C C . ALA A 1 404 ? -19.519 -1.173 28.418 1.00 98.44 404 ALA A C 1
ATOM 3032 O O . ALA A 1 404 ? -18.327 -1.332 28.688 1.00 98.44 404 ALA A O 1
ATOM 3033 N N . LEU A 1 405 ? -19.926 -0.751 27.220 1.00 98.81 405 LEU A N 1
ATOM 3034 C CA . LEU A 1 405 ? -19.004 -0.459 26.125 1.00 98.81 405 LEU A CA 1
ATOM 3035 C C . LEU A 1 405 ? -19.354 0.861 25.430 1.00 98.81 405 LEU A C 1
ATOM 3037 O O . LEU A 1 405 ? -20.520 1.150 25.160 1.00 98.81 405 LEU A O 1
ATOM 3041 N N . PHE A 1 406 ? -18.338 1.678 25.157 1.00 98.88 406 PHE A N 1
ATOM 3042 C CA . PHE A 1 406 ? -18.456 2.888 24.341 1.00 98.88 406 PHE A CA 1
ATOM 3043 C C . PHE A 1 406 ? -17.919 2.646 22.923 1.00 98.88 406 PHE A C 1
ATOM 3045 O O . PHE A 1 406 ? -16.838 2.082 22.763 1.00 98.88 406 PHE A O 1
ATOM 3052 N N . VAL A 1 407 ? -18.651 3.090 21.897 1.00 98.75 407 VAL A N 1
ATOM 3053 C CA . VAL A 1 407 ? -18.227 2.986 20.487 1.00 98.75 407 VAL A CA 1
ATOM 3054 C C . VAL A 1 407 ? -18.243 4.346 19.813 1.00 98.75 407 VAL A C 1
ATOM 3056 O O . VAL A 1 407 ? -19.283 4.999 19.772 1.00 98.75 407 VAL A O 1
ATOM 3059 N N . GLU A 1 408 ? -17.138 4.748 19.195 1.00 98.56 408 GLU A N 1
ATOM 3060 C CA . GLU A 1 408 ? -17.116 5.912 18.307 1.00 98.56 408 GLU A CA 1
ATOM 3061 C C . GLU A 1 408 ? -17.800 5.637 16.958 1.00 98.56 408 GLU A C 1
ATOM 3063 O O . GLU A 1 408 ? -17.701 4.548 16.395 1.00 98.56 408 GLU A O 1
ATOM 3068 N N . GLY A 1 409 ? -18.458 6.646 16.377 1.00 97.56 409 GLY A N 1
ATOM 3069 C CA . GLY A 1 409 ? -19.022 6.545 15.025 1.00 97.56 409 GLY A CA 1
ATOM 3070 C C . GLY A 1 409 ? -20.069 5.437 14.879 1.00 97.56 409 GLY A C 1
ATOM 3071 O O . GLY A 1 409 ? -20.190 4.838 13.815 1.00 97.56 409 GLY A O 1
ATOM 3072 N N . ALA A 1 410 ? -20.834 5.172 15.937 1.00 98.31 410 ALA A N 1
ATOM 3073 C CA . ALA A 1 410 ? -21.656 3.970 16.102 1.00 98.31 410 ALA A CA 1
ATOM 3074 C C . ALA A 1 410 ? -22.812 3.803 15.091 1.00 98.31 410 ALA A C 1
ATOM 3076 O O . ALA A 1 410 ? -23.532 2.811 15.124 1.00 98.31 410 ALA A O 1
ATOM 3077 N N . ALA A 1 411 ? -23.019 4.780 14.209 1.00 98.25 411 ALA A N 1
ATOM 3078 C CA . ALA A 1 411 ? -24.084 4.778 13.213 1.00 98.25 411 ALA A CA 1
ATOM 3079 C C . ALA A 1 411 ? -23.634 4.317 11.815 1.00 98.25 411 ALA A C 1
ATOM 3081 O O . ALA A 1 411 ? -24.480 4.177 10.938 1.00 98.25 411 ALA A O 1
ATOM 3082 N N . THR A 1 412 ? -22.333 4.118 11.577 1.00 97.50 412 THR A N 1
ATOM 3083 C CA . THR A 1 412 ? -21.790 3.782 10.248 1.00 97.50 412 THR A CA 1
ATOM 3084 C C . THR A 1 412 ? -20.588 2.843 10.342 1.00 97.50 412 THR A C 1
ATOM 3086 O O . THR A 1 412 ? -19.880 2.862 11.348 1.00 97.50 412 THR A O 1
ATOM 3089 N N . GLY A 1 413 ? -20.319 2.081 9.276 1.00 96.25 413 GLY A N 1
ATOM 3090 C CA . GLY A 1 413 ? -19.082 1.309 9.096 1.00 96.25 413 GLY A CA 1
ATOM 3091 C C . GLY A 1 413 ? -18.702 0.449 10.304 1.00 96.25 413 GLY A C 1
ATOM 3092 O O . GLY A 1 413 ? -19.555 -0.179 10.932 1.00 96.25 413 GLY A O 1
ATOM 3093 N N . THR A 1 414 ? -17.417 0.465 10.662 1.00 98.00 4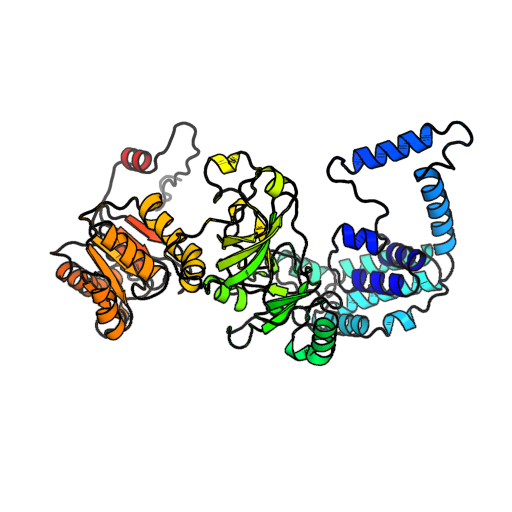14 THR A N 1
ATOM 3094 C CA . THR A 1 414 ? -16.880 -0.303 11.798 1.00 98.00 414 THR A CA 1
ATOM 3095 C C . THR A 1 414 ? -17.547 0.039 13.133 1.00 98.00 414 THR A C 1
ATOM 3097 O O . THR A 1 414 ? -17.803 -0.861 13.925 1.00 98.00 414 THR A O 1
ATOM 3100 N N . GLY A 1 415 ? -17.912 1.302 13.381 1.00 98.38 415 GLY A N 1
ATOM 3101 C CA . GLY A 1 415 ? -18.619 1.690 14.606 1.00 98.38 415 GLY A CA 1
ATOM 3102 C C . GLY A 1 415 ? -20.002 1.038 14.717 1.00 98.38 415 GLY A C 1
ATOM 3103 O O . GLY A 1 415 ? -20.388 0.555 15.782 1.00 98.38 415 GLY A O 1
ATOM 3104 N N . LEU A 1 416 ? -20.746 0.961 13.613 1.00 98.62 416 LEU A N 1
ATOM 3105 C CA . LEU A 1 416 ? -22.029 0.257 13.595 1.00 98.62 416 LEU A CA 1
ATOM 3106 C C . LEU A 1 416 ? -21.852 -1.253 13.785 1.00 98.62 416 LEU A C 1
ATOM 3108 O O . LEU A 1 416 ? -22.604 -1.861 14.549 1.00 98.62 416 LEU A O 1
ATOM 3112 N N . GLU A 1 417 ? -20.852 -1.860 13.143 1.00 98.56 417 GLU A N 1
ATOM 3113 C CA . GLU A 1 417 ? -20.564 -3.286 13.332 1.00 98.56 417 GLU A CA 1
ATOM 3114 C C . GLU A 1 417 ? -20.114 -3.605 14.762 1.00 98.56 417 GLU A C 1
ATOM 3116 O O . GLU A 1 417 ? -20.543 -4.615 15.325 1.00 98.56 417 GLU A O 1
ATOM 3121 N N . ALA A 1 418 ? -19.333 -2.726 15.397 1.00 98.75 418 ALA A N 1
ATOM 3122 C CA . ALA A 1 418 ? -18.949 -2.850 16.801 1.00 98.75 418 ALA A CA 1
ATOM 3123 C C . ALA A 1 418 ? -20.165 -2.784 17.723 1.00 98.75 418 ALA A C 1
ATOM 3125 O O . ALA A 1 418 ? -20.319 -3.648 18.586 1.00 98.75 418 ALA A O 1
ATOM 3126 N N . LEU A 1 419 ? -21.062 -1.817 17.504 1.00 98.81 419 LEU A N 1
ATOM 3127 C CA . LEU A 1 419 ? -22.300 -1.699 18.268 1.00 98.81 419 LEU A CA 1
ATOM 3128 C C . LEU A 1 419 ? -23.161 -2.955 18.126 1.00 98.81 419 LEU A C 1
ATOM 3130 O O . LEU A 1 419 ? -23.519 -3.581 19.121 1.00 98.81 419 LEU A O 1
ATOM 3134 N N . LYS A 1 420 ? -23.440 -3.366 16.885 1.00 98.62 420 LYS A N 1
ATOM 3135 C CA . LYS A 1 420 ? -24.254 -4.547 16.580 1.00 98.62 420 LYS A CA 1
ATOM 3136 C C . LYS A 1 420 ? -23.678 -5.812 17.214 1.00 98.62 420 LYS A C 1
ATOM 3138 O O . LYS A 1 420 ? -24.443 -6.611 17.762 1.00 98.62 420 LYS A O 1
ATOM 3143 N N . SER A 1 421 ? -22.365 -6.002 17.115 1.00 98.69 421 SER A N 1
ATOM 3144 C CA . SER A 1 421 ? -21.672 -7.199 17.599 1.00 98.69 421 SER A CA 1
ATOM 3145 C C . SER A 1 421 ? -21.601 -7.233 19.124 1.00 98.69 421 SER A C 1
ATOM 3147 O O . SER A 1 421 ? -21.931 -8.253 19.726 1.00 98.69 421 SER A O 1
ATOM 3149 N N . ALA A 1 422 ? -21.252 -6.115 19.766 1.00 98.69 422 ALA A N 1
ATOM 3150 C CA . ALA A 1 422 ? -21.174 -6.023 21.222 1.00 98.69 422 ALA A CA 1
ATOM 3151 C C . ALA A 1 422 ? -22.556 -6.150 21.888 1.00 98.69 422 ALA A C 1
ATOM 3153 O O . ALA A 1 422 ? -22.688 -6.873 22.876 1.00 98.69 422 ALA A O 1
ATOM 3154 N N . THR A 1 423 ? -23.605 -5.539 21.321 1.00 98.44 423 THR A N 1
ATOM 3155 C CA . THR A 1 423 ? -24.980 -5.714 21.818 1.00 98.44 423 THR A CA 1
ATOM 3156 C C . THR A 1 423 ? -25.416 -7.179 21.725 1.00 98.44 423 THR A C 1
ATOM 3158 O O . THR A 1 423 ? -25.957 -7.722 22.687 1.00 98.44 423 THR A O 1
ATOM 3161 N N . ARG A 1 424 ? -25.126 -7.867 20.609 1.00 98.38 424 ARG A N 1
ATOM 3162 C CA . ARG A 1 424 ? -25.407 -9.311 20.451 1.00 98.38 424 ARG A CA 1
ATOM 3163 C C . ARG A 1 424 ? -24.610 -10.185 21.424 1.00 98.38 424 ARG A C 1
ATOM 3165 O O . ARG A 1 424 ? -25.102 -11.231 21.829 1.00 98.38 424 ARG A O 1
ATOM 3172 N N . ALA A 1 425 ? -23.422 -9.742 21.832 1.00 98.38 425 ALA A N 1
ATOM 3173 C CA . ALA A 1 425 ? -22.612 -10.386 22.866 1.00 98.38 425 ALA A CA 1
ATOM 3174 C C . ALA A 1 425 ? -23.077 -10.067 24.306 1.00 98.38 425 ALA A C 1
ATOM 3176 O O . ALA A 1 425 ? -22.452 -10.514 25.267 1.00 98.38 425 ALA A O 1
ATOM 3177 N N . GLY A 1 426 ? -24.174 -9.320 24.481 1.00 98.25 426 GLY A N 1
ATOM 3178 C CA . GLY A 1 426 ? -24.785 -9.054 25.784 1.00 98.25 426 GLY A CA 1
ATOM 3179 C C . GLY A 1 426 ? -24.175 -7.881 26.553 1.00 98.25 426 GLY A C 1
ATOM 3180 O O . GLY A 1 426 ? -24.274 -7.849 27.781 1.00 98.25 426 GLY A O 1
ATOM 3181 N N . LEU A 1 427 ? -23.522 -6.936 25.872 1.00 98.62 427 LEU A N 1
ATOM 3182 C CA . LEU A 1 427 ? -23.006 -5.711 26.489 1.00 98.62 427 LEU A CA 1
ATOM 3183 C C . LEU A 1 427 ? -24.039 -4.577 26.444 1.00 98.62 427 LEU A C 1
ATOM 3185 O O . LEU A 1 427 ? -24.875 -4.503 25.545 1.00 98.62 427 LEU A O 1
ATOM 3189 N N . ALA A 1 428 ? -23.936 -3.650 27.396 1.00 98.38 428 ALA A N 1
ATOM 3190 C CA . ALA A 1 428 ? -24.661 -2.383 27.376 1.00 98.38 428 ALA A CA 1
ATOM 3191 C C . ALA A 1 428 ? -23.860 -1.357 26.558 1.00 98.38 428 ALA A C 1
ATOM 3193 O O . ALA A 1 428 ? -22.855 -0.826 27.032 1.00 98.38 428 ALA A O 1
ATOM 3194 N N . VAL A 1 429 ? -24.272 -1.116 25.311 1.00 98.75 429 VAL A N 1
ATOM 3195 C CA . VAL A 1 429 ? -23.503 -0.293 24.365 1.00 98.75 429 VAL A CA 1
ATOM 3196 C C . VAL A 1 429 ? -24.045 1.132 24.277 1.00 98.75 429 VAL A C 1
ATOM 3198 O O . VAL A 1 429 ? -25.214 1.338 23.950 1.00 98.75 429 VAL A O 1
ATOM 3201 N N . THR A 1 430 ? -23.179 2.119 24.504 1.00 98.88 430 THR A N 1
ATOM 3202 C CA . THR A 1 430 ? -23.458 3.545 24.268 1.00 98.88 430 THR A CA 1
ATOM 3203 C C . THR A 1 430 ? -22.648 4.043 23.075 1.00 98.88 430 THR A C 1
ATOM 3205 O O . THR A 1 430 ? -21.429 3.872 23.032 1.00 98.88 430 THR A O 1
ATOM 3208 N N . GLY A 1 431 ? -23.313 4.658 22.096 1.00 98.62 431 GLY A N 1
ATOM 3209 C CA . GLY A 1 431 ? -22.682 5.071 20.840 1.00 98.62 431 GLY A CA 1
ATOM 3210 C C . GLY A 1 431 ? -22.374 6.567 20.754 1.00 98.62 431 GLY A C 1
ATOM 3211 O O . GLY A 1 431 ? -23.235 7.405 21.002 1.00 98.62 431 GLY A O 1
ATOM 3212 N N . GLY A 1 432 ? -21.166 6.922 20.326 1.00 98.38 432 GLY A N 1
ATOM 3213 C CA . GLY A 1 432 ? -20.816 8.265 19.874 1.00 98.38 432 GLY A CA 1
ATOM 3214 C C . GLY A 1 432 ? -21.345 8.523 18.461 1.00 98.38 432 GLY A C 1
ATOM 3215 O O . GLY A 1 432 ? -21.035 7.780 17.526 1.00 98.38 432 GLY A O 1
ATOM 3216 N N . VAL A 1 433 ? -22.130 9.586 18.288 1.00 98.25 433 VAL A N 1
ATOM 3217 C CA . VAL A 1 433 ? -22.754 9.982 17.014 1.00 98.25 433 VAL A CA 1
ATOM 3218 C C . VAL A 1 433 ? -22.605 11.486 16.773 1.00 98.25 433 VAL A C 1
ATOM 3220 O O . VAL A 1 433 ? -21.948 12.181 17.540 1.00 98.25 433 VAL A O 1
ATOM 3223 N N . SER A 1 434 ? -23.159 11.991 15.669 1.00 97.06 434 SER A N 1
ATOM 3224 C CA . SER A 1 434 ? -22.986 13.386 15.232 1.00 97.06 434 SER A CA 1
ATOM 3225 C C . SER A 1 434 ? -24.264 14.024 14.672 1.00 97.06 434 SER A C 1
ATOM 3227 O O . SER A 1 434 ? -24.185 14.861 13.776 1.00 97.06 434 SER A O 1
ATOM 3229 N N . SER A 1 435 ? -25.430 13.509 15.066 1.00 97.25 435 SER A N 1
ATOM 3230 C CA . SER A 1 435 ? -26.742 14.068 14.717 1.00 97.25 435 SER A CA 1
ATOM 3231 C C . SER A 1 435 ? -27.843 13.343 15.493 1.00 97.25 435 SER A C 1
ATOM 3233 O O . SER A 1 435 ? -27.748 12.125 15.689 1.00 97.25 435 SER A O 1
ATOM 3235 N N . ALA A 1 436 ? -28.954 14.029 15.760 1.00 95.81 436 ALA A N 1
ATOM 3236 C CA . ALA A 1 436 ? -30.153 13.432 16.351 1.00 95.81 436 ALA A CA 1
ATOM 3237 C C . ALA A 1 436 ? -30.722 12.249 15.536 1.00 95.81 436 ALA A C 1
ATOM 3239 O O . ALA A 1 436 ? -31.164 11.255 16.108 1.00 95.81 436 ALA A O 1
ATOM 3240 N N . GLY A 1 437 ? -30.659 12.299 14.199 1.00 97.75 437 GLY A N 1
ATOM 3241 C CA . GLY A 1 437 ? -31.088 11.176 13.353 1.00 97.75 437 GLY A CA 1
ATOM 3242 C C . GLY A 1 437 ? -30.257 9.910 13.594 1.00 97.75 437 GLY A C 1
ATOM 3243 O O . GLY A 1 437 ? -30.801 8.812 13.690 1.00 97.75 437 GLY A O 1
ATOM 3244 N N . ARG A 1 438 ? -28.940 10.065 13.782 1.00 98.44 438 ARG A N 1
ATOM 3245 C CA . ARG A 1 438 ? -28.041 8.958 14.142 1.00 98.44 438 ARG A CA 1
ATOM 3246 C C . ARG A 1 438 ? -28.293 8.439 15.557 1.00 98.44 438 ARG A C 1
ATOM 3248 O O . ARG A 1 438 ? -28.190 7.234 15.746 1.00 98.44 438 ARG A O 1
ATOM 3255 N N . VAL A 1 439 ? -28.664 9.301 16.512 1.00 98.25 439 VAL A N 1
ATOM 3256 C CA . VAL A 1 439 ? -29.109 8.876 17.857 1.00 98.25 439 VAL A CA 1
ATOM 3257 C C . VAL A 1 439 ? -30.306 7.930 17.742 1.00 98.25 439 VAL A C 1
ATOM 3259 O O . VAL A 1 439 ? -30.263 6.814 18.255 1.00 98.25 439 VAL A O 1
ATOM 3262 N N . ALA A 1 440 ? -31.350 8.350 17.018 1.00 98.06 440 ALA A N 1
ATOM 3263 C CA . ALA A 1 440 ? -32.541 7.530 16.810 1.00 98.06 440 ALA A CA 1
ATOM 3264 C C . ALA A 1 440 ? -32.207 6.215 16.088 1.00 98.06 440 ALA A C 1
ATOM 3266 O O . ALA A 1 440 ? -32.693 5.155 16.476 1.00 98.06 440 ALA A O 1
ATOM 3267 N N . PHE A 1 441 ? -31.333 6.265 15.080 1.00 98.62 441 PHE A N 1
ATOM 3268 C CA . PHE A 1 441 ? -30.912 5.083 14.335 1.00 98.62 441 PHE A CA 1
ATOM 3269 C C . PHE A 1 441 ? -30.220 4.042 15.223 1.00 98.62 441 PHE A C 1
ATOM 3271 O O . PHE A 1 441 ? -30.645 2.888 15.228 1.00 98.62 441 PHE A O 1
ATOM 3278 N N . ILE A 1 442 ? -29.207 4.414 16.012 1.00 98.62 442 ILE A N 1
ATOM 3279 C CA . ILE A 1 442 ? -28.472 3.431 16.829 1.00 98.62 442 ILE A CA 1
ATOM 3280 C C . ILE A 1 442 ? -29.332 2.825 17.944 1.00 98.62 442 ILE A C 1
ATOM 3282 O O . ILE A 1 442 ? -29.116 1.675 18.324 1.00 98.62 442 ILE A O 1
ATOM 3286 N N . ALA A 1 443 ? -30.362 3.539 18.409 1.00 98.31 443 ALA A N 1
ATOM 3287 C CA . ALA A 1 443 ? -31.348 2.978 19.328 1.00 98.31 443 ALA A CA 1
ATOM 3288 C C . ALA A 1 443 ? -32.090 1.781 18.698 1.00 98.31 443 ALA A C 1
ATOM 3290 O O . ALA A 1 443 ? -32.263 0.756 19.354 1.00 98.31 443 ALA A O 1
ATOM 3291 N N . THR A 1 444 ? -32.429 1.842 17.400 1.00 98.25 444 THR A N 1
ATOM 3292 C CA . THR A 1 444 ? -33.029 0.698 16.671 1.00 98.25 444 THR A CA 1
ATOM 3293 C C . THR A 1 444 ? -32.087 -0.501 16.536 1.00 98.25 444 THR A C 1
ATOM 3295 O O . THR A 1 444 ? -32.539 -1.616 16.297 1.00 98.25 444 THR A O 1
ATOM 3298 N N . GLN A 1 445 ? -30.782 -0.281 16.707 1.00 98.31 445 GLN A N 1
ATOM 3299 C CA . GLN A 1 445 ? -29.744 -1.312 16.644 1.00 98.31 445 GLN A CA 1
ATOM 3300 C C . GLN A 1 445 ? -29.418 -1.908 18.026 1.00 98.31 445 GLN A C 1
ATOM 3302 O O . GLN A 1 445 ? -28.578 -2.804 18.124 1.00 98.31 445 GLN A O 1
ATOM 3307 N N . GLY A 1 446 ? -30.094 -1.439 19.084 1.00 97.62 446 GLY A N 1
ATOM 3308 C CA . GLY A 1 446 ? -29.956 -1.936 20.454 1.00 97.62 446 GLY A CA 1
ATOM 3309 C C . GLY A 1 446 ? -28.932 -1.187 21.311 1.00 97.62 446 GLY A C 1
ATOM 3310 O O . GLY A 1 446 ? -28.427 -1.756 22.278 1.00 97.62 446 GLY A O 1
ATOM 3311 N N . ALA A 1 447 ? -28.607 0.067 20.977 1.00 98.50 447 ALA A N 1
ATOM 3312 C CA . ALA A 1 447 ? -27.862 0.940 21.883 1.00 98.50 447 ALA A CA 1
ATOM 3313 C C . ALA A 1 447 ? -28.682 1.236 23.150 1.00 98.50 447 ALA A C 1
ATOM 3315 O O . ALA A 1 447 ? -29.872 1.540 23.056 1.00 98.50 447 ALA A O 1
ATOM 3316 N N . VAL A 1 448 ? -28.042 1.234 24.321 1.00 98.19 448 VAL A N 1
ATOM 3317 C CA . VAL A 1 448 ? -28.670 1.708 25.572 1.00 98.19 448 VAL A CA 1
ATOM 3318 C C . VAL A 1 448 ? -28.604 3.231 25.708 1.00 98.19 448 VAL A C 1
ATOM 3320 O O . VAL A 1 448 ? -29.326 3.821 26.509 1.00 98.19 448 VAL A O 1
ATOM 3323 N N . GLY A 1 449 ? -27.737 3.868 24.918 1.00 98.06 449 GLY A N 1
ATOM 3324 C CA . GLY A 1 449 ? -27.442 5.286 25.007 1.00 98.06 449 GLY A CA 1
ATOM 3325 C C . GLY A 1 449 ? -26.727 5.832 23.774 1.00 98.06 449 GLY A C 1
ATOM 3326 O O . GLY A 1 449 ? -26.194 5.084 22.948 1.00 98.06 449 GLY A O 1
ATOM 3327 N N . ALA A 1 450 ? -26.694 7.157 23.667 1.00 98.44 450 ALA A N 1
ATOM 3328 C CA . ALA A 1 450 ? -25.972 7.878 22.634 1.00 98.44 450 ALA A CA 1
ATOM 3329 C C . ALA A 1 450 ? -25.360 9.177 23.177 1.00 98.44 450 ALA A C 1
ATOM 3331 O O . ALA A 1 450 ? -25.981 9.884 23.974 1.00 98.44 450 ALA A O 1
ATOM 3332 N N . LEU A 1 451 ? -24.169 9.515 22.686 1.00 98.25 451 LEU A N 1
ATOM 3333 C CA . LEU A 1 451 ? -23.518 10.806 22.894 1.00 98.25 451 LEU A CA 1
ATOM 3334 C C . LEU A 1 451 ? -23.379 11.503 21.538 1.00 98.25 451 LEU A C 1
ATOM 3336 O O . LEU A 1 451 ? -22.583 11.080 20.698 1.00 98.25 451 LEU A O 1
ATOM 3340 N N . ASP A 1 452 ? -24.164 12.555 21.302 1.00 97.44 452 ASP A N 1
ATOM 3341 C CA . ASP A 1 452 ? -24.029 13.374 20.098 1.00 97.44 452 ASP A CA 1
ATOM 3342 C C . ASP A 1 452 ? -22.944 14.435 20.305 1.00 97.44 452 ASP A C 1
ATOM 3344 O O . ASP A 1 452 ? -23.137 15.454 20.971 1.00 97.44 452 ASP A O 1
ATOM 3348 N N . ARG A 1 453 ? -21.785 14.204 19.681 1.00 95.81 453 ARG A N 1
ATOM 3349 C CA . ARG A 1 453 ? -20.618 15.087 19.785 1.00 95.81 453 ARG A CA 1
ATOM 3350 C C . ARG A 1 453 ? -20.838 16.476 19.183 1.00 95.81 453 ARG A C 1
ATOM 3352 O O . ARG A 1 453 ? -19.972 17.329 19.317 1.00 95.81 453 ARG A O 1
ATOM 3359 N N . THR A 1 454 ? -21.935 16.698 18.459 1.00 95.56 454 THR A N 1
ATOM 3360 C CA . THR A 1 454 ? -22.250 17.992 17.835 1.00 95.56 454 THR A CA 1
ATOM 3361 C C . THR A 1 454 ? -23.147 18.870 18.700 1.00 95.56 454 THR A C 1
ATOM 3363 O O . THR A 1 454 ? -23.268 20.063 18.415 1.00 95.56 454 THR A O 1
ATOM 3366 N N . GLU A 1 455 ? -23.725 18.328 19.778 1.00 95.75 455 GLU A N 1
ATOM 3367 C CA . GLU A 1 455 ? -24.494 19.113 20.742 1.00 95.75 455 GLU A CA 1
ATOM 3368 C C . GLU A 1 455 ? -23.645 20.254 21.308 1.00 95.75 455 GLU A C 1
ATOM 3370 O O . GLU A 1 455 ? -22.479 20.067 21.658 1.00 95.75 455 GLU A O 1
ATOM 3375 N N . HIS A 1 456 ? -24.241 21.440 21.460 1.00 94.69 456 HIS A N 1
ATOM 3376 C CA . HIS A 1 456 ? -23.543 22.639 21.941 1.00 94.69 456 HIS A CA 1
ATOM 3377 C C . HIS A 1 456 ? -22.782 22.399 23.260 1.00 94.69 456 HIS A C 1
ATOM 3379 O O . HIS A 1 456 ? -21.657 22.871 23.429 1.00 94.69 456 HIS A O 1
ATOM 3385 N N . ARG A 1 457 ? -23.366 21.601 24.166 1.00 94.56 457 ARG A N 1
ATOM 3386 C CA . ARG A 1 457 ? -22.764 21.238 25.458 1.00 94.56 457 ARG A CA 1
ATOM 3387 C C . ARG A 1 457 ? -21.538 20.319 25.361 1.00 94.56 457 ARG A C 1
ATOM 3389 O O . ARG A 1 457 ? -20.776 20.279 26.316 1.00 94.56 457 ARG A O 1
ATOM 3396 N N . PHE A 1 458 ? -21.330 19.610 24.247 1.00 95.56 458 PHE A N 1
ATOM 3397 C CA . PHE A 1 458 ? -20.232 18.645 24.088 1.00 95.56 458 PHE A CA 1
ATOM 3398 C C . PHE A 1 458 ? -19.251 18.990 22.971 1.00 95.56 458 PHE A C 1
ATOM 3400 O O . PHE A 1 458 ? -18.093 18.593 23.041 1.00 95.56 458 PHE A O 1
ATOM 3407 N N . LYS A 1 459 ? -19.676 19.742 21.950 1.00 94.56 459 LYS A N 1
ATOM 3408 C CA . LYS A 1 459 ? -18.884 20.008 20.740 1.00 94.56 459 LYS A CA 1
ATOM 3409 C C . LYS A 1 459 ? -17.480 20.541 21.023 1.00 94.56 459 LYS A C 1
ATOM 3411 O O . LYS A 1 459 ? -16.536 20.148 20.350 1.00 94.56 459 LYS A O 1
ATOM 3416 N N . HIS A 1 460 ? -17.349 21.418 22.011 1.00 96.25 460 HIS A N 1
ATOM 3417 C CA . HIS A 1 460 ? -16.084 22.045 22.388 1.00 96.25 460 HIS A CA 1
ATOM 3418 C C . HIS A 1 460 ? -15.179 21.144 23.251 1.00 96.25 460 HIS A C 1
ATOM 3420 O O . HIS A 1 460 ? -14.045 21.517 23.519 1.00 96.25 460 HIS A O 1
ATOM 3426 N N . LEU A 1 461 ? -15.656 19.970 23.684 1.00 97.44 461 LEU A N 1
ATOM 3427 C CA . LEU A 1 461 ? -14.903 19.048 24.541 1.00 97.44 461 LEU A CA 1
ATOM 3428 C C . LEU A 1 461 ? -13.980 18.106 23.756 1.00 97.44 461 LEU A C 1
ATOM 3430 O O . LEU A 1 461 ? -13.075 17.522 24.349 1.00 97.44 461 LEU A O 1
ATOM 3434 N N . TYR A 1 462 ? -14.223 17.915 22.458 1.00 97.44 462 TYR A N 1
ATOM 3435 C CA . TYR A 1 462 ? -13.480 16.982 21.604 1.00 97.44 462 TYR A CA 1
ATOM 3436 C C . TYR A 1 462 ? -12.244 17.656 21.004 1.00 97.44 462 TYR A C 1
ATOM 3438 O O . TYR A 1 462 ? -12.249 18.097 19.855 1.00 97.44 462 TYR A O 1
ATOM 3446 N N . THR A 1 463 ? -11.198 17.756 21.816 1.00 97.94 463 THR A N 1
ATOM 3447 C CA . THR A 1 463 ? -9.890 18.315 21.459 1.00 97.94 463 THR A CA 1
ATOM 3448 C C . THR A 1 463 ? -8.781 17.410 21.999 1.00 97.94 463 THR A C 1
ATOM 3450 O O . THR A 1 463 ? -9.042 16.643 22.935 1.00 97.94 463 THR A O 1
ATOM 3453 N N . PRO A 1 464 ? -7.542 17.535 21.492 1.00 98.25 464 PRO A N 1
ATOM 3454 C CA . PRO A 1 464 ? -6.371 17.009 22.186 1.00 98.25 464 PRO A CA 1
ATOM 3455 C C . PRO A 1 464 ? -6.276 17.571 23.611 1.00 98.25 464 PRO A C 1
ATOM 3457 O O . PRO A 1 464 ? -6.846 18.629 23.912 1.00 98.25 464 PRO A O 1
ATOM 3460 N N . VAL A 1 465 ? -5.552 16.864 24.476 1.00 98.50 465 VAL A N 1
ATOM 3461 C CA . VAL A 1 465 ? -5.186 17.357 25.807 1.00 98.50 465 VAL A CA 1
ATOM 3462 C C . VAL A 1 465 ? -4.107 18.434 25.639 1.00 98.50 465 VAL A C 1
ATOM 3464 O O . VAL A 1 465 ? -3.069 18.135 25.048 1.00 98.50 465 VAL A O 1
ATOM 3467 N N . PRO A 1 466 ? -4.326 19.668 26.122 1.00 97.25 466 PRO A N 1
ATOM 3468 C CA . PRO A 1 466 ? -3.313 20.717 26.074 1.00 97.25 466 PRO A CA 1
ATOM 3469 C C . PRO A 1 466 ? -2.170 20.414 27.054 1.00 97.25 466 PRO A C 1
ATOM 3471 O O . PRO A 1 466 ? -2.410 19.880 28.137 1.00 97.25 466 PRO A O 1
ATOM 3474 N N . GLU A 1 467 ? -0.933 20.757 26.687 1.00 95.06 467 GLU A N 1
ATOM 3475 C CA . GLU A 1 467 ? 0.249 20.528 27.535 1.00 95.06 467 GLU A CA 1
ATOM 3476 C C . GLU A 1 467 ? 0.255 21.412 28.793 1.00 95.06 467 GLU A C 1
ATOM 3478 O O . GLU A 1 467 ? 0.741 20.995 29.843 1.00 95.06 467 GLU A O 1
ATOM 3483 N N . ASP A 1 468 ? -0.292 22.625 28.695 1.00 96.56 468 ASP A N 1
ATOM 3484 C CA . ASP A 1 468 ? -0.272 23.655 29.734 1.00 96.56 468 ASP A CA 1
ATOM 3485 C C . ASP A 1 468 ? -1.427 23.548 30.744 1.00 96.56 468 ASP A C 1
ATOM 3487 O O . ASP A 1 468 ? -1.250 23.928 31.902 1.00 96.56 468 ASP A O 1
ATOM 3491 N N . ASP A 1 469 ? -2.579 22.992 30.349 1.00 97.19 469 ASP A N 1
ATOM 3492 C CA . ASP A 1 469 ? -3.724 22.771 31.248 1.00 97.19 469 ASP A CA 1
ATOM 3493 C C . ASP A 1 469 ? -4.428 21.397 31.091 1.00 97.19 469 ASP A C 1
ATOM 3495 O O . ASP A 1 469 ? -5.626 21.321 30.776 1.00 97.19 469 ASP A O 1
ATOM 3499 N N . PRO A 1 470 ? -3.736 20.266 31.346 1.00 97.56 470 PRO A N 1
ATOM 3500 C CA . PRO A 1 470 ? -4.370 18.946 31.305 1.00 97.56 470 PRO A CA 1
ATOM 3501 C C . PRO A 1 470 ? -5.534 18.796 32.301 1.00 97.56 470 PRO A C 1
ATOM 3503 O O . PRO A 1 470 ? -6.528 18.126 32.012 1.00 97.56 470 PRO A O 1
ATOM 3506 N N . ALA A 1 471 ? -5.426 19.421 33.479 1.00 97.56 471 ALA A N 1
ATOM 3507 C CA . ALA A 1 471 ? -6.402 19.295 34.563 1.00 97.56 471 ALA A CA 1
ATOM 3508 C C . ALA A 1 471 ? -7.706 20.058 34.274 1.00 97.56 471 ALA A C 1
ATOM 3510 O O . ALA A 1 471 ? -8.803 19.542 34.528 1.00 97.56 471 ALA A O 1
ATOM 3511 N N . GLY A 1 472 ? -7.615 21.266 33.710 1.00 98.00 472 GLY A N 1
ATOM 3512 C CA . GLY A 1 472 ? -8.776 22.013 33.242 1.00 98.00 472 GLY A CA 1
ATOM 3513 C C . GLY A 1 472 ? -9.470 21.300 32.085 1.00 98.00 472 GLY A C 1
ATOM 3514 O O . GLY A 1 472 ? -10.697 21.163 32.099 1.00 98.00 472 GLY A O 1
ATOM 3515 N N . TRP A 1 473 ? -8.703 20.728 31.148 1.00 98.44 473 TRP A N 1
ATOM 3516 C CA . TRP A 1 473 ? -9.257 19.892 30.080 1.00 98.44 473 TRP A CA 1
ATOM 3517 C C . TRP A 1 473 ? -9.999 18.664 30.623 1.00 98.44 473 TRP A C 1
ATOM 3519 O O . TRP A 1 473 ? -11.090 18.336 30.138 1.00 98.44 473 TRP A O 1
ATOM 3529 N N . GLU A 1 474 ? -9.450 17.984 31.634 1.00 98.38 474 GLU A N 1
ATOM 3530 C CA . GLU A 1 474 ? -10.101 16.834 32.268 1.00 98.38 474 GLU A CA 1
ATOM 3531 C C . GLU A 1 474 ? -11.417 17.251 32.939 1.00 98.38 474 GLU A C 1
ATOM 3533 O O . GLU A 1 474 ? -12.464 16.651 32.673 1.00 98.38 474 GLU A O 1
ATOM 3538 N N . THR A 1 475 ? -11.383 18.332 33.723 1.00 98.25 475 THR A N 1
ATOM 3539 C CA . THR A 1 475 ? -12.545 18.889 34.435 1.00 98.25 475 THR A CA 1
ATOM 3540 C C . THR A 1 475 ? -13.660 19.299 33.473 1.00 98.25 475 THR A C 1
ATOM 3542 O O . THR A 1 475 ? -14.831 18.997 33.712 1.00 98.25 475 THR A O 1
ATOM 3545 N N . ALA A 1 476 ? -13.315 19.915 32.340 1.00 98.06 476 ALA A N 1
ATOM 3546 C CA . ALA A 1 476 ? -14.283 20.285 31.309 1.00 98.06 476 ALA A CA 1
ATOM 3547 C C . ALA A 1 476 ? -15.045 19.072 30.740 1.00 98.06 476 ALA A C 1
ATOM 3549 O O . ALA A 1 476 ? -16.179 19.212 30.291 1.00 98.06 476 ALA A O 1
ATOM 3550 N N . GLY A 1 477 ? -14.459 17.871 30.789 1.00 98.25 477 GLY A N 1
ATOM 3551 C CA . GLY A 1 477 ? -15.083 16.630 30.323 1.00 98.25 477 GLY A CA 1
ATOM 3552 C C . GLY A 1 477 ? -16.140 16.037 31.257 1.00 98.25 477 GLY A C 1
ATOM 3553 O O . GLY A 1 477 ? -16.862 15.128 30.845 1.00 98.25 477 GLY A O 1
ATOM 3554 N N . LEU A 1 478 ? -16.271 16.520 32.498 1.00 98.12 478 LEU A N 1
ATOM 3555 C CA . LEU A 1 478 ? -17.190 15.943 33.490 1.00 98.12 478 LEU A CA 1
ATOM 3556 C C . LEU A 1 478 ? -18.655 15.845 33.018 1.00 98.12 478 LEU A C 1
ATOM 3558 O O . LEU A 1 478 ? -19.234 14.771 33.197 1.00 98.12 478 LEU A O 1
ATOM 3562 N N . PRO A 1 479 ? -19.245 16.851 32.338 1.00 98.06 479 PRO A N 1
ATOM 3563 C CA . PRO A 1 479 ? -20.612 16.745 31.823 1.00 98.06 479 PRO A CA 1
ATOM 3564 C C . PRO A 1 479 ? -20.805 15.588 30.831 1.00 98.06 479 PRO A C 1
ATOM 3566 O O . PRO A 1 479 ? -21.876 14.984 30.781 1.00 98.06 479 PRO A O 1
ATOM 3569 N N . LEU A 1 480 ? -19.773 15.248 30.048 1.00 98.19 480 LEU A N 1
ATOM 3570 C CA . LEU A 1 480 ? -19.809 14.113 29.121 1.00 98.19 480 LEU A CA 1
ATOM 3571 C C . LEU A 1 480 ? -19.835 12.779 29.883 1.00 98.19 480 LEU A C 1
ATOM 3573 O O . LEU A 1 480 ? -20.605 11.880 29.546 1.00 98.19 480 LEU A O 1
ATOM 3577 N N . LEU A 1 481 ? -19.018 12.660 30.934 1.00 98.50 481 LEU A N 1
ATOM 3578 C CA . LEU A 1 481 ? -18.970 11.478 31.799 1.00 98.50 481 LEU A CA 1
ATOM 3579 C C . LEU A 1 481 ? -20.275 11.301 32.585 1.00 98.50 481 LEU A C 1
ATOM 3581 O O . LEU A 1 481 ? -20.755 10.179 32.736 1.00 98.50 481 LEU A O 1
ATOM 3585 N N . GLU A 1 482 ? -20.856 12.388 33.088 1.00 98.38 482 GLU A N 1
ATOM 3586 C CA . GLU A 1 482 ? -22.148 12.375 33.781 1.00 98.38 482 GLU A CA 1
ATOM 3587 C C . GLU A 1 482 ? -23.281 11.928 32.859 1.00 98.38 482 GLU A C 1
ATOM 3589 O O . GLU A 1 482 ? -24.079 11.072 33.244 1.00 98.38 482 GLU A O 1
ATOM 3594 N N . GLU A 1 483 ? -23.313 12.433 31.623 1.00 98.44 483 GLU A N 1
ATOM 3595 C CA . GLU A 1 483 ? -24.283 11.993 30.6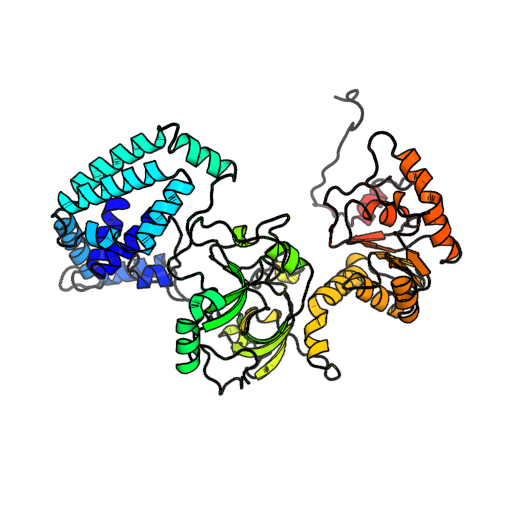22 1.00 98.44 483 GLU A CA 1
ATOM 3596 C C . GLU A 1 483 ? -24.120 10.500 30.306 1.00 98.44 483 GLU A C 1
ATOM 3598 O O . GLU A 1 483 ? -25.111 9.767 30.295 1.00 98.44 483 GLU A O 1
ATOM 3603 N N . TYR A 1 484 ? -22.885 10.014 30.139 1.00 98.69 484 TYR A N 1
ATOM 3604 C CA . TYR A 1 484 ? -22.634 8.584 29.955 1.00 98.69 484 TYR A CA 1
ATOM 3605 C C . TYR A 1 484 ? -23.145 7.766 31.150 1.00 98.69 484 TYR A C 1
ATOM 3607 O O . TYR A 1 484 ? -23.895 6.806 30.970 1.00 98.69 484 TYR A O 1
ATOM 3615 N N . ARG A 1 485 ? -22.808 8.158 32.386 1.00 98.62 485 ARG A N 1
ATOM 3616 C CA . ARG A 1 485 ? -23.262 7.468 33.607 1.00 98.62 485 ARG A CA 1
ATOM 3617 C C . ARG A 1 485 ? -24.782 7.442 33.719 1.00 98.62 485 ARG A C 1
ATOM 3619 O O . ARG A 1 485 ? -25.343 6.404 34.066 1.00 98.62 485 ARG A O 1
ATOM 3626 N N . ARG A 1 486 ? -25.455 8.550 33.397 1.00 98.19 486 ARG A N 1
ATOM 3627 C CA . ARG A 1 486 ? -26.922 8.652 33.399 1.00 98.19 486 ARG A CA 1
ATOM 3628 C C . ARG A 1 486 ? -27.557 7.598 32.488 1.00 98.19 486 ARG A C 1
ATOM 3630 O O . ARG A 1 486 ? -28.581 7.024 32.848 1.00 98.19 486 ARG A O 1
ATOM 3637 N N . GLN A 1 487 ? -26.936 7.326 31.342 1.00 97.75 487 GLN A N 1
ATOM 3638 C CA . GLN A 1 487 ? -27.395 6.329 30.370 1.00 97.75 487 GLN A CA 1
ATOM 3639 C C . GLN A 1 487 ? -26.981 4.886 30.727 1.00 97.75 487 GLN A C 1
ATOM 3641 O O . GLN A 1 487 ? -27.556 3.941 30.199 1.00 97.75 487 GLN A O 1
ATOM 3646 N N . ASN A 1 488 ? -26.027 4.695 31.650 1.00 97.56 488 ASN A N 1
ATOM 3647 C CA . ASN A 1 488 ? -25.410 3.394 31.961 1.00 97.56 488 ASN A CA 1
ATOM 3648 C C . ASN A 1 488 ? -25.515 3.003 33.449 1.00 97.56 488 ASN A C 1
ATOM 3650 O O . ASN A 1 488 ? -24.625 2.352 34.005 1.00 97.56 488 ASN A O 1
ATOM 3654 N N . SER A 1 489 ? -26.605 3.396 34.117 1.00 94.38 489 SER A N 1
ATOM 3655 C CA . SER A 1 489 ? -26.878 3.058 35.527 1.00 94.38 489 SER A CA 1
ATOM 3656 C C . SER A 1 489 ? -25.750 3.470 36.486 1.00 94.38 489 SER A C 1
ATOM 3658 O O . SER A 1 489 ? -25.377 2.724 37.388 1.00 94.38 489 SER A O 1
ATOM 3660 N N . GLY A 1 490 ? -25.169 4.649 36.265 1.00 96.19 490 GLY A N 1
ATOM 3661 C CA . GLY A 1 490 ? -24.090 5.203 37.086 1.00 96.19 490 GLY A CA 1
ATOM 3662 C C . GLY A 1 490 ? -22.683 4.720 36.719 1.00 96.19 490 GLY A C 1
ATOM 3663 O O . GLY A 1 490 ? -21.712 5.238 37.268 1.00 96.19 490 GLY A O 1
ATOM 3664 N N . ARG A 1 491 ? -22.544 3.763 35.792 1.00 96.06 491 ARG A N 1
ATOM 3665 C CA . ARG A 1 491 ? -21.250 3.184 35.400 1.00 96.06 491 ARG A CA 1
ATOM 3666 C C . ARG A 1 491 ? -20.599 3.947 34.246 1.00 96.06 491 ARG A C 1
ATOM 3668 O O . ARG A 1 491 ? -21.278 4.540 33.412 1.00 96.06 491 ARG A O 1
ATOM 3675 N N . LEU A 1 492 ? -19.269 3.912 34.216 1.00 98.50 492 LEU A N 1
ATOM 3676 C CA . LEU A 1 492 ? -18.449 4.285 33.060 1.00 98.50 492 LEU A CA 1
ATOM 3677 C C . LEU A 1 492 ? -18.183 3.052 32.177 1.00 98.50 492 LEU A C 1
ATOM 3679 O O . LEU A 1 492 ? -18.635 1.954 32.501 1.00 98.50 492 LEU A O 1
ATOM 3683 N N . ALA A 1 493 ? -17.485 3.229 31.057 1.00 98.69 493 ALA A N 1
ATOM 3684 C CA . ALA A 1 493 ? -17.274 2.170 30.075 1.00 98.69 493 ALA A CA 1
ATOM 3685 C C . ALA A 1 493 ? -16.227 1.146 30.555 1.00 98.69 493 ALA A C 1
ATOM 3687 O O . ALA A 1 493 ? -15.074 1.504 30.779 1.00 98.69 493 ALA A O 1
ATOM 3688 N N . ASP A 1 494 ? -16.583 -0.134 30.677 1.00 98.81 494 ASP A N 1
ATOM 3689 C CA . ASP A 1 494 ? -15.593 -1.200 30.905 1.00 98.81 494 ASP A CA 1
ATOM 3690 C C . ASP A 1 494 ? -14.709 -1.403 29.660 1.00 98.81 494 ASP A C 1
ATOM 3692 O O . ASP A 1 494 ? -13.534 -1.755 29.765 1.00 98.81 494 ASP A O 1
ATOM 3696 N N . TYR A 1 495 ? -15.275 -1.151 28.477 1.00 98.88 495 TYR A N 1
ATOM 3697 C CA . TYR A 1 495 ? -14.584 -1.245 27.198 1.00 98.88 495 TYR A CA 1
ATOM 3698 C C . TYR A 1 495 ? -14.831 -0.014 26.327 1.00 98.88 495 TYR A C 1
ATOM 3700 O O . TYR A 1 495 ? -15.921 0.556 26.344 1.00 98.88 495 TYR A O 1
ATOM 3708 N N . ALA A 1 496 ? -13.865 0.354 25.491 1.00 98.75 496 ALA A N 1
ATOM 3709 C CA . ALA A 1 496 ? -14.068 1.367 24.459 1.00 98.75 496 ALA A CA 1
ATOM 3710 C C . ALA A 1 496 ? -13.466 0.943 23.115 1.00 98.75 496 ALA A C 1
ATOM 3712 O O . ALA A 1 496 ? -12.411 0.309 23.065 1.00 98.75 496 ALA A O 1
ATOM 3713 N N . VAL A 1 497 ? -14.141 1.318 22.028 1.00 98.69 497 VAL A N 1
ATOM 3714 C CA . VAL A 1 497 ? -13.681 1.130 20.647 1.00 98.69 497 VAL A CA 1
ATOM 3715 C C . VAL A 1 497 ? -13.542 2.495 19.978 1.00 98.69 497 VAL A C 1
ATOM 3717 O O . VAL A 1 497 ? -14.525 3.232 19.863 1.00 98.69 497 VAL A O 1
ATOM 3720 N N . SER A 1 498 ? -12.323 2.820 19.540 1.00 98.56 498 SER A N 1
ATOM 3721 C CA . SER A 1 498 ? -11.958 4.121 18.968 1.00 98.56 498 SER A CA 1
ATOM 3722 C C . SER A 1 498 ? -11.383 3.996 17.551 1.00 98.56 498 SER A C 1
ATOM 3724 O O . SER A 1 498 ? -10.737 3.008 17.203 1.00 98.56 498 SER A O 1
ATOM 3726 N N . HIS A 1 499 ? -11.639 4.990 16.705 1.00 97.88 499 HIS A N 1
ATOM 3727 C CA . HIS A 1 499 ? -11.083 5.086 15.344 1.00 97.88 499 HIS A CA 1
ATOM 3728 C C . HIS A 1 499 ? -11.034 6.520 14.792 1.00 97.88 499 HIS A C 1
ATOM 3730 O O . HIS A 1 499 ? -10.391 6.784 13.769 1.00 97.88 499 HIS A O 1
ATOM 3736 N N . ALA A 1 500 ? -11.696 7.472 15.454 1.00 96.75 500 ALA A N 1
ATOM 3737 C CA . ALA A 1 500 ? -11.762 8.853 15.005 1.00 96.75 500 ALA A CA 1
ATOM 3738 C C . ALA A 1 500 ? -10.451 9.615 15.244 1.00 96.75 500 ALA A C 1
ATOM 3740 O O . ALA A 1 500 ? -10.190 10.545 14.494 1.00 96.75 500 ALA A O 1
ATOM 3741 N N . GLY A 1 501 ? -9.597 9.199 16.186 1.00 97.31 501 GLY A N 1
ATOM 3742 C CA . GLY A 1 501 ? -8.218 9.697 16.327 1.00 97.31 501 GLY A CA 1
ATOM 3743 C C . GLY A 1 501 ? -8.025 10.848 17.310 1.00 97.31 501 GLY A C 1
ATOM 3744 O O . GLY A 1 501 ? -8.781 10.980 18.269 1.00 97.31 501 GLY A O 1
ATOM 3745 N N . GLU A 1 502 ? -6.992 11.656 17.062 1.00 98.06 502 GLU A N 1
ATOM 3746 C CA . GLU A 1 502 ? -6.451 12.739 17.906 1.00 98.06 502 GLU A CA 1
ATOM 3747 C C . GLU A 1 502 ? -7.472 13.573 18.702 1.00 98.06 502 GLU A C 1
ATOM 3749 O O . GLU A 1 502 ? -7.252 13.857 19.875 1.00 98.06 502 GLU A O 1
ATOM 3754 N N . THR A 1 503 ? -8.610 13.938 18.114 1.00 97.44 503 THR A N 1
ATOM 3755 C CA . THR A 1 503 ? -9.598 14.819 18.766 1.00 97.44 503 THR A CA 1
ATOM 3756 C C . THR A 1 503 ? -10.646 14.064 19.589 1.00 97.44 503 THR A C 1
ATOM 3758 O O . THR A 1 503 ? -11.296 14.646 20.458 1.00 97.44 503 THR A O 1
ATOM 3761 N N . ALA A 1 504 ? -10.837 12.769 19.326 1.00 97.94 504 ALA A N 1
ATOM 3762 C CA . ALA A 1 504 ? -11.891 11.952 19.929 1.00 97.94 504 ALA A CA 1
ATOM 3763 C C . ALA A 1 504 ? -11.353 10.948 20.951 1.00 97.94 504 ALA A C 1
ATOM 3765 O O . ALA A 1 504 ? -11.917 10.818 22.041 1.00 97.94 504 ALA A O 1
ATOM 3766 N N . PHE A 1 505 ? -10.227 10.309 20.626 1.00 98.69 505 PHE A N 1
ATOM 3767 C CA . PHE A 1 505 ? -9.535 9.347 21.476 1.00 98.69 505 PHE A CA 1
ATOM 3768 C C . PHE A 1 505 ? -9.352 9.831 22.926 1.00 98.69 505 PHE A C 1
ATOM 3770 O O . PHE A 1 505 ? -9.669 9.049 23.827 1.00 98.69 505 PHE A O 1
ATOM 3777 N N . PRO A 1 506 ? -8.950 11.095 23.202 1.00 98.69 506 PRO A N 1
ATOM 3778 C CA . PRO A 1 506 ? -8.772 11.556 24.577 1.00 98.69 506 PRO A CA 1
ATOM 3779 C C . PRO A 1 506 ? -10.049 11.414 25.422 1.00 98.69 506 PRO A C 1
ATOM 3781 O O . PRO A 1 506 ? -10.004 10.954 26.566 1.00 98.69 506 PRO A O 1
ATOM 3784 N N . ARG A 1 507 ? -11.220 11.759 24.862 1.00 98.56 507 ARG A N 1
ATOM 3785 C CA . ARG A 1 507 ? -12.513 11.647 25.562 1.00 98.56 507 ARG A CA 1
ATOM 3786 C C . ARG A 1 507 ? -12.998 10.205 25.649 1.00 98.56 507 ARG A C 1
ATOM 3788 O O . ARG A 1 507 ? -13.549 9.819 26.677 1.00 98.56 507 ARG A O 1
ATOM 3795 N N . SER A 1 508 ? -12.737 9.392 24.630 1.00 98.62 508 SER A N 1
ATOM 3796 C CA . SER A 1 508 ? -13.009 7.949 24.663 1.00 98.62 508 SER A CA 1
ATOM 3797 C C . SER A 1 508 ? -12.218 7.248 25.769 1.00 98.62 508 SER A C 1
ATOM 3799 O O . SER A 1 508 ? -12.772 6.427 26.497 1.00 98.62 508 SER A O 1
ATOM 3801 N N . PHE A 1 509 ? -10.951 7.626 25.962 1.00 98.81 509 PHE A N 1
ATOM 3802 C CA . PHE A 1 509 ? -10.132 7.153 27.076 1.00 98.81 509 PHE A CA 1
ATOM 3803 C C . PHE A 1 509 ? -10.648 7.676 28.428 1.00 98.81 509 PHE A C 1
ATOM 3805 O O . PHE A 1 509 ? -10.766 6.919 29.395 1.00 98.81 509 PHE A O 1
ATOM 3812 N N . GLN A 1 510 ? -11.035 8.954 28.503 1.00 98.69 510 GLN A N 1
ATOM 3813 C CA . GLN A 1 510 ? -11.607 9.540 29.720 1.00 98.69 510 GLN A CA 1
ATOM 3814 C C . GLN A 1 510 ? -12.900 8.828 30.166 1.00 98.69 510 GLN A C 1
ATOM 3816 O O . GLN A 1 510 ? -13.136 8.696 31.369 1.00 98.69 510 GLN A O 1
ATOM 3821 N N . LEU A 1 511 ? -13.699 8.304 29.232 1.00 98.56 511 LEU A N 1
ATOM 3822 C CA . LEU A 1 511 ? -14.927 7.548 29.510 1.00 98.56 511 LEU A CA 1
ATOM 3823 C C . LEU A 1 511 ? -14.702 6.157 30.125 1.00 98.56 511 LEU A C 1
ATOM 3825 O O . LEU A 1 511 ? -15.673 5.558 30.589 1.00 98.56 511 LEU A O 1
ATOM 3829 N N . LEU A 1 512 ? -13.470 5.636 30.159 1.00 98.75 512 LEU A N 1
ATOM 3830 C CA . LEU A 1 512 ? -13.196 4.325 30.751 1.00 98.75 512 LEU A CA 1
ATOM 3831 C C . LEU A 1 512 ? -13.489 4.299 32.259 1.00 98.75 512 LEU A C 1
ATOM 3833 O O . LEU A 1 512 ? -13.130 5.213 33.008 1.00 98.75 512 LEU A O 1
ATOM 3837 N N . ALA A 1 513 ? -14.105 3.216 32.718 1.00 98.12 513 ALA A N 1
ATOM 3838 C CA . ALA A 1 513 ? -14.178 2.856 34.123 1.00 98.12 513 ALA A CA 1
ATOM 3839 C C . ALA A 1 513 ? -12.791 2.466 34.661 1.00 98.12 513 ALA A C 1
ATOM 3841 O O . ALA A 1 513 ? -11.837 2.255 33.907 1.00 98.12 513 ALA A O 1
ATOM 3842 N N . GLU A 1 514 ? -12.675 2.350 35.983 1.00 96.75 514 GLU A N 1
ATOM 3843 C CA . GLU A 1 514 ? -11.488 1.764 36.605 1.00 96.75 514 GLU A CA 1
ATOM 3844 C C . GLU A 1 514 ? -11.279 0.327 36.097 1.00 96.75 514 GLU A C 1
ATOM 3846 O O . GLU A 1 514 ? -12.217 -0.468 36.050 1.00 96.75 514 GLU A O 1
ATOM 3851 N N . GLY A 1 515 ? -10.055 0.010 35.664 1.00 95.81 515 GLY A N 1
ATOM 3852 C CA . GLY A 1 515 ? -9.731 -1.278 35.039 1.00 95.81 515 GLY A CA 1
ATOM 3853 C C . GLY A 1 515 ? -10.294 -1.474 33.624 1.00 95.81 515 GLY A C 1
ATOM 3854 O O . GLY A 1 515 ? -10.181 -2.574 33.083 1.00 95.81 515 GLY A O 1
ATOM 3855 N N . GLY A 1 516 ? -10.893 -0.441 33.022 1.00 97.94 516 GLY A N 1
ATOM 3856 C CA . GLY A 1 516 ? -11.416 -0.504 31.662 1.00 97.94 516 GLY A CA 1
ATOM 3857 C C . GLY A 1 516 ? -10.318 -0.625 30.601 1.00 97.94 516 GLY A C 1
ATOM 3858 O O . GLY A 1 516 ? -9.185 -0.192 30.805 1.00 97.94 516 GLY A O 1
ATOM 3859 N N . THR A 1 517 ? -10.658 -1.213 29.453 1.00 98.50 517 THR A N 1
ATOM 3860 C CA . THR A 1 517 ? -9.727 -1.419 28.328 1.00 98.50 517 THR A CA 1
ATOM 3861 C C . THR A 1 517 ? -10.251 -0.752 27.059 1.00 98.50 517 THR A C 1
ATOM 3863 O O . THR A 1 517 ? -11.412 -0.920 26.696 1.00 98.50 517 THR A O 1
ATOM 3866 N N . LEU A 1 518 ? -9.396 -0.020 26.346 1.00 98.75 518 LEU A N 1
ATOM 3867 C CA . LEU A 1 518 ? -9.724 0.597 25.059 1.00 98.75 518 LEU A CA 1
ATOM 3868 C C . LEU A 1 518 ? -8.901 -0.052 23.947 1.00 98.75 518 LEU A C 1
ATOM 3870 O O . LEU A 1 518 ? -7.703 -0.269 24.109 1.00 98.75 518 LEU A O 1
ATOM 3874 N N . ALA A 1 519 ? -9.542 -0.324 22.813 1.00 98.69 519 ALA A N 1
ATOM 3875 C CA . ALA A 1 519 ? -8.877 -0.707 21.574 1.00 98.69 519 ALA A CA 1
ATOM 3876 C C . ALA A 1 519 ? -9.184 0.322 20.484 1.00 98.69 519 ALA A C 1
ATOM 3878 O O . ALA A 1 519 ? -10.286 0.874 20.426 1.00 98.69 519 ALA A O 1
ATOM 3879 N N . PHE A 1 520 ? -8.211 0.566 19.610 1.00 98.44 520 PHE A N 1
ATOM 3880 C CA . PHE A 1 520 ? -8.378 1.434 18.453 1.00 98.44 520 PHE A CA 1
ATOM 3881 C C . PHE A 1 520 ? -7.723 0.826 17.212 1.00 98.44 520 PHE A C 1
ATOM 3883 O O . PHE A 1 520 ? -6.796 0.027 17.327 1.00 98.44 520 PHE A O 1
ATOM 3890 N N . TYR A 1 521 ? -8.235 1.177 16.035 1.00 97.38 521 TYR A N 1
ATOM 3891 C CA . TYR A 1 521 ? -7.756 0.664 14.739 1.00 97.38 521 TYR A CA 1
ATOM 3892 C C . TYR A 1 521 ? -7.743 1.747 13.647 1.00 97.38 521 TYR A C 1
ATOM 3894 O O . TYR A 1 521 ? -7.660 1.451 12.460 1.00 97.38 521 TYR A O 1
ATOM 3902 N N . GLY A 1 522 ? -7.858 3.014 14.042 1.00 95.50 522 GLY A N 1
ATOM 3903 C CA . GLY A 1 522 ? -7.831 4.157 13.140 1.00 95.50 522 GLY A CA 1
ATOM 3904 C C . GLY A 1 522 ? -7.614 5.452 13.910 1.00 95.50 522 GLY A C 1
ATOM 3905 O O . GLY A 1 522 ? -7.811 5.501 15.126 1.00 95.50 522 GLY A O 1
ATOM 3906 N N . ALA A 1 523 ? -7.195 6.494 13.198 1.00 96.25 523 ALA A N 1
ATOM 3907 C CA . ALA A 1 523 ? -6.940 7.801 13.787 1.00 96.25 523 ALA A CA 1
ATOM 3908 C C . ALA A 1 523 ? -7.244 8.937 12.793 1.00 96.25 523 ALA A C 1
ATOM 3910 O O . ALA A 1 523 ? -6.387 9.739 12.437 1.00 96.25 523 ALA A O 1
ATOM 3911 N N . SER A 1 524 ? -8.490 8.971 12.313 1.00 91.94 524 SER A N 1
ATOM 3912 C CA . SER A 1 524 ? -8.918 9.804 11.173 1.00 91.94 524 SER A CA 1
ATOM 3913 C C . SER A 1 524 ? -8.681 11.313 11.339 1.00 91.94 524 SER A C 1
ATOM 3915 O O . SER A 1 524 ? -8.448 12.004 10.355 1.00 91.94 524 SER A O 1
ATOM 3917 N N . SER A 1 525 ? -8.758 11.845 12.560 1.00 93.25 525 SER A N 1
ATOM 3918 C CA . SER A 1 525 ? -8.572 13.271 12.845 1.00 93.25 525 SER A CA 1
ATOM 3919 C C . SER A 1 525 ? -7.116 13.666 13.090 1.00 93.25 525 SER A C 1
ATOM 3921 O O . SER A 1 525 ? -6.880 14.830 13.389 1.00 93.25 525 SER A O 1
ATOM 3923 N N . GLY A 1 526 ? -6.180 12.715 13.052 1.00 95.00 526 GLY A N 1
ATOM 3924 C CA . GLY A 1 526 ? -4.768 12.938 13.350 1.00 95.00 526 GLY A CA 1
ATOM 3925 C C . GLY A 1 526 ? -4.176 11.865 14.262 1.00 95.00 526 GLY A C 1
ATOM 3926 O O . GLY A 1 526 ? -4.897 11.166 14.983 1.00 95.00 526 GLY A O 1
ATOM 3927 N N . TYR A 1 527 ? -2.852 11.707 14.184 1.00 96.50 527 TYR A N 1
ATOM 3928 C CA . TYR A 1 527 ? -2.100 10.617 14.823 1.00 96.50 527 TYR A CA 1
ATOM 3929 C C . TYR A 1 527 ? -1.447 11.023 16.150 1.00 96.50 527 TYR A C 1
ATOM 3931 O O . TYR A 1 527 ? -0.865 10.177 16.831 1.00 96.50 527 TYR A O 1
ATOM 3939 N N . HIS A 1 528 ? -1.557 12.293 16.551 1.00 97.38 528 HIS A N 1
ATOM 3940 C CA . HIS A 1 528 ? -1.036 12.774 17.826 1.00 97.38 528 HIS A CA 1
ATOM 3941 C C . HIS A 1 528 ? -2.028 12.467 18.961 1.00 97.38 528 HIS A C 1
ATOM 3943 O O . HIS A 1 528 ? -2.844 13.295 19.363 1.00 97.38 528 HIS A O 1
ATOM 3949 N N . LEU A 1 529 ? -2.010 11.225 19.448 1.00 98.12 529 LEU A N 1
ATOM 3950 C CA . LEU A 1 529 ? -2.912 10.786 20.512 1.00 98.12 529 LEU A CA 1
ATOM 3951 C C . LEU A 1 529 ? -2.452 11.310 21.876 1.00 98.12 529 LEU A C 1
ATOM 3953 O O . LEU A 1 529 ? -1.330 11.057 22.308 1.00 98.12 529 LEU A O 1
ATOM 3957 N N . THR A 1 530 ? -3.360 11.976 22.583 1.00 98.31 530 THR A N 1
ATOM 3958 C CA . THR A 1 530 ? -3.144 12.501 23.936 1.00 98.31 530 THR A CA 1
ATOM 3959 C C . THR A 1 530 ? -4.205 11.956 24.892 1.00 98.31 530 THR A C 1
ATOM 3961 O O . THR A 1 530 ? -5.307 11.591 24.482 1.00 98.31 530 THR A O 1
ATOM 3964 N N . PHE A 1 531 ? -3.882 11.846 26.179 1.00 98.19 531 PHE A N 1
ATOM 3965 C CA . PHE A 1 531 ? -4.836 11.450 27.216 1.00 98.19 531 PHE A CA 1
ATOM 3966 C C . PHE A 1 531 ? -4.348 11.900 28.593 1.00 98.19 531 PHE A C 1
ATOM 3968 O O . PHE A 1 531 ? -3.147 11.998 28.837 1.00 98.19 531 PHE A O 1
ATOM 3975 N N . VAL A 1 532 ? -5.286 12.142 29.509 1.00 98.12 532 VAL A N 1
ATOM 3976 C CA . VAL A 1 532 ? -4.971 12.356 30.926 1.00 98.12 532 VAL A CA 1
ATOM 3977 C C . VAL A 1 532 ? -4.923 10.997 31.618 1.00 98.12 532 VAL A C 1
ATOM 3979 O O . VAL A 1 532 ? -5.823 10.170 31.445 1.00 98.12 532 VAL A O 1
ATOM 3982 N N . GLY A 1 533 ? -3.842 10.735 32.356 1.00 96.88 533 GLY A N 1
ATOM 3983 C CA . GLY A 1 533 ? -3.629 9.460 33.036 1.00 96.88 533 GLY A CA 1
ATOM 3984 C C . GLY A 1 533 ? -4.744 9.155 34.038 1.00 96.88 533 GLY A C 1
ATOM 3985 O O . GLY A 1 533 ? -5.107 10.000 34.852 1.00 96.88 533 GLY A O 1
ATOM 3986 N N . LYS A 1 534 ? -5.280 7.929 34.002 1.00 96.31 534 LYS A N 1
ATOM 3987 C CA . LYS A 1 534 ? -6.250 7.473 35.007 1.00 96.31 534 LYS A CA 1
ATOM 3988 C C . LYS A 1 534 ? -5.578 7.398 36.385 1.00 96.31 534 LYS A C 1
ATOM 3990 O O . LYS A 1 534 ? -4.428 6.961 36.463 1.00 96.31 534 LYS A O 1
ATOM 3995 N N . PRO A 1 535 ? -6.280 7.766 37.471 1.00 92.38 535 PRO A N 1
ATOM 3996 C CA . PRO A 1 535 ? -5.740 7.624 38.815 1.00 92.38 535 PRO A CA 1
ATOM 3997 C C . PRO A 1 535 ? -5.519 6.144 39.152 1.00 92.38 535 PRO A C 1
ATOM 3999 O O . PRO A 1 535 ? -6.271 5.275 38.711 1.00 92.38 535 PRO A O 1
ATOM 4002 N N . GLY A 1 536 ? -4.504 5.870 39.969 1.00 93.62 536 GLY A N 1
ATOM 4003 C CA . GLY A 1 536 ? -4.187 4.531 40.457 1.00 93.62 536 GLY A CA 1
ATOM 4004 C C . GLY A 1 536 ? -2.693 4.228 40.405 1.00 93.62 536 GLY A C 1
ATOM 4005 O O . GLY A 1 536 ? -1.944 4.803 39.620 1.00 93.62 536 GLY A O 1
ATOM 4006 N N . SER A 1 537 ? -2.255 3.306 41.254 1.00 95.50 537 SER A N 1
ATOM 4007 C CA . SER A 1 537 ? -0.906 2.748 41.230 1.00 95.50 537 SER A CA 1
ATOM 4008 C C . SER A 1 537 ? -0.972 1.244 41.482 1.00 95.50 537 SER A C 1
ATOM 4010 O O . SER A 1 537 ? -1.919 0.737 42.087 1.00 95.50 537 SER A O 1
ATOM 4012 N N . ALA A 1 538 ? 0.015 0.512 40.976 1.00 96.31 538 ALA A N 1
ATOM 4013 C CA . ALA A 1 538 ? 0.129 -0.927 41.166 1.00 96.31 538 ALA A CA 1
ATOM 4014 C C . ALA A 1 538 ? 1.605 -1.316 41.340 1.00 96.31 538 ALA A C 1
ATOM 4016 O O . ALA A 1 538 ? 2.473 -0.634 40.789 1.00 96.31 538 ALA A O 1
ATOM 4017 N N . PRO A 1 539 ? 1.903 -2.410 42.066 1.00 97.81 539 PRO A N 1
ATOM 4018 C CA . PRO A 1 539 ? 3.258 -2.942 42.143 1.00 97.81 539 PRO A CA 1
ATOM 4019 C C . PRO A 1 539 ? 3.813 -3.269 40.744 1.00 97.81 539 PRO A C 1
ATOM 4021 O O . PRO A 1 539 ? 3.065 -3.814 39.919 1.00 97.81 539 PRO A O 1
ATOM 4024 N N . PRO A 1 540 ? 5.099 -2.988 40.458 1.00 96.50 540 PRO A N 1
ATOM 4025 C CA . PRO A 1 540 ? 5.717 -3.311 39.171 1.00 96.50 540 PRO A CA 1
ATOM 4026 C C . PRO A 1 540 ? 5.543 -4.779 38.765 1.00 96.50 540 PRO A C 1
ATOM 4028 O O . PRO A 1 540 ? 5.258 -5.075 37.607 1.00 96.50 540 PRO A O 1
ATOM 4031 N N . GLU A 1 541 ? 5.624 -5.702 39.724 1.00 96.25 541 GLU A N 1
ATOM 4032 C CA . GLU A 1 541 ? 5.467 -7.140 39.502 1.00 96.25 541 GLU A CA 1
ATOM 4033 C C . GLU A 1 541 ? 4.065 -7.479 38.988 1.00 96.25 541 GLU A C 1
ATOM 4035 O O . GLU A 1 541 ? 3.915 -8.286 38.071 1.00 96.25 541 GLU A O 1
ATOM 4040 N N . ALA A 1 542 ? 3.033 -6.825 39.529 1.00 97.19 542 ALA A N 1
ATOM 4041 C CA . ALA A 1 542 ? 1.659 -7.007 39.073 1.00 97.19 542 ALA A CA 1
ATOM 4042 C C . ALA A 1 542 ? 1.474 -6.486 37.639 1.00 97.19 542 ALA A C 1
ATOM 4044 O O . ALA A 1 542 ? 0.748 -7.092 36.850 1.00 97.19 542 ALA A O 1
ATOM 4045 N N . MET A 1 543 ? 2.149 -5.391 37.276 1.00 97.31 543 MET A N 1
ATOM 4046 C CA . MET A 1 543 ? 2.104 -4.852 35.914 1.00 97.31 543 MET A CA 1
ATOM 4047 C C . MET A 1 543 ? 2.852 -5.740 34.914 1.00 97.31 543 MET A C 1
ATOM 4049 O O . MET A 1 543 ? 2.330 -5.985 33.829 1.00 97.31 543 MET A O 1
ATOM 4053 N N . LEU A 1 544 ? 4.005 -6.302 35.291 1.00 96.69 544 LEU A N 1
ATOM 4054 C CA . LEU A 1 544 ? 4.733 -7.283 34.474 1.00 96.69 544 LEU A CA 1
ATOM 4055 C C . LEU A 1 544 ? 3.918 -8.567 34.259 1.00 96.69 544 LEU A C 1
ATOM 4057 O O . LEU A 1 544 ? 3.864 -9.086 33.145 1.00 96.69 544 LEU A O 1
ATOM 4061 N N . GLN A 1 545 ? 3.224 -9.046 35.297 1.00 96.81 545 GLN A N 1
ATOM 4062 C CA . GLN A 1 545 ? 2.309 -10.185 35.182 1.00 96.81 545 GLN A CA 1
ATOM 4063 C C . GLN A 1 545 ? 1.140 -9.884 34.236 1.00 96.81 545 GLN A C 1
ATOM 4065 O O . GLN A 1 545 ? 0.815 -10.712 33.388 1.00 96.81 545 GLN A O 1
ATOM 4070 N N . ARG A 1 546 ? 0.532 -8.691 34.331 1.00 95.75 546 ARG A N 1
ATOM 4071 C CA . ARG A 1 546 ? -0.537 -8.251 33.411 1.00 95.75 546 ARG A CA 1
ATOM 4072 C C . ARG A 1 546 ? -0.054 -8.138 31.965 1.00 95.75 546 ARG A C 1
ATOM 4074 O O . ARG A 1 546 ? -0.801 -8.493 31.061 1.00 95.75 546 ARG A O 1
ATOM 4081 N N . ALA A 1 547 ? 1.182 -7.684 31.755 1.00 96.44 547 ALA A N 1
ATOM 4082 C CA . ALA A 1 547 ? 1.817 -7.628 30.439 1.00 96.44 547 ALA A CA 1
ATOM 4083 C C . ALA A 1 547 ? 2.165 -9.019 29.874 1.00 96.44 547 ALA A C 1
ATOM 4085 O O . ALA A 1 547 ? 2.530 -9.126 28.707 1.00 96.44 547 ALA A O 1
ATOM 4086 N N . GLY A 1 548 ? 2.056 -10.082 30.680 1.00 96.31 548 GLY A N 1
ATOM 4087 C CA . GLY A 1 548 ? 2.420 -11.437 30.278 1.00 96.31 548 GLY A CA 1
ATOM 4088 C C . GLY A 1 548 ? 3.927 -11.639 30.109 1.00 96.31 548 GLY A C 1
ATOM 4089 O O . GLY A 1 548 ? 4.320 -12.523 29.351 1.00 96.31 548 GLY A O 1
ATOM 4090 N N . ALA A 1 549 ? 4.755 -10.835 30.788 1.00 96.31 549 ALA A N 1
ATOM 4091 C CA . ALA A 1 549 ? 6.210 -10.891 30.676 1.00 96.31 549 ALA A CA 1
ATOM 4092 C C . ALA A 1 549 ? 6.760 -12.266 31.092 1.00 96.31 549 ALA A C 1
ATOM 4094 O O . ALA A 1 549 ? 6.344 -12.843 32.103 1.00 96.31 549 ALA A O 1
ATOM 4095 N N . ARG A 1 550 ? 7.727 -12.785 30.330 1.00 97.12 550 ARG A N 1
ATOM 4096 C CA . ARG A 1 550 ? 8.357 -14.093 30.569 1.00 97.12 550 ARG A CA 1
ATOM 4097 C C . ARG A 1 550 ? 9.858 -13.971 30.786 1.00 97.12 550 ARG A C 1
ATOM 4099 O O . ARG A 1 550 ? 10.521 -13.069 30.283 1.00 97.12 550 ARG A O 1
ATOM 4106 N N . ALA A 1 551 ? 10.414 -14.937 31.514 1.00 95.75 551 ALA A N 1
ATOM 4107 C CA . ALA A 1 551 ? 11.857 -15.039 31.689 1.00 95.75 551 ALA A CA 1
ATOM 4108 C C . ALA A 1 551 ? 12.561 -15.166 30.325 1.00 95.75 551 ALA A C 1
ATOM 4110 O O . ALA A 1 551 ? 12.169 -15.985 29.494 1.00 95.75 551 ALA A O 1
ATOM 4111 N N . GLY A 1 552 ? 13.606 -14.362 30.119 1.00 96.31 552 GLY A N 1
ATOM 4112 C CA . GLY A 1 552 ? 14.366 -14.306 28.867 1.00 96.31 552 GLY A CA 1
ATOM 4113 C C . GLY A 1 552 ? 13.869 -13.270 27.852 1.00 96.31 552 GLY A C 1
ATOM 4114 O O . GLY A 1 552 ? 14.531 -13.085 26.834 1.00 96.31 552 GLY A O 1
ATOM 4115 N N . GLU A 1 553 ? 12.756 -12.573 28.110 1.00 97.38 553 GLU A N 1
ATOM 4116 C CA . GLU A 1 553 ? 12.332 -11.431 27.290 1.00 97.38 553 GLU A CA 1
ATOM 4117 C C . GLU A 1 553 ? 13.157 -10.177 27.625 1.00 97.38 553 GLU A C 1
ATOM 4119 O O . GLU A 1 553 ? 13.526 -9.937 28.776 1.00 97.38 553 GLU A O 1
ATOM 4124 N N . ALA A 1 554 ? 13.475 -9.380 26.602 1.00 97.12 554 ALA A N 1
ATOM 4125 C CA . ALA A 1 554 ? 14.200 -8.125 26.773 1.00 97.12 554 ALA A CA 1
ATOM 4126 C C . ALA A 1 554 ? 13.277 -7.042 27.354 1.00 97.12 554 ALA A C 1
ATOM 4128 O O . ALA A 1 554 ? 12.131 -6.905 26.927 1.00 97.12 554 ALA A O 1
ATOM 4129 N N . VAL A 1 555 ? 13.791 -6.250 28.298 1.00 95.88 555 VAL A N 1
ATOM 4130 C CA . VAL A 1 555 ? 13.044 -5.184 28.982 1.00 95.88 555 VAL A CA 1
ATOM 4131 C C . VAL A 1 555 ? 13.845 -3.885 28.941 1.00 95.88 555 VAL A C 1
ATOM 4133 O O . VAL A 1 555 ? 15.046 -3.888 29.204 1.00 95.88 555 VAL A O 1
ATOM 4136 N N . LEU A 1 556 ? 13.167 -2.774 28.645 1.00 96.31 556 LEU A N 1
ATOM 4137 C CA . LEU A 1 556 ? 13.696 -1.417 28.778 1.00 96.31 556 LEU A CA 1
ATOM 4138 C C . LEU A 1 556 ? 13.071 -0.751 30.012 1.00 96.31 556 LEU A C 1
ATOM 4140 O O . LEU A 1 556 ? 11.850 -0.751 30.158 1.00 96.31 556 LEU A O 1
ATOM 4144 N N . LEU A 1 557 ? 13.902 -0.171 30.880 1.00 95.19 557 LEU A N 1
ATOM 4145 C CA . LEU A 1 557 ? 13.473 0.566 32.070 1.00 95.19 557 LEU A CA 1
ATOM 4146 C C . LEU A 1 557 ? 14.087 1.967 32.058 1.00 95.19 557 LEU A C 1
ATOM 4148 O O . LEU A 1 557 ? 15.303 2.112 31.952 1.00 95.19 557 LEU A O 1
ATOM 4152 N N . TYR A 1 558 ? 13.247 2.986 32.220 1.00 93.56 558 TYR A N 1
ATOM 4153 C CA . TYR A 1 558 ? 13.696 4.355 32.457 1.00 93.56 558 TYR A CA 1
ATOM 4154 C C . TYR A 1 558 ? 13.948 4.559 33.954 1.00 93.56 558 TYR A C 1
ATOM 4156 O O . TYR A 1 558 ? 13.082 4.264 34.778 1.00 93.56 558 TYR A O 1
ATOM 4164 N N . TYR A 1 559 ? 15.125 5.073 34.306 1.00 91.88 559 TYR A N 1
ATOM 4165 C CA . TYR A 1 559 ? 15.524 5.351 35.685 1.00 91.88 559 TYR A CA 1
ATOM 4166 C C . TYR A 1 559 ? 15.834 6.841 35.850 1.00 91.88 559 TYR A C 1
ATOM 4168 O O . TYR A 1 559 ? 16.454 7.435 34.974 1.00 91.88 559 TYR A O 1
ATOM 4176 N N . GLY A 1 560 ? 15.379 7.443 36.953 1.00 91.31 560 GLY A N 1
ATOM 4177 C CA . GLY A 1 560 ? 15.517 8.885 37.197 1.00 91.31 560 GLY A CA 1
ATOM 4178 C C . GLY A 1 560 ? 14.811 9.794 36.173 1.00 91.31 560 GLY A C 1
ATOM 4179 O O . GLY A 1 560 ? 15.395 10.796 35.780 1.00 91.31 560 GLY A O 1
ATOM 4180 N N . PRO A 1 561 ? 13.566 9.514 35.729 1.00 93.31 561 PRO A N 1
ATOM 4181 C CA . PRO A 1 561 ? 12.951 10.248 34.614 1.00 93.31 561 PRO A CA 1
ATOM 4182 C C . PRO A 1 561 ? 12.755 11.754 34.865 1.00 93.31 561 PRO A C 1
ATOM 4184 O O . PRO A 1 561 ? 12.647 12.515 33.912 1.00 93.31 561 PRO A O 1
ATOM 4187 N N . ASN A 1 562 ? 12.726 12.185 36.131 1.00 89.38 562 ASN A N 1
ATOM 4188 C CA . ASN A 1 562 ? 12.420 13.565 36.526 1.00 89.38 562 ASN A CA 1
ATOM 4189 C C . ASN A 1 562 ? 13.532 14.224 37.358 1.00 89.38 562 ASN A C 1
ATOM 4191 O O . ASN A 1 562 ? 13.313 15.285 37.936 1.00 89.38 562 ASN A O 1
ATOM 4195 N N . SER A 1 563 ? 14.692 13.580 37.501 1.00 87.56 563 SER A N 1
ATOM 4196 C CA . SER A 1 563 ? 15.783 14.094 38.331 1.00 87.56 563 SER A CA 1
ATOM 4197 C C . SER A 1 563 ? 17.125 13.575 37.838 1.00 87.56 563 SER A C 1
ATOM 4199 O O . SER A 1 563 ? 17.263 12.402 37.502 1.00 87.56 563 SER A O 1
ATOM 4201 N N . THR A 1 564 ? 18.128 14.448 37.849 1.00 82.81 564 THR A N 1
ATOM 4202 C CA . THR A 1 564 ? 19.525 14.083 37.600 1.00 82.81 564 THR A CA 1
ATOM 4203 C C . THR A 1 564 ? 20.282 13.791 38.891 1.00 82.81 564 THR A C 1
ATOM 4205 O O . THR A 1 564 ? 21.476 13.565 38.830 1.00 82.81 564 THR A O 1
ATOM 4208 N N . GLU A 1 565 ? 19.640 13.795 40.065 1.00 81.19 565 GLU A N 1
ATOM 4209 C CA . GLU A 1 565 ? 20.320 13.604 41.363 1.00 81.19 565 GLU A CA 1
ATOM 4210 C C . GLU A 1 565 ? 20.994 12.228 41.519 1.00 81.19 565 GLU A C 1
ATOM 4212 O O . GLU A 1 565 ? 21.775 12.018 42.444 1.00 81.19 565 GLU A O 1
ATOM 4217 N N . LEU A 1 566 ? 20.676 11.286 40.630 1.00 63.81 566 LEU A N 1
ATOM 4218 C CA . LEU A 1 566 ? 21.222 9.928 40.594 1.00 63.81 566 LEU A CA 1
ATOM 4219 C C . LEU A 1 566 ? 22.180 9.692 39.407 1.00 63.81 566 LEU A C 1
ATOM 4221 O O . LEU A 1 566 ? 22.648 8.565 39.241 1.00 63.81 566 LEU A O 1
ATOM 4225 N N . LEU A 1 567 ? 22.435 10.726 38.592 1.00 57.69 567 LEU A N 1
ATOM 4226 C CA . LEU A 1 567 ? 23.469 10.789 37.549 1.00 57.69 567 LEU A CA 1
ATOM 4227 C C . LEU A 1 567 ? 24.673 11.568 38.086 1.00 57.69 567 LEU A C 1
ATOM 4229 O O . LEU A 1 567 ? 25.810 11.146 37.780 1.00 57.69 567 LEU A O 1
#

Secondary structure (DSSP, 8-state):
--SHHHHHHHHHHHHHHHHHHHHHHHHHHH-----HHHHHHHTS-S----TT--HHHHHHHHHHHHHH-TTTTTTTSHHHHHHHHHHHHHHHHTSPPSS-HHHHHTSHHHHHHHHHHHHTT-HHHHHHHHHHHHHHHHH-HHHHHHHHHHHHHHHHH-IIIIIHHHHHHHTT-PPPPPPPTT---BGGG-HHHHHHHHHTTSBPPTT----TTTSPPPSEEEEEEEEBPTTT--B--S-HHHH-EEEEEEPPPPPTTEEEEEEEEE---HHHHHHHHT-SS-GGGG---SEEE----EEEEEEEE-HHHHHH-S--TT-EEEE--EE--TT-GGGGT-GGGSS-EETTTTSS--SSBSEEEEEGGGEEEPPTTS-HHHHTSSHHHHHHHHIIIIIIS---TT-EEEETTTTSHHHHHHHHHHHHTT-EEEEEESSHHHHHHHHHTT-SEEEETTSHHHHTT-SPPPSS-HHHHHHHTHHHHHHHHHHTTT--EEEEEE-S-TTTHHHHHHTEEEEEEEEES--TT-S----PPPS----HHHHHHHTT--TT-------STT-STT-

Sequence (567 aa):
GYGGTQRLPRLLATRRGEDGLRDALDLILGGRTVGGDEALALGVVDELAGASSDVVSAAHARIREFLGTSSHGGVDSVLGRALHDRHRSLTAWNAPSPLSLDAALADEYLQQLHAQLQWAGRGGARDRALQAIRTGWTEGLDKGLAVEAELFAQAVIDPDGGKTGIEQFMDKKSPALPIRRGTVRVAAEHTAWTAQQLADGQLLPLGAPFYPGVTPLPQWQFGFGVPRNPATGEPRFGEPLKSEVELIVPVEPPQPNEALVYVLASEVNFNDIWALTGIPVSPFDNHEEDVQITGSGGVALVAALGSEAKREGRLKVGDLVAVYSGQTDLLSPLAGRDPMFVGFSIQGYETRTGSHAQFLITQSPQLHPLPADLTLEQAGSYILNLGTIVRALFTTLKIAPGKALFVEGAATGTGLEALKSATRAGLAVTGGVSSAGRVAFIATQGAVGALDRTEHRFKHLYTPVPEDDPAGWETAGLPLLEEYRRQNSGRLADYAVSHAGETAFPRSFQLLAEGGTLAFYGASSGYHLTFVGKPGSAPPEAMLQRAGARAGEAVLLYYGPNSTELL

Foldseek 3Di:
DQQLLQCQLLQLCVVPNLVSNLVSLLCVLLVADDDPVVCCVSRVDPDDADPPDDPVRVVVVQVCCQCVPPPPNSCPGPVNVVVVVVVVSQVVQQAAAPHDPVVSCPDPLNVLSCLQCVVQLNNLVSVQSVVLNVQSNGRGSVRSSVSNVVSVVVQCPDCSHNVVQVVCVVVVNGFARAAHPPQWAFCVVCVVVVVVLCVVLLEPPVPDDDDAPPRDDHQKWKFWAWFQDRNHRHIQADQCVRGITITIHTQDDEAQQKFKWFFPDFADDPLRNCQRRCPPHHLCVLDRGRTQGATFKFKTFGRGHHNNLVVVVPDDHGAIWIFGQKDFPPPDPCVVVPRCVGRIDGARRNDRHYSRMRMDMDGSVRTHHFDPPDDRCRSTYPCVLLVVLCCVDCVPQVDAAPFEEEFEPCQDGNNVSNLLVVVVRHYAYEYEAADPVSQVRSVVSPHLYYDHCNPPLRVVLQAAQDPVCNPVSLVSLVVVLVRQCVSVVNDFGLEYEDACARRHQQSSVSRHDVNHYYDYDHHNPDHPHHYDDDDDDDPPVVVCVVVVPDPPDDDDDDDQPPDPPVD

Radius of gyration: 30.44 Å; chains: 1; bounding box: 70×56×81 Å

pLDDT: mean 96.34, std 4.68, range [57.69, 98.88]